Protein AF-A0A7J2VWP3-F1 (afdb_monomer_lite)

Secondary structure (DSSP, 8-state):
-HHHHHHHHHHHHHH-TT-EEETTTTEEEETTEEEEEEEEEEGGGTEEEEEEEEPPPTT----HHHHHHHHHHHHHHHHHH-SEEEEEETTEEEEEEPPP--EEEE-TTPEEEESSSSS--EEEHHHHHH-STT-HHHHHHHHH-S----EEEEEE-SS--TTSHHHHHHHHHHHTTEEEEEEEPGGGHHHHHHHHHHTT---EEEEEEE-HHHHHHHHHHHHHHHHHTT--EEEEEHHHIIIIITTT--HHHHHHHHHHHHHHTT---EEEE--TTT--SSEEEEEEEEE-SS-EEEEEEEEES-BTB----EEEEESSS-EEEETTTTEEEE-HHHHHHHHHHHHHHH-SSEEEEEEESS-B-HHHHHHHHHHHHHTTEEEEEEEEEESSSS----GGGG-SS--TTEEEEEE-SSSEEEE----S--SGGGSSPEEEEEEE-TTSPP-HHHHHHHHHHHHS-GGGGGGTTT--S-HHHHHHHHHHHHTTT--SS-EEEEGGGG-

Radius of gyration: 24.67 Å; chains: 1; bounding box: 61×53×76 Å

Sequence (507 aa):
MRSAIWEMLVKIAEKNNNFTLLSLNQEIVYNDTHIFFRVRDIPEDRLYLLSFLPKGKENTVQKKENIKIAVKDTIDFCNILGDKFNVYVENSLIEFERKKINNYLDISGWEVTSQLTDIPEKISFKHFIYNAKKSKYEYIFKNIGNKKMNIDFMIFSNSLDKNSDEFKYFSNLLENFGDVEGPYKISSSREMMENYIASGYKKKILIFVDKREVFENEYKNLKIYYDTNRIPTQFVSIETIEEKLKPKKLKGVHANLILEILTKVGLKPFVLRPPEDILNNDGILCLSDIETTKSKLFGLLFTYYKEGLKMNEDVQIYNDIPYQINEDEDKIIINEDKIILLAEKIKMLVGERMKIDIVLTREWDKERLKKLIKELNSKGIEIDKVYHISSKTSRFTDEYIISDNIDLNKHPYIIVGRKTAFLRTSTELRIYYSISPLFIRLAFPESREIDENDLIKILWLVRKRIYRIQEIYALKLPEPIYIFKNLRKIYLARIEGRLTLPLDLLI

Structure (mmCIF, N/CA/C/O backbone):
data_AF-A0A7J2VWP3-F1
#
_entry.id   AF-A0A7J2VWP3-F1
#
loop_
_atom_site.group_PDB
_atom_site.id
_atom_site.type_symbol
_atom_site.label_atom_id
_atom_site.label_alt_id
_atom_site.label_comp_id
_atom_site.label_asym_id
_atom_site.label_entity_id
_atom_site.label_seq_id
_atom_site.pdbx_PDB_ins_code
_atom_site.Cartn_x
_atom_site.Cartn_y
_atom_site.Cartn_z
_atom_site.occupancy
_atom_site.B_iso_or_equiv
_atom_site.auth_seq_id
_atom_site.auth_comp_id
_atom_site.auth_asym_id
_atom_site.auth_atom_id
_atom_site.pdbx_PDB_model_num
ATOM 1 N N . MET A 1 1 ? -18.015 15.303 22.981 1.00 87.12 1 MET A N 1
ATOM 2 C CA . MET A 1 1 ? -16.933 14.315 23.229 1.00 87.12 1 MET A CA 1
ATOM 3 C C . MET A 1 1 ? -15.519 14.908 23.215 1.00 87.12 1 MET A C 1
ATOM 5 O O . MET A 1 1 ? -14.878 14.901 24.254 1.00 87.12 1 MET A O 1
ATOM 9 N N . ARG A 1 2 ? -14.993 15.414 22.084 1.00 87.75 2 ARG A N 1
ATOM 10 C CA . ARG A 1 2 ? -13.598 15.913 22.006 1.00 87.75 2 ARG A CA 1
ATOM 11 C C . ARG A 1 2 ? -13.278 16.996 23.049 1.00 87.75 2 ARG A C 1
ATOM 13 O O . ARG A 1 2 ? -12.242 16.906 23.696 1.00 87.75 2 ARG A O 1
ATOM 20 N N . SER A 1 3 ? -14.179 17.961 23.247 1.00 88.44 3 SER A N 1
ATOM 21 C CA . SER A 1 3 ? -14.040 19.000 24.279 1.00 88.44 3 SER A CA 1
ATOM 22 C C . SER A 1 3 ? -14.005 18.420 25.695 1.00 88.44 3 SER A C 1
ATOM 24 O O . SER A 1 3 ? -13.148 18.794 26.479 1.00 88.44 3 SER A O 1
ATOM 26 N N . ALA A 1 4 ? -14.848 17.429 25.989 1.00 90.50 4 ALA A N 1
ATOM 27 C CA . ALA A 1 4 ? -14.861 16.759 27.288 1.00 90.50 4 ALA A CA 1
ATOM 28 C C . ALA A 1 4 ? -13.553 16.000 27.581 1.00 90.50 4 ALA A C 1
ATOM 30 O O . ALA A 1 4 ? -13.046 16.039 28.699 1.00 90.50 4 ALA A O 1
ATOM 31 N N . ILE A 1 5 ? -12.959 15.353 26.569 1.00 91.25 5 ILE A N 1
ATOM 32 C CA . ILE A 1 5 ? -11.624 14.745 26.700 1.00 91.25 5 ILE A CA 1
ATOM 33 C C . ILE A 1 5 ? -10.570 15.821 26.969 1.00 91.25 5 ILE A C 1
ATOM 35 O O . ILE A 1 5 ? -9.708 15.623 27.820 1.00 91.25 5 ILE A O 1
ATOM 39 N N . TRP A 1 6 ? -10.647 16.967 26.290 1.00 91.88 6 TRP A N 1
ATOM 40 C CA . TRP A 1 6 ? -9.735 18.084 26.536 1.00 91.88 6 TRP A CA 1
ATOM 41 C C . TRP A 1 6 ? -9.848 18.619 27.971 1.00 91.88 6 TRP A C 1
ATOM 43 O O . TRP A 1 6 ? -8.837 18.757 28.650 1.00 91.88 6 TRP A O 1
ATOM 53 N N . GLU A 1 7 ? -11.061 18.843 28.474 1.00 89.75 7 GLU A N 1
ATOM 54 C CA . GLU A 1 7 ? -11.298 19.275 29.859 1.00 89.75 7 GLU A CA 1
ATOM 55 C C . GLU A 1 7 ? -10.805 18.253 30.889 1.00 89.75 7 GLU A C 1
ATOM 57 O O . GLU A 1 7 ? -10.241 18.622 31.920 1.00 89.75 7 GLU A O 1
ATOM 62 N N . MET A 1 8 ? -10.979 16.957 30.613 1.00 91.31 8 MET A N 1
ATOM 63 C CA . MET A 1 8 ? -10.411 15.899 31.446 1.00 91.31 8 MET A CA 1
ATOM 64 C C . MET A 1 8 ? -8.878 15.989 31.475 1.00 91.31 8 MET A C 1
ATOM 66 O O . MET A 1 8 ? -8.288 15.923 32.552 1.00 91.31 8 MET A O 1
ATOM 70 N N . LEU A 1 9 ? -8.230 16.184 30.323 1.00 90.88 9 LEU A N 1
ATOM 71 C CA . LEU A 1 9 ? -6.777 16.348 30.249 1.00 90.88 9 LEU A CA 1
ATOM 72 C C . LEU A 1 9 ? -6.294 17.580 31.024 1.00 90.88 9 LEU A C 1
ATOM 74 O O . LEU A 1 9 ? -5.282 17.478 31.712 1.00 90.88 9 LEU A O 1
ATOM 78 N N . VAL A 1 10 ? -7.025 18.701 30.973 1.00 89.25 10 VAL A N 1
ATOM 79 C CA . VAL A 1 10 ? -6.723 19.911 31.765 1.00 89.25 10 VAL A CA 1
ATOM 80 C C . VAL A 1 10 ? -6.710 19.590 33.257 1.00 89.25 10 VAL A C 1
ATOM 82 O O . VAL A 1 10 ? -5.718 19.857 33.929 1.00 89.25 10 VAL A O 1
ATOM 85 N N . LYS A 1 11 ? -7.746 18.909 33.762 1.00 88.00 11 LYS A N 1
ATOM 86 C CA . LYS A 1 11 ? -7.819 18.502 35.176 1.00 88.00 11 LYS A CA 1
ATOM 87 C C . LYS A 1 11 ? -6.681 17.564 35.588 1.00 88.00 11 LYS A C 1
ATOM 89 O O . LYS A 1 11 ? -6.256 17.585 36.741 1.00 88.00 11 LYS A O 1
ATOM 94 N N . ILE A 1 12 ? -6.214 16.703 34.680 1.00 87.31 12 ILE A N 1
ATOM 95 C CA . ILE A 1 12 ? -5.069 15.818 34.942 1.00 87.31 12 ILE A CA 1
ATOM 96 C C . ILE A 1 12 ? -3.767 16.627 34.971 1.00 87.31 12 ILE A C 1
ATOM 98 O O . ILE A 1 12 ? -2.953 16.385 35.858 1.00 87.31 12 ILE A O 1
ATOM 102 N N . ALA A 1 13 ? -3.586 17.580 34.052 1.00 86.88 13 ALA A N 1
ATOM 103 C CA . ALA A 1 13 ? -2.406 18.445 33.985 1.00 86.88 13 ALA A CA 1
ATOM 104 C C . ALA A 1 13 ? -2.279 19.352 35.220 1.00 86.88 13 ALA A C 1
ATOM 106 O O . ALA A 1 13 ? -1.199 19.482 35.781 1.00 86.88 13 ALA A O 1
ATOM 107 N N . GLU A 1 14 ? -3.386 19.921 35.707 1.00 85.50 14 GLU A N 1
ATOM 108 C CA . GLU A 1 14 ? -3.403 20.741 36.932 1.00 85.50 14 GLU A CA 1
ATOM 109 C C . GLU A 1 14 ? -2.981 19.954 38.180 1.00 85.50 14 GLU A C 1
ATOM 111 O O . GLU A 1 14 ? -2.414 20.512 39.117 1.00 85.50 14 GLU A O 1
ATOM 116 N N . LYS A 1 15 ? -3.259 18.645 38.201 1.00 81.88 15 LYS A N 1
ATOM 117 C CA . LYS A 1 15 ? -2.876 17.746 39.298 1.00 81.88 15 LYS A CA 1
ATOM 118 C C . LYS A 1 15 ? -1.477 17.160 39.130 1.00 81.88 15 LYS A C 1
ATOM 120 O O . LYS A 1 15 ? -0.869 16.767 40.121 1.00 81.88 15 LYS A O 1
ATOM 125 N N . ASN A 1 16 ? -0.988 17.068 37.895 1.00 72.56 16 ASN A N 1
ATOM 126 C CA . ASN A 1 16 ? 0.273 16.432 37.540 1.00 72.56 16 ASN A CA 1
ATOM 127 C C . ASN A 1 16 ? 1.067 17.343 36.598 1.00 72.56 16 ASN A C 1
ATOM 129 O O . ASN A 1 16 ? 0.776 17.401 35.405 1.00 72.56 16 ASN A O 1
ATOM 133 N N . ASN A 1 17 ? 2.149 17.949 37.093 1.00 71.50 17 ASN A N 1
ATOM 134 C CA . ASN A 1 17 ? 3.056 18.810 36.312 1.00 71.50 17 ASN A CA 1
ATOM 135 C C . ASN A 1 17 ? 3.918 18.048 35.276 1.00 71.50 17 ASN A C 1
ATOM 137 O O . ASN A 1 17 ? 5.006 18.489 34.918 1.00 71.50 17 ASN A O 1
ATOM 141 N N . ASN A 1 18 ? 3.464 16.887 34.802 1.00 80.56 18 ASN A N 1
ATOM 142 C CA . ASN A 1 18 ? 4.243 15.999 33.942 1.00 80.56 18 ASN A CA 1
ATOM 143 C C . ASN A 1 18 ? 4.096 16.327 32.449 1.00 80.56 18 ASN A C 1
ATOM 145 O O . ASN A 1 18 ? 4.894 15.849 31.652 1.00 80.56 18 ASN A O 1
ATOM 149 N N . PHE A 1 19 ? 3.086 17.106 32.050 1.00 88.44 19 PHE A N 1
ATOM 150 C CA . PHE A 1 19 ? 2.869 17.529 30.664 1.00 88.44 19 PHE A CA 1
ATOM 151 C C . PHE A 1 19 ? 2.208 18.906 30.609 1.00 88.44 19 PHE A C 1
ATOM 153 O O . PHE A 1 19 ? 1.596 19.359 31.574 1.00 88.44 19 PHE A O 1
ATOM 160 N N . THR A 1 20 ? 2.308 19.565 29.456 1.00 88.25 20 THR A N 1
ATOM 161 C CA . THR A 1 20 ? 1.663 20.859 29.204 1.00 88.25 20 THR A CA 1
ATOM 162 C C . THR A 1 20 ? 0.616 20.742 28.102 1.00 88.25 20 THR A C 1
ATOM 164 O O . THR A 1 20 ? 0.667 19.843 27.259 1.00 88.25 20 THR A O 1
ATOM 167 N N . LEU A 1 21 ? -0.367 21.642 28.124 1.00 87.44 21 LEU A N 1
ATOM 168 C CA . LEU A 1 21 ? -1.464 21.683 27.161 1.00 87.44 21 LEU A CA 1
ATOM 169 C C . LEU A 1 21 ? -1.454 23.015 26.416 1.00 87.44 21 LEU A C 1
ATOM 171 O O . LEU A 1 21 ? -1.499 24.083 27.023 1.00 87.44 21 LEU A O 1
ATOM 175 N N . LEU A 1 22 ? -1.431 22.953 25.087 1.00 84.62 22 LEU A N 1
ATOM 176 C CA . LEU A 1 22 ? -1.498 24.118 24.211 1.00 84.62 22 LEU A CA 1
ATOM 177 C C . LEU A 1 22 ? -2.929 24.278 23.686 1.00 84.62 22 LEU A C 1
ATOM 179 O O . LEU A 1 22 ? -3.319 23.665 22.688 1.00 84.62 22 LEU A O 1
ATOM 183 N N . SER A 1 23 ? -3.713 25.120 24.364 1.00 75.25 23 SER A N 1
ATOM 184 C CA . SER A 1 23 ? -5.156 25.294 24.131 1.00 75.25 23 SER A CA 1
ATOM 185 C C . SER A 1 23 ? -5.530 25.718 22.711 1.00 75.25 23 SER A C 1
ATOM 187 O O . SER A 1 23 ? -6.544 25.251 22.201 1.00 75.25 23 SER A O 1
ATOM 189 N N . LEU A 1 24 ? -4.708 26.542 22.047 1.00 68.19 24 LEU A N 1
ATOM 190 C CA . LEU A 1 24 ? -4.975 27.033 20.685 1.00 68.19 24 LEU A CA 1
ATOM 191 C C . LEU A 1 24 ? -5.116 25.897 19.661 1.00 68.19 24 LEU A C 1
ATOM 193 O O . LEU A 1 24 ? -5.967 25.969 18.780 1.00 68.19 24 LEU A O 1
ATOM 197 N N . ASN A 1 25 ? -4.322 24.834 19.810 1.00 64.94 25 ASN A N 1
ATOM 198 C CA . ASN A 1 25 ? -4.285 23.721 18.857 1.00 64.94 25 ASN A CA 1
ATOM 199 C C . ASN A 1 25 ? -4.816 22.404 19.443 1.00 64.94 25 ASN A C 1
ATOM 201 O O . ASN A 1 25 ? -4.819 21.384 18.752 1.00 64.94 25 ASN A O 1
ATOM 205 N N . GLN A 1 26 ? -5.251 22.415 20.708 1.00 75.94 26 GLN A N 1
ATOM 206 C CA . GLN A 1 26 ? -5.537 21.213 21.494 1.00 75.94 26 GLN A CA 1
ATOM 207 C C . GLN A 1 26 ? -4.393 20.184 21.421 1.00 75.94 26 GLN A C 1
ATOM 209 O O . GLN A 1 26 ? -4.604 19.002 21.135 1.00 75.94 26 GLN A O 1
ATOM 214 N N . GLU A 1 27 ? -3.166 20.660 21.635 1.00 85.06 27 GLU A N 1
ATOM 215 C CA . GLU A 1 27 ? -1.949 19.844 21.601 1.00 85.06 27 GLU A CA 1
ATOM 216 C C . GLU A 1 27 ? -1.453 19.533 23.010 1.00 85.06 27 GLU A C 1
ATOM 218 O O . GLU A 1 27 ? -1.437 20.402 23.879 1.00 85.06 27 GLU A O 1
ATOM 223 N N . ILE A 1 28 ? -1.017 18.293 23.219 1.00 91.69 28 ILE A N 1
ATOM 224 C CA . ILE A 1 28 ? -0.358 17.851 24.450 1.00 91.69 28 ILE A CA 1
ATOM 225 C C . ILE A 1 28 ? 1.150 17.917 24.205 1.00 91.69 28 ILE A C 1
ATOM 227 O O . ILE A 1 28 ? 1.602 17.478 23.151 1.00 91.69 28 ILE A O 1
ATOM 231 N N . VAL A 1 29 ? 1.938 18.436 25.142 1.00 92.25 29 VAL A N 1
ATOM 232 C CA . VAL A 1 29 ? 3.407 18.423 25.057 1.00 92.25 29 VAL A CA 1
ATOM 233 C C . VAL A 1 29 ? 3.976 17.680 26.260 1.00 92.25 29 VAL A C 1
ATOM 235 O O . VAL A 1 29 ? 3.749 18.073 27.405 1.00 92.25 29 VAL A O 1
ATOM 238 N N . TYR A 1 30 ? 4.716 16.608 25.983 1.00 92.69 30 TYR A N 1
ATOM 239 C CA . TYR A 1 30 ? 5.368 15.741 26.965 1.00 92.69 30 TYR A CA 1
ATOM 240 C C . TYR A 1 30 ? 6.819 15.505 26.530 1.00 92.69 30 TYR A C 1
ATOM 242 O O . TYR A 1 30 ? 7.032 15.061 25.406 1.00 92.69 30 TYR A O 1
ATOM 250 N N . ASN A 1 31 ? 7.804 15.829 27.378 1.00 91.31 31 ASN A N 1
ATOM 251 C CA . ASN A 1 31 ? 9.243 15.741 27.061 1.00 91.31 31 ASN A CA 1
ATOM 252 C C . ASN A 1 31 ? 9.622 16.346 25.687 1.00 91.31 31 ASN A 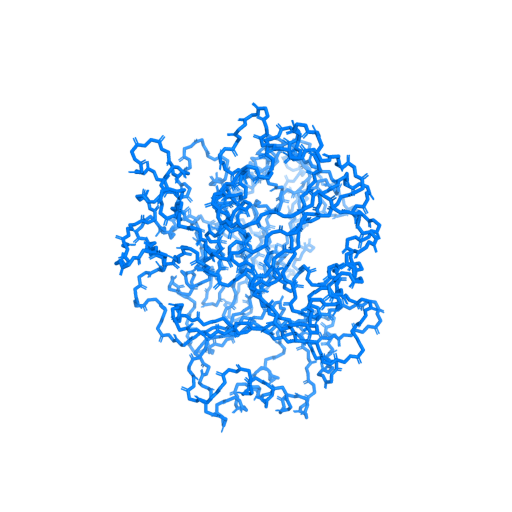C 1
ATOM 254 O O . ASN A 1 31 ? 10.278 15.700 24.876 1.00 91.31 31 ASN A O 1
ATOM 258 N N . ASP A 1 32 ? 9.150 17.560 25.383 1.00 88.06 32 ASP A N 1
ATOM 259 C CA . ASP A 1 32 ? 9.311 18.241 24.078 1.00 88.06 32 ASP A CA 1
ATOM 260 C C . ASP A 1 32 ? 8.650 17.543 22.868 1.00 88.06 32 ASP A C 1
ATOM 262 O O . ASP A 1 32 ? 8.652 18.068 21.746 1.00 88.06 32 ASP A O 1
ATOM 266 N N . THR A 1 33 ? 8.014 16.390 23.072 1.00 90.81 33 THR A N 1
ATOM 267 C CA . THR A 1 33 ? 7.195 15.718 22.069 1.00 90.81 33 THR A CA 1
ATOM 268 C C . THR A 1 33 ? 5.779 16.283 22.096 1.00 90.81 33 THR A C 1
ATOM 270 O O . THR A 1 33 ? 5.034 16.148 23.066 1.00 90.81 33 THR A O 1
ATOM 273 N N . HIS A 1 34 ? 5.372 16.885 20.980 1.00 91.75 34 HIS A N 1
ATOM 274 C CA . HIS A 1 34 ? 3.978 17.248 20.736 1.00 91.75 34 HIS A CA 1
ATOM 275 C C . HIS A 1 34 ? 3.174 15.983 20.423 1.00 91.75 34 HIS A C 1
ATOM 277 O O . HIS A 1 34 ? 3.593 15.177 19.595 1.00 91.75 34 HIS A O 1
ATOM 283 N N . ILE A 1 35 ? 2.003 15.819 21.027 1.00 92.50 35 ILE A N 1
ATOM 284 C CA . ILE A 1 35 ? 1.120 14.661 20.894 1.00 92.50 35 ILE A CA 1
ATOM 285 C C . ILE A 1 35 ? -0.266 15.155 20.480 1.00 92.50 35 ILE A C 1
ATOM 287 O O . ILE A 1 35 ? -0.861 16.037 21.102 1.00 92.50 35 ILE A O 1
ATOM 291 N N . PHE A 1 36 ? -0.795 14.551 19.419 1.00 89.62 36 PHE A N 1
ATOM 292 C CA . PHE A 1 36 ? -2.179 14.709 19.001 1.00 89.62 36 PHE A CA 1
ATOM 293 C C . PHE A 1 36 ? -3.027 13.562 19.521 1.00 89.62 36 PHE A C 1
ATOM 295 O O . PHE A 1 36 ? -2.612 12.403 19.485 1.00 89.62 36 PHE A O 1
ATOM 302 N N . PHE A 1 37 ? -4.267 13.877 19.876 1.00 90.88 37 PHE A N 1
ATOM 303 C CA . PHE A 1 37 ? -5.292 12.872 20.094 1.00 90.88 37 PHE A CA 1
ATOM 304 C C . PHE A 1 37 ? -6.405 12.995 19.055 1.00 90.88 37 PHE A C 1
ATOM 306 O O . PHE A 1 37 ? -6.651 14.056 18.475 1.00 90.88 37 PHE A O 1
ATOM 313 N N . ARG A 1 38 ? -7.077 11.878 18.790 1.00 88.88 38 ARG A N 1
ATOM 314 C CA . ARG A 1 38 ? -8.283 11.828 17.967 1.00 88.88 38 ARG A CA 1
ATOM 315 C C . ARG A 1 38 ? -9.323 10.966 18.637 1.00 88.88 38 ARG A C 1
ATOM 317 O O . ARG A 1 38 ? -8.992 9.963 19.257 1.00 88.88 38 ARG A O 1
ATOM 324 N N . VAL A 1 39 ? -10.568 11.366 18.438 1.00 89.81 39 VAL A N 1
ATOM 325 C CA . VAL A 1 39 ? -11.743 10.643 18.893 1.00 89.81 39 VAL A CA 1
ATOM 326 C C . VAL A 1 39 ? -12.529 10.217 17.673 1.00 89.81 39 VAL A C 1
ATOM 328 O O . VAL A 1 39 ? -12.726 11.028 16.766 1.00 89.81 39 VAL A O 1
ATOM 331 N N . ARG A 1 40 ? -12.974 8.967 17.647 1.00 88.19 40 ARG A N 1
ATOM 332 C CA . ARG A 1 40 ? -13.841 8.447 16.598 1.00 88.19 40 ARG A CA 1
ATOM 333 C C . ARG A 1 40 ? -15.015 7.700 17.204 1.00 88.19 40 ARG A C 1
ATOM 335 O O . ARG A 1 40 ? -14.811 6.882 18.090 1.00 88.19 40 ARG A O 1
ATOM 342 N N . ASP A 1 41 ? -16.201 7.965 16.683 1.00 87.62 41 ASP A N 1
ATOM 343 C CA . ASP A 1 41 ? -17.400 7.188 16.977 1.00 87.62 41 ASP A CA 1
ATOM 344 C C . ASP A 1 41 ? -17.465 5.930 16.089 1.00 87.62 41 ASP A C 1
ATOM 346 O O . ASP A 1 41 ? -17.131 5.978 14.897 1.00 87.62 41 ASP A O 1
ATOM 350 N N . ILE A 1 42 ? -17.853 4.807 16.689 1.00 86.44 42 ILE A N 1
ATOM 351 C CA . ILE A 1 42 ? -18.167 3.527 16.048 1.00 86.44 42 ILE A CA 1
ATOM 352 C C . ILE A 1 42 ? -19.584 3.152 16.499 1.00 86.44 42 ILE A C 1
ATOM 354 O O . ILE A 1 42 ? -19.760 2.365 17.439 1.00 86.44 42 ILE A O 1
ATOM 358 N N . PRO A 1 43 ? -20.612 3.731 15.858 1.00 82.56 43 PRO A N 1
ATOM 359 C CA . PRO A 1 43 ? -21.979 3.674 16.365 1.00 82.56 43 PRO A CA 1
ATOM 360 C C . PRO A 1 43 ? -22.556 2.255 16.333 1.00 82.56 43 PRO A C 1
ATOM 362 O O . PRO A 1 43 ? -23.251 1.847 17.260 1.00 82.56 43 PRO A O 1
ATOM 365 N N . GLU A 1 44 ? -22.218 1.470 15.309 1.00 82.38 44 GLU A N 1
ATOM 366 C CA . GLU A 1 44 ? -22.600 0.055 15.188 1.00 82.38 44 GLU A CA 1
ATOM 367 C C . GLU A 1 44 ? -22.133 -0.831 16.354 1.00 82.38 44 GLU A C 1
ATOM 369 O O . GLU A 1 44 ? -22.821 -1.795 16.688 1.00 82.38 44 GLU A O 1
ATOM 374 N N . ASP A 1 45 ? -21.011 -0.490 16.990 1.00 83.75 45 ASP A N 1
ATOM 375 C CA . ASP A 1 45 ? -20.496 -1.194 18.167 1.00 83.75 45 ASP A CA 1
ATOM 376 C C . ASP A 1 45 ? -20.811 -0.442 19.476 1.00 83.75 45 ASP A C 1
ATOM 378 O O . ASP A 1 45 ? -20.557 -0.962 20.559 1.00 83.75 45 ASP A O 1
ATOM 382 N N . ARG A 1 46 ? -21.400 0.764 19.390 1.00 87.50 46 ARG A N 1
ATOM 383 C CA . ARG A 1 46 ? -21.608 1.710 20.505 1.00 87.50 46 ARG A CA 1
ATOM 384 C C . ARG A 1 46 ? -20.307 2.032 21.251 1.00 87.50 46 ARG A C 1
ATOM 386 O O . ARG A 1 46 ? -20.280 2.066 22.480 1.00 87.50 46 ARG A O 1
ATOM 393 N N . LEU A 1 47 ? -19.225 2.256 20.504 1.00 89.44 47 LEU A N 1
ATOM 394 C CA . LEU A 1 47 ? -17.887 2.496 21.050 1.00 89.44 47 LEU A CA 1
ATOM 395 C C . LEU A 1 47 ? -17.309 3.829 20.577 1.00 89.44 47 LEU A C 1
ATOM 397 O O . LEU A 1 47 ? -17.459 4.212 19.421 1.00 89.44 47 LEU A O 1
ATOM 401 N N . TYR A 1 48 ? -16.535 4.473 21.450 1.00 91.31 48 TYR A N 1
ATOM 402 C CA . TYR A 1 48 ? -15.646 5.568 21.074 1.00 91.31 48 TYR A CA 1
ATOM 403 C C . TYR A 1 48 ? -14.195 5.093 21.086 1.00 91.31 48 TYR A C 1
ATOM 405 O O . TYR A 1 48 ? -13.714 4.542 22.073 1.00 91.31 48 TYR A O 1
ATOM 413 N N . LEU A 1 49 ? -13.465 5.358 20.006 1.00 92.19 49 LEU A N 1
ATOM 414 C CA . LEU A 1 49 ? -12.021 5.173 19.958 1.00 92.19 49 LEU A CA 1
ATOM 415 C C . LEU A 1 49 ? -11.316 6.482 20.275 1.00 92.19 49 LEU A C 1
ATOM 417 O O . LEU A 1 49 ? -11.513 7.475 19.576 1.00 92.19 49 LEU A O 1
ATOM 421 N N . LEU A 1 50 ? -10.431 6.450 21.264 1.00 93.19 50 LEU A N 1
ATOM 422 C CA . LEU A 1 50 ? -9.495 7.523 21.563 1.00 93.19 50 LEU A CA 1
ATOM 423 C C . LEU A 1 50 ? -8.076 7.049 21.243 1.00 93.19 50 LEU A C 1
ATOM 425 O O . LEU A 1 50 ? -7.602 6.054 21.782 1.00 93.19 50 LEU A O 1
ATOM 429 N N . SER A 1 51 ? -7.412 7.749 20.328 1.00 92.56 51 SER A N 1
ATOM 430 C CA . SER A 1 51 ? -6.077 7.401 19.833 1.00 92.56 51 SER A CA 1
ATOM 431 C C . SER A 1 51 ? -5.105 8.557 20.029 1.00 92.56 51 SER A C 1
ATOM 433 O O . SER A 1 51 ? -5.453 9.684 19.671 1.00 92.56 51 SER A O 1
ATOM 435 N N . PHE A 1 52 ? -3.890 8.267 20.498 1.00 92.69 52 PHE A N 1
ATOM 436 C CA . PHE A 1 52 ? -2.803 9.234 20.674 1.00 92.69 52 PHE A CA 1
ATOM 437 C C . PHE A 1 52 ? -1.652 8.957 19.705 1.00 92.69 52 PHE A C 1
ATOM 439 O O . PHE A 1 52 ? -1.272 7.805 19.485 1.00 92.69 52 PHE A O 1
ATOM 446 N N . LEU A 1 53 ? -1.090 10.011 19.119 1.00 91.12 53 LEU A N 1
ATOM 447 C CA . LEU A 1 53 ? -0.013 9.938 18.136 1.00 91.12 53 LEU A CA 1
ATOM 448 C C . LEU A 1 53 ? 0.953 11.114 18.339 1.00 91.12 53 LEU A C 1
ATOM 450 O O . LEU A 1 53 ? 0.471 12.245 18.429 1.00 91.12 53 LEU A O 1
ATOM 454 N N . PRO A 1 54 ? 2.283 10.912 18.309 1.00 90.56 54 PRO A N 1
ATOM 455 C CA . PRO A 1 54 ? 3.213 12.041 18.297 1.00 90.56 54 PRO A CA 1
ATOM 456 C C . PRO A 1 54 ? 2.945 12.908 17.067 1.00 90.56 54 PRO A C 1
ATOM 458 O O . PRO A 1 54 ? 2.566 12.376 16.035 1.00 90.56 54 PRO A O 1
ATOM 461 N N . LYS A 1 55 ? 3.145 14.219 17.106 1.00 84.69 55 LYS A N 1
ATOM 462 C CA . LYS A 1 55 ? 3.050 15.118 15.951 1.00 84.69 55 LYS A CA 1
ATOM 463 C C . LYS A 1 55 ? 4.367 15.067 15.181 1.00 84.69 55 LYS A C 1
ATOM 465 O O . LYS A 1 55 ? 5.427 15.407 15.697 1.00 84.69 55 LYS A O 1
ATOM 470 N N . GLY A 1 56 ? 4.312 14.634 13.925 1.00 69.81 56 GLY A N 1
ATOM 471 C CA . GLY A 1 56 ? 5.467 14.718 13.034 1.00 69.81 56 GLY A CA 1
ATOM 472 C C . GLY A 1 56 ? 5.804 16.181 12.761 1.00 69.81 56 GLY A C 1
ATOM 473 O O . GLY A 1 56 ? 4.898 16.998 12.604 1.00 69.81 56 GLY A O 1
ATOM 474 N N . LYS A 1 57 ? 7.095 16.519 12.671 1.00 61.25 57 LYS A N 1
ATOM 475 C CA . LYS A 1 57 ? 7.499 17.820 12.125 1.00 61.25 57 LYS A CA 1
ATOM 476 C C . LYS A 1 57 ? 7.141 17.818 10.640 1.00 61.25 57 LYS A C 1
ATOM 478 O O . LYS A 1 57 ? 7.559 16.913 9.914 1.00 61.25 57 LYS A O 1
ATOM 483 N N . GLU A 1 58 ? 6.335 18.780 10.199 1.00 48.44 58 GLU A N 1
ATOM 484 C CA . GLU A 1 58 ? 5.977 18.900 8.787 1.00 48.44 58 GLU A CA 1
ATOM 485 C C . GLU A 1 58 ? 7.255 18.966 7.933 1.00 48.44 58 GLU A C 1
ATOM 487 O O . GLU A 1 58 ? 8.225 19.639 8.278 1.00 48.44 58 GLU A O 1
ATOM 492 N N . ASN A 1 59 ? 7.275 18.199 6.841 1.00 45.38 59 ASN A N 1
ATOM 493 C CA . ASN A 1 59 ? 8.275 18.267 5.770 1.00 45.38 59 ASN A CA 1
ATOM 494 C C . ASN A 1 59 ? 9.754 18.008 6.127 1.00 45.38 59 ASN A C 1
ATOM 496 O O . ASN A 1 59 ? 10.617 18.255 5.288 1.00 45.38 59 ASN A O 1
ATOM 500 N N . THR A 1 60 ? 10.083 17.441 7.294 1.00 50.78 60 THR A N 1
ATOM 501 C CA . THR A 1 60 ? 11.478 17.082 7.627 1.00 50.78 60 THR A CA 1
ATOM 502 C C . THR A 1 60 ? 11.681 15.572 7.722 1.00 50.78 60 THR A C 1
ATOM 504 O O . THR A 1 60 ? 10.923 14.851 8.372 1.00 50.78 60 THR A O 1
ATOM 507 N N . VAL A 1 61 ? 12.734 15.070 7.066 1.00 58.50 61 VAL A N 1
ATOM 508 C CA . VAL A 1 61 ? 13.216 13.695 7.259 1.00 58.50 61 VAL A CA 1
ATOM 509 C C . VAL A 1 61 ? 13.748 13.599 8.688 1.00 58.50 61 VAL A C 1
ATOM 511 O O . VAL A 1 61 ? 14.854 14.045 8.985 1.00 58.50 61 VAL A O 1
ATOM 514 N N . GLN A 1 62 ? 12.937 13.067 9.599 1.00 66.00 62 GLN A N 1
ATOM 515 C CA . GLN A 1 62 ? 13.355 12.853 10.981 1.00 66.00 62 GLN A CA 1
ATOM 516 C C . GLN A 1 62 ? 14.281 11.636 11.070 1.00 66.00 62 GLN A C 1
ATOM 518 O O . GLN A 1 62 ? 14.014 10.597 10.460 1.00 66.00 62 GLN A O 1
ATOM 523 N N . LYS A 1 63 ? 15.358 11.754 11.856 1.00 79.44 63 LYS A N 1
ATOM 524 C CA . LYS A 1 63 ? 16.208 10.610 12.214 1.00 79.44 63 LYS A CA 1
ATOM 525 C C . LYS A 1 63 ? 15.370 9.553 12.942 1.00 79.44 63 LYS A C 1
ATOM 527 O O . LYS A 1 63 ? 14.469 9.899 13.707 1.00 79.44 63 LYS A O 1
ATOM 532 N N . LYS A 1 64 ? 15.682 8.274 12.717 1.00 84.00 64 LYS A N 1
ATOM 533 C CA . LYS A 1 64 ? 14.954 7.129 13.289 1.00 84.00 64 LYS A CA 1
ATOM 534 C C . LYS A 1 64 ? 14.883 7.204 14.815 1.00 84.00 64 LYS A C 1
ATOM 536 O O . LYS A 1 64 ? 13.824 6.960 15.383 1.00 84.00 64 LYS A O 1
ATOM 541 N N . GLU A 1 65 ? 15.973 7.608 15.453 1.00 86.50 65 GLU A N 1
ATOM 542 C CA . GLU A 1 65 ? 16.089 7.772 16.904 1.00 86.50 65 GLU A CA 1
ATOM 543 C C . GLU A 1 65 ? 15.100 8.817 17.429 1.00 86.50 65 GLU A C 1
ATOM 545 O O . GLU A 1 65 ? 14.399 8.557 18.400 1.00 86.50 65 GLU A O 1
ATOM 550 N N . ASN A 1 66 ? 14.946 9.947 16.733 1.00 87.06 66 ASN A N 1
ATOM 551 C CA . ASN A 1 66 ? 13.985 10.983 17.123 1.00 87.06 66 ASN A CA 1
ATOM 552 C C . ASN A 1 66 ? 12.542 10.477 17.019 1.00 87.06 66 ASN A C 1
ATOM 554 O O . ASN A 1 66 ? 11.701 10.826 17.841 1.00 87.06 66 ASN A O 1
ATOM 558 N N . ILE A 1 67 ? 12.251 9.638 16.019 1.00 88.00 67 ILE A N 1
ATOM 559 C CA . ILE A 1 67 ? 10.929 9.020 15.890 1.00 88.00 67 ILE A CA 1
ATOM 560 C C . ILE A 1 67 ? 10.698 8.028 17.037 1.00 88.00 67 ILE A C 1
ATOM 562 O O . ILE A 1 67 ? 9.617 8.028 17.617 1.00 88.00 67 ILE A O 1
ATOM 566 N N . LYS A 1 68 ? 11.702 7.213 17.397 1.00 90.00 68 LYS A N 1
ATOM 567 C CA . LYS A 1 68 ? 11.612 6.295 18.545 1.00 90.00 68 LYS A CA 1
ATOM 568 C C . LYS A 1 68 ? 11.348 7.043 19.856 1.00 90.00 68 LYS A C 1
ATOM 570 O O . LYS A 1 68 ? 10.483 6.612 20.609 1.00 90.00 68 LYS A O 1
ATOM 575 N N . ILE A 1 69 ? 12.049 8.156 20.094 1.00 91.44 69 ILE A N 1
ATOM 576 C CA . ILE A 1 69 ? 11.846 9.015 21.273 1.00 91.44 69 ILE A CA 1
ATOM 577 C C . ILE A 1 69 ? 10.403 9.522 21.310 1.00 91.44 69 ILE A C 1
ATOM 579 O O . ILE A 1 69 ? 9.699 9.259 22.275 1.00 91.44 69 ILE A O 1
ATOM 583 N N . ALA A 1 70 ? 9.912 10.112 20.216 1.00 91.56 70 ALA A N 1
ATOM 584 C CA . ALA A 1 70 ? 8.548 10.636 20.164 1.00 91.56 70 ALA A CA 1
ATOM 585 C C . ALA A 1 70 ? 7.470 9.553 20.378 1.00 91.56 70 ALA A C 1
ATOM 587 O O . ALA A 1 70 ? 6.422 9.802 20.979 1.00 91.56 70 ALA A O 1
ATOM 588 N N . VAL A 1 71 ? 7.710 8.334 19.885 1.00 92.50 71 VAL A N 1
ATOM 589 C CA . VAL A 1 71 ? 6.827 7.187 20.137 1.00 92.50 71 VAL A CA 1
ATOM 590 C C . VAL A 1 71 ? 6.845 6.799 21.613 1.00 92.50 71 VAL A C 1
ATOM 592 O O . VAL A 1 71 ? 5.773 6.635 22.192 1.00 92.50 71 VAL A O 1
ATOM 595 N N . LYS A 1 72 ? 8.034 6.693 22.217 1.00 94.38 72 LYS A N 1
ATOM 596 C CA . LYS A 1 72 ? 8.200 6.381 23.638 1.00 94.38 72 LYS A CA 1
ATOM 597 C C . LYS A 1 72 ? 7.512 7.425 24.520 1.00 94.38 72 LYS A C 1
ATOM 599 O O . LYS A 1 72 ? 6.677 7.053 25.330 1.00 94.38 72 LYS A O 1
ATOM 604 N N . ASP A 1 73 ? 7.753 8.708 24.269 1.00 94.69 73 ASP A N 1
ATOM 605 C CA . ASP A 1 73 ? 7.112 9.821 24.978 1.00 94.69 73 ASP A CA 1
ATOM 606 C C . ASP A 1 73 ? 5.580 9.758 24.890 1.00 94.69 73 ASP A C 1
ATOM 608 O O . ASP A 1 73 ? 4.877 10.004 25.865 1.00 94.69 73 ASP A O 1
ATOM 612 N N . THR A 1 74 ? 5.036 9.376 23.730 1.00 94.62 74 THR A N 1
ATOM 613 C CA . THR A 1 74 ? 3.583 9.210 23.569 1.00 94.62 74 THR A CA 1
ATOM 614 C C . THR A 1 74 ? 3.041 8.052 24.412 1.00 94.62 74 THR A C 1
ATOM 616 O O . THR A 1 74 ? 1.953 8.164 24.978 1.00 94.62 74 THR A O 1
ATOM 619 N N . ILE A 1 75 ? 3.779 6.943 24.500 1.00 94.12 75 ILE A N 1
ATOM 620 C CA . ILE A 1 75 ? 3.411 5.774 25.311 1.00 94.12 75 ILE A CA 1
ATOM 621 C C . ILE A 1 75 ? 3.517 6.105 26.804 1.00 94.12 75 ILE A C 1
ATOM 623 O O . ILE A 1 75 ? 2.592 5.807 27.557 1.00 94.12 75 ILE A O 1
ATOM 627 N N . ASP A 1 76 ? 4.583 6.790 27.214 1.00 94.25 76 ASP A N 1
ATOM 628 C CA . ASP A 1 76 ? 4.803 7.246 28.587 1.00 94.25 76 ASP A CA 1
ATOM 629 C C . ASP A 1 76 ? 3.715 8.240 29.022 1.00 94.25 76 ASP A C 1
ATOM 631 O O . ASP A 1 76 ? 3.134 8.094 30.099 1.00 94.25 76 ASP A O 1
ATOM 635 N N . PHE A 1 77 ? 3.324 9.171 28.146 1.00 94.00 77 PHE A N 1
ATOM 636 C CA . PHE A 1 77 ? 2.151 10.014 28.371 1.00 94.00 77 PHE A CA 1
ATOM 637 C C . PHE A 1 77 ? 0.871 9.184 28.541 1.00 94.00 77 PHE A C 1
ATOM 639 O O . PHE A 1 77 ? 0.102 9.418 29.474 1.00 94.00 77 PHE A O 1
ATOM 646 N N . CYS A 1 78 ? 0.636 8.184 27.683 1.00 93.06 78 CYS A N 1
ATOM 647 C CA . CYS A 1 78 ? -0.519 7.304 27.853 1.00 93.06 78 CYS A CA 1
ATOM 648 C C . CYS A 1 78 ? -0.465 6.599 29.215 1.00 93.06 78 CYS A C 1
ATOM 650 O O . CYS A 1 78 ? -1.486 6.536 29.890 1.00 93.06 78 CYS A O 1
ATOM 652 N N . ASN A 1 79 ? 0.699 6.115 29.665 1.00 92.75 79 ASN A N 1
ATOM 653 C CA . ASN A 1 79 ? 0.889 5.494 30.985 1.00 92.75 79 ASN A CA 1
ATOM 654 C C . ASN A 1 79 ? 0.432 6.397 32.142 1.00 92.75 79 ASN A C 1
ATOM 656 O O . ASN A 1 79 ? -0.188 5.887 33.071 1.00 92.75 79 ASN A O 1
ATOM 660 N N . ILE A 1 80 ? 0.622 7.718 32.045 1.00 91.81 80 ILE A N 1
ATOM 661 C CA . ILE A 1 80 ? 0.116 8.691 33.034 1.00 91.81 80 ILE A CA 1
ATOM 662 C C . ILE A 1 80 ? -1.419 8.693 33.104 1.00 91.81 80 ILE A C 1
ATOM 664 O O . ILE A 1 80 ? -1.978 8.812 34.191 1.00 91.81 80 ILE A O 1
ATOM 668 N N . LEU A 1 81 ? -2.113 8.532 31.971 1.00 91.31 81 LEU A N 1
ATOM 669 C CA . LEU A 1 81 ? -3.582 8.442 31.942 1.00 91.31 81 LEU A CA 1
ATOM 670 C C . LEU A 1 81 ? -4.116 7.148 32.579 1.00 91.31 81 LEU A C 1
ATOM 672 O O . LEU A 1 81 ? -5.297 7.076 32.914 1.00 91.31 81 LEU A O 1
ATOM 676 N N . GLY A 1 82 ? -3.264 6.132 32.740 1.00 91.88 82 GLY A N 1
ATOM 677 C CA . GLY A 1 82 ? -3.633 4.816 33.255 1.00 91.88 82 GLY A CA 1
ATOM 678 C C . GLY A 1 82 ? -4.269 3.888 32.214 1.00 91.88 82 GLY A C 1
ATOM 679 O O . GLY A 1 82 ? -4.466 4.242 31.046 1.00 91.88 82 GLY A O 1
ATOM 680 N N . ASP A 1 83 ? -4.551 2.652 32.632 1.00 94.38 83 ASP A N 1
ATOM 681 C CA . ASP A 1 83 ? -5.217 1.640 31.797 1.00 94.38 83 ASP A CA 1
ATOM 682 C C . ASP A 1 83 ? -6.734 1.882 31.695 1.00 94.38 83 ASP A C 1
ATOM 684 O O . ASP A 1 83 ? -7.363 1.419 30.744 1.00 94.38 83 ASP A O 1
ATOM 688 N N . LYS A 1 84 ? -7.319 2.628 32.640 1.00 95.25 84 LYS A N 1
ATOM 689 C CA . LYS A 1 84 ? -8.730 3.017 32.639 1.00 95.25 84 LYS A CA 1
ATOM 690 C C . LYS A 1 84 ? -8.908 4.436 33.153 1.00 95.25 84 LYS A C 1
ATOM 692 O O . LYS A 1 84 ? -8.284 4.809 34.144 1.00 95.25 84 LYS A O 1
ATOM 697 N N . PHE A 1 85 ? -9.794 5.196 32.522 1.00 93.56 85 PHE A N 1
ATOM 698 C CA . PHE A 1 85 ? -10.201 6.510 33.008 1.00 93.56 85 PHE A CA 1
ATOM 699 C C . PHE A 1 85 ? -11.614 6.858 32.550 1.00 93.56 85 PHE A C 1
ATOM 701 O O . PHE A 1 85 ? -12.192 6.216 31.678 1.00 93.56 85 PHE A O 1
ATOM 708 N N . ASN A 1 86 ? -12.161 7.907 33.151 1.00 92.94 86 ASN A N 1
ATOM 709 C CA . ASN A 1 86 ? -13.547 8.306 32.996 1.00 92.94 86 ASN A CA 1
ATOM 710 C C . ASN A 1 86 ? -13.643 9.726 32.443 1.00 92.94 86 ASN A C 1
ATOM 712 O O . ASN A 1 86 ? -12.962 10.634 32.923 1.00 92.94 86 ASN A O 1
ATOM 716 N N . VAL A 1 87 ? -14.531 9.922 31.471 1.00 92.69 87 VAL A N 1
ATOM 717 C CA . VAL A 1 87 ? -14.830 11.227 30.878 1.00 92.69 87 VAL A CA 1
ATOM 718 C C . VAL A 1 87 ? -16.310 11.524 31.069 1.00 92.69 87 VAL A C 1
ATOM 720 O O . VAL A 1 87 ? -17.167 10.761 30.629 1.00 92.69 87 VAL A O 1
ATOM 723 N N . TYR A 1 88 ? -16.610 12.652 31.707 1.00 89.94 88 TYR A N 1
ATOM 724 C CA . TYR A 1 88 ? -17.972 13.171 31.783 1.00 89.94 88 TYR A CA 1
ATOM 725 C C . TYR A 1 88 ? -18.290 13.939 30.502 1.00 89.94 88 TYR A C 1
ATOM 727 O O . TYR A 1 88 ? -17.573 14.872 30.147 1.00 89.94 88 TYR A O 1
ATOM 735 N N . VAL A 1 89 ? -19.351 13.543 29.806 1.00 88.06 89 VAL A N 1
ATOM 736 C CA . VAL A 1 89 ? -19.856 14.216 28.607 1.00 88.06 89 VAL A CA 1
ATOM 737 C C . VAL A 1 89 ? -21.305 14.584 28.865 1.00 88.06 89 VAL A C 1
ATOM 739 O O . VAL A 1 89 ? -22.153 13.699 28.955 1.00 88.06 89 VAL A O 1
ATOM 742 N N . GLU A 1 90 ? -21.580 15.883 28.988 1.00 84.25 90 GLU A N 1
ATOM 743 C CA . GLU A 1 90 ? -22.899 16.388 29.387 1.00 84.25 90 GLU A CA 1
ATOM 744 C C . GLU A 1 90 ? -23.338 15.723 30.706 1.00 84.25 90 GLU A C 1
ATOM 746 O O . GLU A 1 90 ? -22.679 15.912 31.726 1.00 84.25 90 GLU A O 1
ATOM 751 N N . ASN A 1 91 ? -24.384 14.892 30.681 1.00 83.56 91 ASN A N 1
ATOM 752 C CA . ASN A 1 91 ? -24.894 14.158 31.845 1.00 83.56 91 ASN A CA 1
ATOM 753 C C . ASN A 1 91 ? -24.520 12.664 31.844 1.00 83.56 91 ASN A C 1
ATOM 755 O O . ASN A 1 91 ? -25.078 11.887 32.616 1.00 83.56 91 ASN A O 1
ATOM 759 N N . SER A 1 92 ? -23.613 12.239 30.961 1.00 88.12 92 SER A N 1
ATOM 760 C CA . SER A 1 92 ? -23.203 10.839 30.814 1.00 88.12 92 SER A CA 1
ATOM 761 C C . SER A 1 92 ? -21.754 10.625 31.243 1.00 88.12 92 SER A C 1
ATOM 763 O O . SER A 1 92 ? -20.880 11.448 30.969 1.00 88.12 92 SER A O 1
ATOM 765 N N . LEU A 1 93 ? -21.489 9.488 31.886 1.00 90.69 93 LEU A N 1
ATOM 766 C CA . LEU A 1 93 ? -20.143 9.025 32.211 1.00 90.69 93 LEU A CA 1
ATOM 767 C C . LEU A 1 93 ? -19.694 8.000 31.169 1.00 90.69 93 LEU A C 1
ATOM 769 O O . LEU A 1 93 ? -20.381 7.006 30.946 1.00 90.69 93 LEU A O 1
ATOM 773 N N . ILE A 1 94 ? -18.542 8.238 30.548 1.00 92.88 94 ILE A N 1
ATOM 774 C CA . ILE A 1 94 ? -17.968 7.354 29.533 1.00 92.88 94 ILE A CA 1
ATOM 775 C C . ILE A 1 94 ? -16.642 6.808 30.055 1.00 92.88 94 ILE A C 1
ATOM 777 O O . ILE A 1 94 ? -15.708 7.572 30.306 1.00 92.88 94 ILE A O 1
ATOM 781 N N . GLU A 1 95 ? -16.576 5.487 30.218 1.00 94.06 95 GLU A N 1
ATOM 782 C CA . GLU A 1 95 ? -15.367 4.766 30.625 1.00 94.06 95 GLU A CA 1
ATOM 783 C C . GLU A 1 95 ? -14.511 4.452 29.392 1.00 94.06 95 GLU A C 1
ATOM 785 O O . GLU A 1 95 ? -14.975 3.844 28.425 1.00 94.06 95 GLU A O 1
ATOM 790 N N . PHE A 1 96 ? -13.246 4.861 29.434 1.00 94.88 96 PHE A N 1
ATOM 791 C CA . PHE A 1 96 ? -12.231 4.474 28.466 1.00 94.88 96 PHE A CA 1
ATOM 792 C C . PHE A 1 96 ? -11.337 3.400 29.073 1.00 94.88 96 PHE A C 1
ATOM 794 O O . PHE A 1 96 ? -10.775 3.580 30.151 1.00 94.88 96 PHE A O 1
ATOM 801 N N . GLU A 1 97 ? -11.157 2.308 28.336 1.00 94.88 97 GLU A N 1
ATOM 802 C CA . GLU A 1 97 ? -10.228 1.229 28.662 1.00 94.88 97 GLU A CA 1
ATOM 803 C C . GLU A 1 97 ? -9.143 1.141 27.584 1.00 94.88 97 GLU A C 1
ATOM 805 O O . GLU A 1 97 ? -9.428 1.076 26.383 1.00 94.88 97 GLU A O 1
ATOM 810 N N . ARG A 1 98 ? -7.879 1.095 28.010 1.00 93.31 98 ARG A N 1
ATOM 811 C CA . ARG A 1 98 ? -6.744 0.888 27.116 1.00 93.31 98 ARG A CA 1
ATOM 812 C C . ARG A 1 98 ? -6.771 -0.522 26.543 1.00 93.31 98 ARG A C 1
ATOM 814 O O . ARG A 1 98 ? -6.739 -1.514 27.267 1.00 93.31 98 ARG A O 1
ATOM 821 N N . LYS A 1 99 ? -6.708 -0.617 25.218 1.00 91.38 99 LYS A N 1
ATOM 822 C CA . LYS A 1 99 ? -6.539 -1.894 24.526 1.00 91.38 99 LYS A CA 1
ATOM 823 C C . LYS A 1 99 ? -5.060 -2.208 24.290 1.00 91.38 99 LYS A C 1
ATOM 825 O O . LYS A 1 99 ? -4.334 -1.397 23.719 1.00 91.38 99 LYS A O 1
ATOM 830 N N . LYS A 1 100 ? -4.628 -3.397 24.724 1.00 89.44 100 LYS A N 1
ATOM 831 C CA . LYS A 1 100 ? -3.272 -3.935 24.511 1.00 89.44 100 LYS A CA 1
ATOM 832 C C . LYS A 1 100 ? -3.246 -4.795 23.245 1.00 89.44 100 LYS A C 1
ATOM 834 O O . LYS A 1 100 ? -4.196 -5.529 22.978 1.00 89.44 100 LYS A O 1
ATOM 839 N N . ILE A 1 101 ? -2.175 -4.690 22.461 1.00 91.00 101 ILE A N 1
ATOM 840 C CA . ILE A 1 101 ? -2.011 -5.440 21.210 1.00 91.00 101 ILE A CA 1
ATOM 841 C C . ILE A 1 101 ? -1.222 -6.712 21.504 1.00 91.00 101 ILE A C 1
ATOM 843 O O . ILE A 1 101 ? -0.008 -6.660 21.679 1.00 91.00 101 ILE A O 1
ATOM 847 N N . ASN A 1 102 ? -1.922 -7.845 21.537 1.00 89.00 102 ASN A N 1
ATOM 848 C CA . ASN A 1 102 ? -1.333 -9.148 21.863 1.00 89.00 102 ASN A CA 1
ATOM 849 C C . ASN A 1 102 ? -1.405 -10.153 20.704 1.00 89.00 102 ASN A C 1
ATOM 851 O O . ASN A 1 102 ? -0.862 -11.249 20.821 1.00 89.00 102 ASN A O 1
ATOM 855 N N . ASN A 1 103 ? -2.060 -9.790 19.599 1.00 96.00 103 ASN A N 1
ATOM 856 C CA . ASN A 1 103 ? -2.236 -10.665 18.446 1.00 96.00 103 ASN A CA 1
ATOM 857 C C . ASN A 1 103 ? -1.280 -10.277 17.319 1.00 96.00 103 ASN A C 1
ATOM 859 O O . ASN A 1 103 ? -0.990 -9.094 17.113 1.00 96.00 103 ASN A O 1
ATOM 863 N N . TYR A 1 104 ? -0.811 -11.279 16.577 1.00 96.75 104 TYR A N 1
ATOM 864 C CA . TYR A 1 104 ? 0.183 -11.118 15.521 1.00 96.75 104 TYR A CA 1
ATOM 865 C C . TYR A 1 104 ? -0.159 -12.017 14.336 1.00 96.75 104 TYR A C 1
ATOM 867 O O . TYR A 1 104 ? -0.389 -13.205 14.528 1.00 96.75 104 TYR A O 1
ATOM 875 N N . LEU A 1 105 ? -0.107 -11.473 13.120 1.00 97.38 105 LEU A N 1
ATOM 876 C CA . LEU A 1 105 ? -0.079 -12.283 11.900 1.00 97.38 105 LEU A CA 1
ATOM 877 C C . LEU A 1 105 ? 1.370 -12.629 11.573 1.00 97.38 105 LEU A C 1
ATOM 879 O O . LEU A 1 105 ? 2.205 -11.729 11.500 1.00 97.38 105 LEU A O 1
ATOM 883 N N . ASP A 1 106 ? 1.681 -13.900 11.353 1.00 96.25 106 ASP A N 1
ATOM 884 C CA . ASP A 1 106 ? 3.034 -14.334 11.002 1.00 96.25 106 ASP A CA 1
ATOM 885 C C . ASP A 1 106 ? 3.127 -14.659 9.504 1.00 96.25 106 ASP A C 1
ATOM 887 O O . ASP A 1 106 ? 2.429 -15.538 8.998 1.00 96.25 106 ASP A O 1
ATOM 891 N N . ILE A 1 107 ? 3.999 -13.946 8.783 1.00 96.31 107 ILE A N 1
ATOM 892 C CA . ILE A 1 107 ? 4.214 -14.162 7.342 1.00 96.31 107 ILE A CA 1
ATOM 893 C C . ILE A 1 107 ? 5.359 -15.128 7.033 1.00 96.31 107 ILE A C 1
ATOM 895 O O . ILE A 1 107 ? 5.652 -15.385 5.869 1.00 96.31 107 ILE A O 1
ATOM 899 N N . SER A 1 108 ? 6.045 -15.658 8.046 1.00 94.94 108 SER A N 1
ATOM 900 C CA . SER A 1 108 ? 7.231 -16.504 7.873 1.00 94.94 108 SER A CA 1
ATOM 901 C C . SER A 1 108 ? 6.962 -17.766 7.047 1.00 94.94 108 SER A C 1
ATOM 903 O O . SER A 1 108 ? 7.832 -18.182 6.276 1.00 94.94 108 SER A O 1
ATOM 905 N N . GLY A 1 109 ? 5.766 -18.343 7.194 1.00 94.44 109 GLY A N 1
ATOM 906 C CA . GLY A 1 109 ? 5.309 -19.546 6.496 1.00 94.44 109 GLY A CA 1
ATOM 907 C C . GLY A 1 109 ? 4.680 -19.304 5.123 1.00 94.44 109 GLY A C 1
ATOM 908 O O . GLY A 1 109 ? 4.321 -20.271 4.463 1.00 94.44 109 GLY A O 1
ATOM 909 N N . TRP A 1 110 ? 4.541 -18.050 4.682 1.00 95.44 110 TRP A N 1
ATOM 910 C CA . TRP A 1 110 ? 3.978 -17.743 3.364 1.00 95.44 110 TRP A CA 1
ATOM 911 C C . TRP A 1 110 ? 4.864 -18.299 2.248 1.00 95.44 110 TRP A C 1
ATOM 913 O O . TRP A 1 110 ? 6.085 -18.354 2.391 1.00 95.44 110 TRP A O 1
ATOM 923 N N . GLU A 1 111 ? 4.265 -18.707 1.137 1.00 93.12 111 GLU A N 1
ATOM 924 C CA . GLU A 1 111 ? 4.970 -19.349 0.031 1.00 93.12 111 GLU A CA 1
ATOM 925 C C . GLU A 1 111 ? 5.536 -18.301 -0.933 1.00 93.12 111 GLU A C 1
ATOM 927 O O . GLU A 1 111 ? 4.818 -17.432 -1.426 1.00 93.12 111 GLU A O 1
ATOM 932 N N . VAL A 1 112 ? 6.828 -18.399 -1.235 1.00 91.19 112 VAL A N 1
ATOM 933 C CA . VAL A 1 112 ? 7.480 -17.677 -2.328 1.00 91.19 112 VAL A CA 1
ATOM 934 C C . VAL A 1 112 ? 7.709 -18.654 -3.471 1.00 91.19 112 VAL A C 1
ATOM 936 O O . VAL A 1 112 ? 8.413 -19.649 -3.301 1.00 91.19 112 VAL A O 1
ATOM 939 N N . THR A 1 113 ? 7.140 -18.347 -4.634 1.00 88.12 113 THR A N 1
ATOM 940 C CA . THR A 1 113 ? 7.336 -19.117 -5.868 1.00 88.12 113 THR A CA 1
ATOM 941 C C . THR A 1 113 ? 8.228 -18.343 -6.837 1.00 88.12 113 THR A C 1
ATOM 943 O O . THR A 1 113 ? 7.946 -17.179 -7.138 1.00 88.12 113 THR A O 1
ATOM 946 N N . SER A 1 114 ? 9.282 -18.987 -7.345 1.00 85.56 114 SER A N 1
ATOM 947 C CA . SER A 1 114 ? 10.086 -18.476 -8.467 1.00 85.56 114 SER A CA 1
ATOM 948 C C . SER A 1 114 ? 9.397 -18.790 -9.799 1.00 85.56 114 SER A C 1
ATOM 950 O O . SER A 1 114 ? 9.104 -19.950 -10.077 1.00 85.56 114 SER A O 1
ATOM 952 N N . GLN A 1 115 ? 9.124 -17.769 -10.616 1.00 77.94 115 GLN A N 1
ATOM 953 C CA . GLN A 1 115 ? 8.376 -17.909 -11.881 1.00 77.94 115 GLN A CA 1
ATOM 954 C C . GLN A 1 115 ? 9.279 -18.066 -13.116 1.00 77.94 115 GLN A C 1
ATOM 956 O O . GLN A 1 115 ? 8.793 -18.369 -14.202 1.00 77.94 115 GLN A O 1
ATOM 961 N N . LEU A 1 116 ? 10.591 -17.837 -12.977 1.00 74.25 116 LEU A N 1
ATOM 962 C CA . LEU A 1 116 ? 11.546 -17.837 -14.099 1.00 74.25 116 LEU A CA 1
ATOM 963 C C . LEU A 1 116 ? 12.369 -19.130 -14.210 1.00 74.25 116 LEU A C 1
ATOM 965 O O . LEU A 1 116 ? 13.259 -19.237 -15.057 1.00 74.25 116 LEU A O 1
ATOM 969 N N . THR A 1 117 ? 12.079 -20.117 -13.363 1.00 67.25 117 THR A N 1
ATOM 970 C CA . THR A 1 117 ? 12.705 -21.440 -13.391 1.00 67.25 117 THR A CA 1
ATOM 971 C C . THR A 1 117 ? 11.810 -22.437 -14.123 1.00 67.25 117 THR A C 1
ATOM 973 O O . THR A 1 117 ? 10.588 -22.373 -14.024 1.00 67.25 117 THR A O 1
ATOM 976 N N . ASP A 1 118 ? 12.419 -23.382 -14.846 1.00 63.53 118 ASP A N 1
ATOM 977 C CA . ASP A 1 118 ? 11.682 -24.384 -15.637 1.00 63.53 118 ASP A CA 1
ATOM 978 C C . ASP A 1 118 ? 10.805 -25.291 -14.745 1.00 63.53 118 ASP A C 1
ATOM 980 O O . ASP A 1 118 ? 9.772 -25.798 -15.176 1.00 63.53 118 ASP A O 1
ATOM 984 N N . ILE A 1 119 ? 11.190 -25.439 -13.473 1.00 66.12 119 ILE A N 1
ATOM 985 C CA . ILE A 1 119 ? 10.384 -26.023 -12.398 1.00 66.12 119 ILE A CA 1
ATOM 986 C C . ILE A 1 119 ? 10.225 -24.935 -11.325 1.00 66.12 119 ILE A C 1
ATOM 988 O O . ILE A 1 119 ? 11.246 -24.506 -10.774 1.00 66.12 119 ILE A O 1
ATOM 992 N N . PRO A 1 120 ? 9.002 -24.450 -11.031 1.00 69.31 120 PRO A N 1
ATOM 993 C CA . PRO A 1 120 ? 8.794 -23.442 -9.998 1.00 69.31 120 PRO A CA 1
ATOM 994 C C . PRO A 1 120 ? 9.257 -23.954 -8.631 1.00 69.31 120 PRO A C 1
ATOM 996 O O . PRO A 1 120 ? 8.699 -24.908 -8.088 1.00 69.31 120 PRO A O 1
ATOM 999 N N . GLU A 1 121 ? 10.292 -23.328 -8.071 1.00 78.00 121 GLU A N 1
ATOM 1000 C CA . GLU A 1 121 ? 10.742 -23.624 -6.711 1.00 78.00 121 GLU A CA 1
ATOM 1001 C C . GLU A 1 121 ? 9.838 -22.882 -5.720 1.00 78.00 121 GLU A C 1
ATOM 1003 O O . GLU A 1 121 ? 9.664 -21.662 -5.821 1.00 78.00 121 GLU A O 1
ATOM 1008 N N . LYS A 1 122 ? 9.262 -23.631 -4.775 1.00 86.88 122 LYS A N 1
ATOM 1009 C CA . LYS A 1 122 ? 8.421 -23.127 -3.686 1.00 86.88 122 LYS A CA 1
ATOM 1010 C C . LYS A 1 122 ? 9.198 -23.198 -2.379 1.00 86.88 122 LYS A C 1
ATOM 1012 O O . LYS A 1 122 ? 9.627 -24.274 -1.968 1.00 86.88 122 LYS A O 1
ATOM 1017 N N . ILE A 1 123 ? 9.361 -22.060 -1.715 1.00 90.00 123 ILE A N 1
ATOM 1018 C CA . ILE A 1 123 ? 10.017 -21.971 -0.404 1.00 90.00 123 ILE A CA 1
ATOM 1019 C C . ILE A 1 123 ? 9.228 -21.063 0.531 1.00 90.00 123 ILE A C 1
ATOM 1021 O O . ILE A 1 123 ? 8.471 -20.207 0.085 1.00 90.00 123 ILE A O 1
ATOM 1025 N N . SER A 1 124 ? 9.428 -21.203 1.840 1.00 92.50 124 SER A N 1
ATOM 1026 C CA . SER A 1 124 ? 8.819 -20.275 2.793 1.00 92.50 124 SER A CA 1
ATOM 1027 C C . SER A 1 124 ? 9.458 -18.888 2.713 1.00 92.50 124 SER A C 1
ATOM 1029 O O . SER A 1 124 ? 10.651 -18.744 2.424 1.00 92.50 124 SER A O 1
ATOM 1031 N N . PHE A 1 125 ? 8.692 -17.850 3.036 1.00 92.81 125 PHE A N 1
ATOM 1032 C CA . PHE A 1 125 ? 9.163 -16.470 3.051 1.00 92.81 125 PHE A CA 1
ATOM 1033 C C . PHE A 1 125 ? 10.336 -16.290 4.019 1.00 92.81 125 PHE A C 1
ATOM 1035 O O . PHE A 1 125 ? 11.325 -15.637 3.688 1.00 92.81 125 PHE A O 1
ATOM 1042 N N . LYS A 1 126 ? 10.302 -16.952 5.182 1.00 91.06 126 LYS A N 1
ATOM 1043 C CA . LYS A 1 126 ? 11.445 -16.983 6.105 1.00 91.06 126 LYS A CA 1
ATOM 1044 C C . LYS A 1 126 ? 12.681 -17.594 5.448 1.00 91.06 126 LYS A C 1
ATOM 1046 O O . LYS A 1 126 ? 13.771 -17.042 5.573 1.00 91.06 126 LYS A O 1
ATOM 1051 N N . HIS A 1 127 ? 12.545 -18.705 4.727 1.00 87.62 127 HIS A N 1
ATOM 1052 C CA . HIS A 1 127 ? 13.682 -19.289 4.018 1.00 87.62 127 HIS A CA 1
ATOM 1053 C C . HIS A 1 127 ? 14.216 -18.340 2.933 1.00 87.62 127 HIS A C 1
ATOM 1055 O O . HIS A 1 127 ? 15.425 -18.123 2.858 1.00 87.62 127 HIS A O 1
ATOM 1061 N N . PHE A 1 128 ? 13.324 -17.702 2.170 1.00 88.00 128 PHE A N 1
ATOM 1062 C CA . PHE A 1 128 ? 13.672 -16.724 1.136 1.00 88.00 128 PHE A CA 1
ATOM 1063 C C . PHE A 1 128 ? 14.443 -15.519 1.698 1.00 88.00 128 PHE A C 1
ATOM 1065 O O . PHE A 1 128 ? 15.436 -15.083 1.116 1.00 88.00 128 PHE A O 1
ATOM 1072 N N . ILE A 1 129 ? 14.028 -15.001 2.859 1.00 85.56 129 ILE A N 1
ATOM 1073 C CA . ILE A 1 129 ? 14.664 -13.844 3.502 1.00 85.56 129 ILE A CA 1
ATOM 1074 C C . ILE A 1 129 ? 15.955 -14.210 4.251 1.00 85.56 129 ILE A C 1
ATOM 1076 O O . ILE A 1 129 ? 16.881 -13.395 4.265 1.00 85.56 129 ILE A O 1
ATOM 1080 N N . TYR A 1 130 ? 16.044 -15.390 4.874 1.00 76.81 130 TYR A N 1
ATOM 1081 C CA . TYR A 1 130 ? 17.135 -15.703 5.811 1.00 76.81 130 TYR A CA 1
ATOM 1082 C C . TYR A 1 130 ? 18.119 -16.783 5.345 1.00 76.81 130 TYR A C 1
ATOM 1084 O O . TYR A 1 130 ? 19.257 -16.764 5.806 1.00 76.81 130 TYR A O 1
ATOM 1092 N N . ASN A 1 131 ? 17.743 -17.719 4.467 1.00 60.75 131 ASN A N 1
ATOM 1093 C CA . ASN A 1 131 ? 18.478 -18.987 4.343 1.00 60.75 131 ASN A CA 1
ATOM 1094 C C . ASN A 1 131 ? 18.975 -19.359 2.941 1.00 60.75 131 ASN A C 1
ATOM 1096 O O . ASN A 1 131 ? 19.297 -20.510 2.653 1.00 60.75 131 ASN A O 1
ATOM 1100 N N . ALA A 1 132 ? 19.195 -18.383 2.075 1.00 54.84 132 ALA A N 1
ATOM 1101 C CA . ALA A 1 132 ? 19.916 -18.651 0.841 1.00 54.84 132 ALA A CA 1
ATOM 1102 C C . ALA A 1 132 ? 21.439 -18.676 1.026 1.00 54.84 132 ALA A C 1
ATOM 1104 O O . ALA A 1 132 ? 22.143 -17.915 0.374 1.00 54.84 132 ALA A O 1
ATOM 1105 N N . LYS A 1 133 ? 21.926 -19.502 1.960 1.00 47.16 133 LYS A N 1
ATOM 1106 C CA . LYS A 1 133 ? 23.318 -19.908 2.269 1.00 47.16 133 LYS A CA 1
ATOM 1107 C C . LYS A 1 133 ? 24.456 -18.854 2.317 1.00 47.16 133 LYS A C 1
ATOM 1109 O O . LYS A 1 133 ? 25.515 -19.198 2.827 1.00 47.16 133 LYS A O 1
ATOM 1114 N N . LYS A 1 134 ? 24.295 -17.610 1.850 1.00 53.16 134 LYS A N 1
ATOM 1115 C CA . LYS A 1 134 ? 25.321 -16.548 1.776 1.00 53.16 134 LYS A CA 1
ATOM 1116 C C . LYS A 1 134 ? 24.753 -15.111 1.753 1.00 53.16 134 LYS A C 1
ATOM 1118 O O . LYS A 1 134 ? 25.396 -14.209 2.276 1.00 53.16 134 LYS A O 1
ATOM 1123 N N . SER A 1 135 ? 23.544 -14.877 1.226 1.00 69.94 135 SER A N 1
ATOM 1124 C CA . SER A 1 135 ? 22.681 -13.698 1.487 1.00 69.94 135 SER A CA 1
ATOM 1125 C C . SER A 1 135 ? 21.372 -13.823 0.691 1.00 69.94 135 SER A C 1
ATOM 1127 O O . SER A 1 135 ? 21.381 -14.394 -0.397 1.00 69.94 135 SER A O 1
ATOM 1129 N N . LYS A 1 136 ? 20.245 -13.252 1.155 1.00 76.00 136 LYS A N 1
ATOM 1130 C CA . LYS A 1 136 ? 18.971 -13.275 0.392 1.00 76.00 136 LYS A CA 1
ATOM 1131 C C . LYS A 1 136 ? 19.096 -12.748 -1.040 1.00 76.00 136 LYS A C 1
ATOM 1133 O O . LYS A 1 136 ? 18.431 -13.223 -1.949 1.00 76.00 136 LYS A O 1
ATOM 1138 N N . TYR A 1 137 ? 19.987 -11.786 -1.261 1.00 83.56 137 TYR A N 1
ATOM 1139 C CA . TYR A 1 137 ? 20.207 -11.206 -2.583 1.00 83.56 137 TYR A CA 1
ATOM 1140 C C . TYR A 1 137 ? 20.938 -12.161 -3.527 1.00 83.56 137 TYR A C 1
ATOM 1142 O O . TYR A 1 137 ? 20.643 -12.178 -4.714 1.00 83.56 137 TYR A O 1
ATOM 1150 N N . GLU A 1 138 ? 21.837 -13.002 -3.015 1.00 78.19 138 GLU A N 1
ATOM 1151 C CA . GLU A 1 138 ? 22.468 -14.043 -3.831 1.00 78.19 138 GLU A CA 1
ATOM 1152 C C . GLU A 1 138 ? 21.457 -15.088 -4.299 1.00 78.19 138 GLU A C 1
ATOM 1154 O O . GLU A 1 138 ? 21.535 -15.520 -5.445 1.00 78.19 138 GLU A O 1
ATOM 1159 N N . TYR A 1 139 ? 20.462 -15.425 -3.471 1.00 79.69 139 TYR A N 1
ATOM 1160 C CA . TYR A 1 139 ? 19.322 -16.233 -3.916 1.00 79.69 139 TYR A CA 1
ATOM 1161 C C . TYR A 1 139 ? 18.599 -15.609 -5.096 1.00 79.69 139 TYR A C 1
ATOM 1163 O O . TYR A 1 139 ? 18.317 -16.283 -6.081 1.00 79.69 139 TYR A O 1
ATOM 1171 N N . ILE A 1 140 ? 18.272 -14.322 -4.946 1.00 83.69 140 ILE A N 1
ATOM 1172 C CA . ILE A 1 140 ? 17.477 -13.556 -5.894 1.00 83.69 140 ILE A CA 1
ATOM 1173 C C . ILE A 1 140 ? 18.207 -13.539 -7.227 1.00 83.69 140 ILE A C 1
ATOM 1175 O O . ILE A 1 140 ? 17.645 -13.968 -8.226 1.00 83.69 140 ILE A O 1
ATOM 1179 N N . PHE A 1 141 ? 19.483 -13.157 -7.238 1.00 82.06 141 PHE A N 1
ATOM 1180 C CA . PHE A 1 141 ? 20.268 -13.132 -8.470 1.00 82.06 141 PHE A CA 1
ATOM 1181 C C . PHE A 1 141 ? 20.500 -14.525 -9.063 1.00 82.06 141 PHE A C 1
ATOM 1183 O O . PHE A 1 141 ? 20.449 -14.665 -10.280 1.00 82.06 141 PHE A O 1
ATOM 1190 N N . LYS A 1 142 ? 20.677 -15.569 -8.240 1.00 79.56 142 LYS A N 1
ATOM 1191 C CA . LYS A 1 142 ? 20.778 -16.953 -8.730 1.00 79.56 142 LYS A CA 1
ATOM 1192 C C . LYS A 1 142 ? 19.492 -17.415 -9.429 1.00 79.56 142 LYS A C 1
ATOM 1194 O O . LYS A 1 142 ? 19.582 -18.062 -10.465 1.00 79.56 142 LYS A O 1
ATOM 1199 N N . ASN A 1 143 ? 18.328 -17.105 -8.857 1.00 78.19 143 ASN A N 1
ATOM 1200 C CA . ASN A 1 143 ? 17.025 -17.569 -9.347 1.00 78.19 143 ASN A CA 1
ATOM 1201 C C . ASN A 1 143 ? 16.444 -16.713 -10.472 1.00 78.19 143 ASN A C 1
ATOM 1203 O O . ASN A 1 143 ? 15.712 -17.231 -11.307 1.00 78.19 143 ASN A O 1
ATOM 1207 N N . ILE A 1 144 ? 16.787 -15.425 -10.522 1.00 80.12 144 ILE A N 1
ATOM 1208 C CA . ILE A 1 144 ? 16.584 -14.616 -11.727 1.00 80.12 144 ILE A CA 1
ATOM 1209 C C . ILE A 1 144 ? 17.490 -15.173 -12.834 1.00 80.12 144 ILE A C 1
ATOM 1211 O O . ILE A 1 144 ? 17.017 -15.392 -13.943 1.00 80.12 144 ILE A O 1
ATOM 1215 N N . GLY A 1 145 ? 18.746 -15.490 -12.484 1.00 62.38 145 GLY A N 1
ATOM 1216 C CA . GLY A 1 145 ? 19.711 -16.222 -13.300 1.00 62.38 145 GLY A CA 1
ATOM 1217 C C . GLY A 1 145 ? 20.164 -15.470 -14.553 1.00 62.38 145 GLY A C 1
ATOM 1218 O O . GLY A 1 145 ? 19.406 -14.732 -15.168 1.00 62.38 145 GLY A O 1
ATOM 1219 N N . ASN A 1 146 ? 21.407 -15.701 -14.979 1.00 53.72 146 ASN A N 1
ATOM 1220 C CA . ASN A 1 146 ? 22.020 -15.151 -16.201 1.00 53.72 146 ASN A CA 1
ATOM 1221 C C . ASN A 1 146 ? 21.389 -15.694 -17.507 1.00 53.72 146 ASN A C 1
ATOM 1223 O O . ASN A 1 146 ? 22.085 -15.926 -18.496 1.00 53.72 146 ASN A O 1
ATOM 1227 N N . LYS A 1 147 ? 20.084 -15.987 -17.525 1.00 60.44 147 LYS A N 1
ATOM 1228 C CA . LYS A 1 147 ? 19.358 -16.268 -18.762 1.00 60.44 147 LYS A CA 1
ATOM 1229 C C . LYS A 1 147 ? 19.067 -14.907 -19.384 1.00 60.44 147 LYS A C 1
ATOM 1231 O O . LYS A 1 147 ? 18.250 -14.165 -18.851 1.00 60.44 147 LYS A O 1
ATOM 1236 N N . LYS A 1 148 ? 19.737 -14.570 -20.490 1.00 64.81 148 LYS A N 1
ATOM 1237 C CA . LYS A 1 148 ? 19.440 -13.357 -21.265 1.00 64.81 148 LYS A CA 1
ATOM 1238 C C . LYS A 1 148 ? 17.939 -13.350 -21.577 1.00 64.81 148 LYS A C 1
ATOM 1240 O O . LYS A 1 148 ? 17.455 -14.186 -22.335 1.00 64.81 148 LYS A O 1
ATOM 1245 N N . MET A 1 149 ? 17.190 -12.445 -20.953 1.00 74.81 149 MET A N 1
ATOM 1246 C CA . MET A 1 149 ? 15.722 -12.442 -20.948 1.00 74.81 149 MET A CA 1
ATOM 1247 C C . MET A 1 149 ? 15.136 -11.803 -22.216 1.00 74.81 149 MET A C 1
ATOM 1249 O O . MET A 1 149 ? 13.948 -11.485 -22.252 1.00 74.81 149 MET A O 1
ATOM 1253 N N . ASN A 1 150 ? 15.965 -11.615 -23.255 1.00 77.62 150 ASN A N 1
ATOM 1254 C CA . ASN A 1 150 ? 15.651 -10.868 -24.475 1.00 77.62 150 ASN A CA 1
ATOM 1255 C C . ASN A 1 150 ? 14.980 -9.515 -24.167 1.00 77.62 150 ASN A C 1
ATOM 1257 O O . ASN A 1 150 ? 13.976 -9.159 -24.786 1.00 77.62 150 ASN A O 1
ATOM 1261 N N . ILE A 1 151 ? 15.508 -8.812 -23.159 1.00 86.12 151 ILE A N 1
ATOM 1262 C CA . ILE A 1 151 ? 15.125 -7.442 -22.817 1.00 86.12 151 ILE A CA 1
ATOM 1263 C C . ILE A 1 151 ? 16.125 -6.508 -23.486 1.00 86.12 151 ILE A C 1
ATOM 1265 O O . ILE A 1 151 ? 17.329 -6.725 -23.382 1.00 86.12 151 ILE A O 1
ATOM 1269 N N . ASP A 1 152 ? 15.618 -5.459 -24.114 1.00 89.00 152 ASP A N 1
ATOM 1270 C CA . ASP A 1 152 ? 16.440 -4.409 -24.704 1.00 89.00 152 ASP A CA 1
ATOM 1271 C C . ASP A 1 152 ? 16.386 -3.179 -23.777 1.00 89.00 152 ASP A C 1
ATOM 1273 O O . ASP A 1 152 ? 15.332 -2.560 -23.586 1.00 89.00 152 ASP A O 1
ATOM 1277 N N . PHE A 1 153 ? 17.516 -2.837 -23.164 1.00 92.75 153 PHE A N 1
ATOM 1278 C CA . PHE A 1 153 ? 17.681 -1.694 -22.270 1.00 92.75 153 PHE A CA 1
ATOM 1279 C C . PHE A 1 153 ? 18.218 -0.494 -23.049 1.00 92.75 153 PHE A C 1
ATOM 1281 O O . PHE A 1 153 ? 19.353 -0.510 -23.515 1.00 92.75 153 PHE A O 1
ATOM 1288 N N . MET A 1 154 ? 17.439 0.581 -23.141 1.00 93.88 154 MET A N 1
ATOM 1289 C CA . MET A 1 154 ? 17.893 1.826 -23.768 1.00 93.88 154 MET A CA 1
ATOM 1290 C C . MET A 1 154 ? 18.143 2.891 -22.706 1.00 93.88 154 MET A C 1
ATOM 1292 O O . MET A 1 154 ? 17.203 3.350 -22.055 1.00 93.88 154 MET A O 1
ATOM 1296 N N . ILE A 1 155 ? 19.402 3.287 -22.527 1.00 95.69 155 ILE A N 1
ATOM 1297 C CA . ILE A 1 155 ? 19.799 4.268 -21.516 1.00 95.69 155 ILE A CA 1
ATOM 1298 C C . ILE A 1 155 ? 19.776 5.677 -22.115 1.00 95.69 155 ILE A C 1
ATOM 1300 O O . ILE A 1 155 ? 20.431 5.950 -23.120 1.00 95.69 155 ILE A O 1
ATOM 1304 N N . PHE A 1 156 ? 19.069 6.588 -21.448 1.00 94.44 156 PHE A N 1
ATOM 1305 C CA . PHE A 1 156 ? 19.010 8.011 -21.764 1.00 94.44 156 PHE A CA 1
ATOM 1306 C C . PHE A 1 156 ? 19.581 8.841 -20.615 1.00 94.44 156 PHE A C 1
ATOM 1308 O O . PHE A 1 156 ? 19.193 8.665 -19.460 1.00 94.44 156 PHE A O 1
ATOM 1315 N N . SER A 1 157 ? 20.491 9.758 -20.925 1.00 93.94 157 SER A N 1
ATOM 1316 C CA . SER A 1 157 ? 21.146 10.629 -19.955 1.00 93.94 157 SER A CA 1
ATOM 1317 C C . SER A 1 157 ? 21.670 11.898 -20.622 1.00 93.94 157 SER A C 1
ATOM 1319 O O . SER A 1 157 ? 22.179 11.846 -21.740 1.00 93.94 157 SER A O 1
ATOM 1321 N N . ASN A 1 158 ? 21.585 13.031 -19.925 1.00 90.94 158 ASN A N 1
ATOM 1322 C CA . ASN A 1 158 ? 22.327 14.239 -20.288 1.00 90.94 158 ASN A CA 1
ATOM 1323 C C . ASN A 1 158 ? 23.649 14.353 -19.508 1.00 90.94 158 ASN A C 1
ATOM 1325 O O . ASN A 1 158 ? 24.518 15.128 -19.902 1.00 90.94 158 ASN A O 1
ATOM 1329 N N . SER A 1 159 ? 23.794 13.592 -18.417 1.00 89.00 159 SER A N 1
ATOM 1330 C CA . SER A 1 159 ? 24.944 13.651 -17.505 1.00 89.00 159 SER A CA 1
ATOM 1331 C C . SER A 1 159 ? 25.965 12.519 -17.694 1.00 89.00 159 SER A C 1
ATOM 1333 O O . SER A 1 159 ? 27.109 12.671 -17.274 1.00 89.00 159 SER A O 1
ATOM 1335 N N . LEU A 1 160 ? 25.586 11.384 -18.294 1.00 90.44 160 LEU A N 1
ATOM 1336 C CA . LEU A 1 160 ? 26.488 10.252 -18.535 1.00 90.44 160 LEU A CA 1
ATOM 1337 C C . LEU A 1 160 ? 27.142 10.317 -19.917 1.00 90.44 160 LEU A C 1
ATOM 1339 O O . LEU A 1 160 ? 26.469 10.517 -20.926 1.00 90.44 160 LEU A O 1
ATOM 1343 N N . ASP A 1 161 ? 28.443 10.031 -19.953 1.00 89.00 161 ASP A N 1
ATOM 1344 C CA . ASP A 1 161 ? 29.199 9.769 -21.179 1.00 89.00 161 ASP A CA 1
ATOM 1345 C C . ASP A 1 161 ? 29.404 8.260 -21.379 1.00 89.00 161 ASP A C 1
ATOM 1347 O O . ASP A 1 161 ? 29.531 7.509 -20.412 1.00 89.00 161 ASP A O 1
ATOM 1351 N N . LYS A 1 162 ? 29.500 7.802 -22.635 1.00 89.12 162 LYS A N 1
ATOM 1352 C CA . LYS A 1 162 ? 29.715 6.379 -22.958 1.00 89.12 162 LYS A CA 1
ATOM 1353 C C . LYS A 1 162 ? 31.018 5.822 -22.369 1.00 89.12 162 LYS A C 1
ATOM 1355 O O . LYS A 1 162 ? 31.119 4.625 -22.106 1.00 89.12 162 LYS A O 1
ATOM 1360 N N . ASN A 1 163 ? 32.021 6.671 -22.161 1.00 89.38 163 ASN A N 1
ATOM 1361 C CA . ASN A 1 163 ? 33.301 6.276 -21.586 1.00 89.38 163 ASN A CA 1
ATOM 1362 C C . ASN A 1 163 ? 33.354 6.427 -20.064 1.00 89.38 163 ASN A C 1
ATOM 1364 O O . ASN A 1 163 ? 34.347 5.981 -19.478 1.00 89.38 163 ASN A O 1
ATOM 1368 N N . SER A 1 164 ? 32.327 7.007 -19.427 1.00 90.88 164 SER A N 1
ATOM 1369 C CA . SER A 1 164 ? 32.315 7.182 -17.976 1.00 90.88 164 SER A CA 1
ATOM 1370 C C . SER A 1 164 ? 32.268 5.836 -17.258 1.00 90.88 164 SER A C 1
ATOM 1372 O O . SER A 1 164 ? 31.675 4.856 -17.726 1.00 90.88 164 SER A O 1
ATOM 1374 N N . ASP A 1 165 ? 32.912 5.776 -16.097 1.00 89.75 165 ASP A N 1
ATOM 1375 C CA . ASP A 1 165 ? 32.927 4.563 -15.287 1.00 89.75 165 ASP A CA 1
ATOM 1376 C C . ASP A 1 165 ? 31.531 4.236 -14.742 1.00 89.75 165 ASP A C 1
ATOM 1378 O O . ASP A 1 165 ? 31.197 3.069 -14.540 1.00 89.75 165 ASP A O 1
ATOM 1382 N N . GLU A 1 166 ? 30.711 5.258 -14.499 1.00 91.56 166 GLU A N 1
ATOM 1383 C CA . GLU A 1 166 ? 29.324 5.150 -14.049 1.00 91.56 166 GLU A CA 1
ATOM 1384 C C . GLU A 1 166 ? 28.477 4.443 -15.106 1.00 91.56 166 GLU A C 1
ATOM 1386 O O . GLU A 1 166 ? 27.750 3.505 -14.771 1.00 91.56 166 GLU A O 1
ATOM 1391 N N . PHE A 1 167 ? 28.608 4.845 -16.378 1.00 92.75 167 PHE A N 1
ATOM 1392 C CA . PHE A 1 167 ? 27.905 4.202 -17.483 1.00 92.75 167 PHE A CA 1
ATOM 1393 C C . PHE A 1 167 ? 28.378 2.760 -17.664 1.00 92.75 167 PHE A C 1
ATOM 1395 O O . PHE A 1 167 ? 27.552 1.854 -17.641 1.00 92.75 167 PHE A O 1
ATOM 1402 N N . LYS A 1 168 ? 29.694 2.520 -17.752 1.00 92.56 168 LYS A N 1
ATOM 1403 C CA . LYS A 1 168 ? 30.252 1.160 -17.892 1.00 92.56 168 LYS A CA 1
ATOM 1404 C C . LYS A 1 168 ? 29.772 0.233 -16.778 1.00 92.56 168 LYS A C 1
ATOM 1406 O O . LYS A 1 168 ? 29.349 -0.889 -17.037 1.00 92.56 168 LYS A O 1
ATOM 1411 N N . TYR A 1 169 ? 29.803 0.706 -15.533 1.00 90.62 169 TYR A N 1
ATOM 1412 C CA . TYR A 1 169 ? 29.328 -0.063 -14.389 1.00 90.62 169 TYR A CA 1
ATOM 1413 C C . TYR A 1 169 ? 27.836 -0.399 -14.500 1.00 90.62 169 TYR A C 1
ATOM 1415 O O . TYR A 1 169 ? 27.437 -1.542 -14.272 1.00 90.62 169 TYR A O 1
ATOM 1423 N N . PHE A 1 170 ? 27.010 0.597 -14.822 1.00 91.06 170 PHE A N 1
ATOM 1424 C CA . PHE A 1 170 ? 25.565 0.431 -14.884 1.00 91.06 170 PHE A CA 1
ATOM 1425 C C . PHE A 1 170 ? 25.130 -0.449 -16.065 1.00 91.06 170 PHE A C 1
ATOM 1427 O O . PHE A 1 170 ? 24.280 -1.319 -15.891 1.00 91.06 170 PHE A O 1
ATOM 1434 N N . SER A 1 171 ? 25.767 -0.298 -17.226 1.00 92.44 171 SER A N 1
ATOM 1435 C CA . SER A 1 171 ? 25.559 -1.155 -18.396 1.00 92.44 171 SER A CA 1
ATOM 1436 C C . SER A 1 171 ? 25.927 -2.605 -18.095 1.00 92.44 171 SER A C 1
ATOM 1438 O O . SER A 1 171 ? 25.076 -3.474 -18.248 1.00 92.44 171 SER A O 1
ATOM 1440 N N . ASN A 1 172 ? 27.106 -2.866 -17.515 1.00 89.94 172 ASN A N 1
ATOM 1441 C CA . ASN A 1 172 ? 27.516 -4.221 -17.113 1.00 89.94 172 ASN A CA 1
ATOM 1442 C C . ASN A 1 172 ? 26.523 -4.882 -16.138 1.00 89.94 172 ASN A C 1
ATOM 1444 O O . ASN A 1 172 ? 26.365 -6.103 -16.122 1.00 89.94 172 ASN A O 1
ATOM 1448 N N . LEU A 1 173 ? 25.865 -4.093 -15.282 1.00 88.44 173 LEU A N 1
ATOM 1449 C CA . LEU A 1 173 ? 24.840 -4.600 -14.370 1.00 88.44 173 LEU A CA 1
ATOM 1450 C C . LEU A 1 173 ? 23.605 -5.100 -15.137 1.00 88.44 173 LEU A C 1
ATOM 1452 O O . LEU A 1 173 ? 23.062 -6.147 -14.781 1.00 88.44 173 LEU A O 1
ATOM 1456 N N . LEU A 1 174 ? 23.188 -4.382 -16.181 1.00 90.38 174 LEU A N 1
ATOM 1457 C CA . LEU A 1 174 ? 22.012 -4.690 -16.999 1.00 90.38 174 LEU A CA 1
ATOM 1458 C C . LEU A 1 174 ? 22.279 -5.756 -18.071 1.00 90.38 174 LEU A C 1
ATOM 1460 O O . LEU A 1 174 ? 21.392 -6.563 -18.345 1.00 90.38 174 LEU A O 1
ATOM 1464 N N . GLU A 1 175 ? 23.499 -5.817 -18.611 1.00 89.62 175 GLU A N 1
ATOM 1465 C CA . GLU A 1 175 ? 23.925 -6.788 -19.635 1.00 89.62 175 GLU A CA 1
ATOM 1466 C C . GLU A 1 175 ? 23.737 -8.250 -19.200 1.00 89.62 175 GLU A C 1
ATOM 1468 O O . GLU A 1 175 ? 23.530 -9.136 -20.028 1.00 89.62 175 GLU A O 1
ATOM 1473 N N . ASN A 1 176 ? 23.713 -8.514 -17.889 1.00 83.44 176 ASN A N 1
ATOM 1474 C CA . ASN A 1 176 ? 23.402 -9.844 -17.354 1.00 83.44 176 ASN A CA 1
ATOM 1475 C C . ASN A 1 176 ? 21.976 -10.318 -17.691 1.00 83.44 176 ASN A C 1
ATOM 1477 O O . ASN A 1 176 ? 21.693 -11.514 -17.624 1.00 83.44 176 ASN A O 1
ATOM 1481 N N . PHE A 1 177 ? 21.073 -9.393 -18.028 1.00 85.56 177 PHE A N 1
ATOM 1482 C CA . PHE A 1 177 ? 19.654 -9.661 -18.255 1.00 85.56 177 PHE A CA 1
ATOM 1483 C C . PHE A 1 177 ? 19.224 -9.443 -19.712 1.00 85.56 177 PHE A C 1
ATOM 1485 O O . PHE A 1 177 ? 18.170 -9.943 -20.106 1.00 85.56 177 PHE A O 1
ATOM 1492 N N . GLY A 1 178 ? 20.001 -8.728 -20.526 1.00 88.12 178 GLY A N 1
ATOM 1493 C CA . GLY A 1 178 ? 19.560 -8.276 -21.846 1.00 88.12 178 GLY A CA 1
ATOM 1494 C C . GLY A 1 178 ? 20.585 -7.410 -22.572 1.00 88.12 178 GLY A C 1
ATOM 1495 O O . GLY A 1 178 ? 21.698 -7.235 -22.091 1.00 88.12 178 GLY A O 1
ATOM 1496 N N . ASP A 1 179 ? 20.218 -6.898 -23.742 1.00 90.44 179 ASP A N 1
ATOM 1497 C CA . ASP A 1 179 ? 21.081 -6.026 -24.545 1.00 90.44 179 ASP A CA 1
ATOM 1498 C C . ASP A 1 179 ? 20.985 -4.576 -24.061 1.00 90.44 179 ASP A C 1
ATOM 1500 O O . ASP A 1 179 ? 19.897 -4.110 -23.729 1.00 90.44 179 ASP A O 1
ATOM 1504 N N . VAL A 1 180 ? 22.112 -3.860 -24.001 1.00 92.94 180 VAL A N 1
ATOM 1505 C CA . VAL A 1 180 ? 22.169 -2.471 -23.518 1.00 92.94 180 VAL A CA 1
ATOM 1506 C C . VAL A 1 180 ? 22.625 -1.532 -24.631 1.00 92.94 180 VAL A C 1
ATOM 1508 O O . VAL A 1 180 ? 23.675 -1.721 -25.240 1.00 92.94 180 VAL A O 1
ATOM 1511 N N . GLU A 1 181 ? 21.849 -0.476 -24.860 1.00 92.19 181 GLU A N 1
ATOM 1512 C CA . GLU A 1 181 ? 22.128 0.598 -25.812 1.00 92.19 181 GLU A CA 1
ATOM 1513 C C . GLU A 1 181 ? 22.233 1.954 -25.086 1.00 92.19 181 GLU A C 1
ATOM 1515 O O . GLU A 1 181 ? 21.534 2.202 -24.100 1.00 92.19 181 GLU A O 1
ATOM 1520 N N . GLY A 1 182 ? 23.080 2.861 -25.590 1.00 92.44 182 GLY A N 1
ATOM 1521 C CA . GLY A 1 182 ? 23.239 4.228 -25.071 1.00 92.44 182 GLY A CA 1
ATOM 1522 C C . GLY A 1 182 ? 24.657 4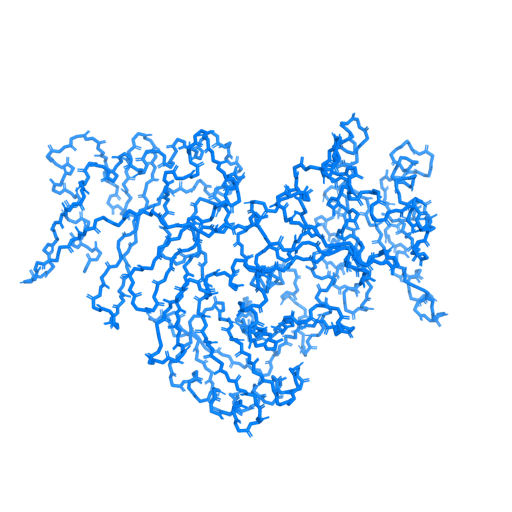.571 -24.567 1.00 92.44 182 GLY A C 1
ATOM 1523 O O . GLY A 1 182 ? 25.620 3.895 -24.947 1.00 92.44 182 GLY A O 1
ATOM 1524 N N . PRO A 1 183 ? 24.808 5.640 -23.755 1.00 94.06 183 PRO A N 1
ATOM 1525 C CA . PRO A 1 183 ? 23.749 6.561 -23.347 1.00 94.06 183 PRO A CA 1
ATOM 1526 C C . PRO A 1 183 ? 23.353 7.492 -24.508 1.00 94.06 183 PRO A C 1
ATOM 1528 O O . PRO A 1 183 ? 24.209 8.003 -25.228 1.00 94.06 183 PRO A O 1
ATOM 1531 N N . TYR A 1 184 ? 22.053 7.716 -24.695 1.00 94.19 184 TYR A N 1
ATOM 1532 C CA . TYR A 1 184 ? 21.502 8.705 -25.631 1.00 94.19 184 TYR A CA 1
ATOM 1533 C C . TYR A 1 184 ? 21.044 9.962 -24.882 1.00 94.19 184 TYR A C 1
ATOM 1535 O O . TYR A 1 184 ? 20.773 9.902 -23.686 1.00 94.19 184 TYR A O 1
ATOM 1543 N N . LYS A 1 185 ? 20.890 11.101 -25.565 1.00 92.25 185 LYS A N 1
ATOM 1544 C CA . LYS A 1 185 ? 20.353 12.317 -24.927 1.00 92.25 185 LYS A CA 1
ATOM 1545 C C . LYS A 1 185 ? 18.884 12.131 -24.555 1.00 92.25 185 LYS A C 1
ATOM 1547 O O . LYS A 1 185 ? 18.112 11.596 -25.344 1.00 92.25 185 LYS A O 1
ATOM 1552 N N . ILE A 1 186 ? 18.457 12.643 -23.400 1.00 90.88 186 ILE A N 1
ATOM 1553 C CA . ILE A 1 186 ? 17.053 12.522 -22.961 1.00 90.88 186 ILE A CA 1
ATOM 1554 C C . ILE A 1 186 ? 16.091 13.134 -23.992 1.00 90.88 186 ILE A C 1
ATOM 1556 O O . ILE A 1 186 ? 15.032 12.563 -24.268 1.00 90.88 186 ILE A O 1
ATOM 1560 N N . SER A 1 187 ? 16.490 14.239 -24.627 1.00 89.62 187 SER A N 1
ATOM 1561 C CA . SER A 1 187 ? 15.692 14.931 -25.643 1.00 89.62 187 SER A CA 1
ATOM 1562 C C . SER A 1 187 ? 15.394 14.092 -26.891 1.00 89.62 187 SER A C 1
ATOM 1564 O O . SER A 1 187 ? 14.351 14.303 -27.504 1.00 89.62 187 SER A O 1
ATOM 1566 N N . SER A 1 188 ? 16.239 13.117 -27.251 1.00 90.62 188 SER A N 1
ATOM 1567 C CA . SER A 1 188 ? 16.012 12.251 -28.421 1.00 90.62 188 SER A CA 1
ATOM 1568 C C . SER A 1 188 ? 15.116 11.047 -28.122 1.00 90.62 188 SER A C 1
ATOM 1570 O O . SER A 1 188 ? 14.758 10.303 -29.031 1.00 90.62 188 SER A O 1
ATOM 1572 N N . SER A 1 189 ? 14.739 10.834 -26.856 1.00 91.50 189 SER A N 1
ATOM 1573 C CA . SER A 1 189 ? 14.022 9.624 -26.437 1.00 91.50 189 SER A CA 1
ATOM 1574 C C . SER A 1 189 ? 12.672 9.437 -27.135 1.00 91.50 189 SER A C 1
ATOM 1576 O O . SER A 1 189 ? 12.349 8.320 -27.535 1.00 91.50 189 SER A O 1
ATOM 1578 N N . ARG A 1 190 ? 11.915 10.521 -27.350 1.00 88.00 190 ARG A N 1
ATOM 1579 C CA . ARG A 1 190 ? 10.598 10.458 -28.005 1.00 88.00 190 ARG A CA 1
ATOM 1580 C C . ARG A 1 190 ? 10.696 10.086 -29.480 1.00 88.00 190 ARG A C 1
ATOM 1582 O O . ARG A 1 190 ? 10.068 9.121 -29.891 1.00 88.00 190 ARG A O 1
ATOM 1589 N N . GLU A 1 191 ? 11.528 10.800 -30.234 1.00 87.25 191 GLU A N 1
ATOM 1590 C CA . GLU A 1 191 ? 11.739 10.560 -31.668 1.00 87.25 191 GLU A CA 1
ATOM 1591 C C . GLU A 1 191 ? 12.216 9.125 -31.929 1.00 87.25 191 GLU A C 1
ATOM 1593 O O . GLU A 1 191 ? 11.680 8.418 -32.781 1.00 87.25 191 GLU A O 1
ATOM 1598 N N . MET A 1 192 ? 13.190 8.653 -31.143 1.00 86.19 192 MET A N 1
ATOM 1599 C CA . MET A 1 192 ? 13.672 7.276 -31.255 1.00 86.19 192 MET A CA 1
ATOM 1600 C C . MET A 1 192 ? 12.548 6.273 -30.992 1.00 86.19 192 MET A C 1
ATOM 1602 O O . MET A 1 192 ? 12.429 5.277 -31.704 1.00 86.19 192 MET A O 1
ATOM 1606 N N . MET A 1 193 ? 11.711 6.530 -29.988 1.00 83.50 193 MET A N 1
ATOM 1607 C CA . MET A 1 193 ? 10.642 5.615 -29.616 1.00 83.50 193 MET A CA 1
ATOM 1608 C C . MET A 1 193 ? 9.495 5.594 -30.632 1.00 83.50 193 MET A C 1
ATOM 1610 O O . MET A 1 193 ? 8.951 4.526 -30.894 1.00 83.50 193 MET A O 1
ATOM 1614 N N . GLU A 1 194 ? 9.164 6.719 -31.262 1.00 79.44 194 GLU A N 1
ATOM 1615 C CA . GLU A 1 194 ? 8.171 6.774 -32.345 1.00 79.44 194 GLU A CA 1
ATOM 1616 C C . GLU A 1 194 ? 8.581 5.875 -33.524 1.00 79.44 194 GLU A C 1
ATOM 1618 O O . GLU A 1 194 ? 7.783 5.055 -33.989 1.00 79.44 194 GLU A O 1
ATOM 1623 N N . ASN A 1 195 ? 9.859 5.914 -33.913 1.00 70.75 195 ASN A N 1
ATOM 1624 C CA . ASN A 1 195 ? 10.420 5.022 -34.935 1.00 70.75 195 ASN A CA 1
ATOM 1625 C C . ASN A 1 195 ? 10.379 3.537 -34.514 1.00 70.75 195 ASN A C 1
ATOM 1627 O O . ASN A 1 195 ? 10.167 2.641 -35.337 1.00 70.75 195 ASN A O 1
ATOM 1631 N N . TYR A 1 196 ? 10.554 3.252 -33.221 1.00 72.81 196 TYR A N 1
ATOM 1632 C CA . TYR A 1 196 ? 10.502 1.887 -32.692 1.00 72.81 196 TYR A CA 1
ATOM 1633 C C . TYR A 1 196 ? 9.079 1.326 -32.579 1.00 72.81 196 TYR A C 1
ATOM 1635 O O . TYR A 1 196 ? 8.868 0.157 -32.899 1.00 72.81 196 TYR A O 1
ATOM 1643 N N . ILE A 1 197 ? 8.093 2.134 -32.174 1.00 70.38 197 ILE A N 1
ATOM 1644 C CA . ILE A 1 197 ? 6.678 1.722 -32.169 1.00 70.38 197 ILE A CA 1
ATOM 1645 C C . ILE A 1 197 ? 6.256 1.336 -33.592 1.00 70.38 197 ILE A C 1
ATOM 1647 O O . ILE A 1 197 ? 5.639 0.289 -33.789 1.00 70.38 197 ILE A O 1
ATOM 1651 N N . ALA A 1 198 ? 6.649 2.136 -34.588 1.00 65.69 198 ALA A N 1
ATOM 1652 C CA . ALA A 1 198 ? 6.331 1.886 -35.992 1.00 65.69 198 ALA A CA 1
ATOM 1653 C C . ALA A 1 198 ? 6.952 0.589 -36.554 1.00 65.69 198 ALA A C 1
ATOM 1655 O O . ALA A 1 198 ? 6.409 0.013 -37.494 1.00 65.69 198 ALA A O 1
ATOM 1656 N N . SER A 1 199 ? 8.059 0.104 -35.978 1.00 62.44 199 SER A N 1
ATOM 1657 C CA . SER A 1 199 ? 8.773 -1.098 -36.446 1.00 62.44 199 SER A CA 1
ATOM 1658 C C . SER A 1 199 ? 8.358 -2.407 -35.756 1.00 62.44 199 SER A C 1
ATOM 1660 O O . SER A 1 199 ? 8.868 -3.468 -36.115 1.00 62.44 199 SER A O 1
ATOM 1662 N N . GLY A 1 200 ? 7.417 -2.373 -34.801 1.00 59.59 200 GLY A N 1
ATOM 1663 C CA . GLY A 1 200 ? 6.800 -3.577 -34.218 1.00 59.59 200 GLY A CA 1
ATOM 1664 C C . GLY A 1 200 ? 7.701 -4.409 -33.291 1.00 59.59 200 GLY A C 1
ATOM 1665 O O . GLY A 1 200 ? 7.516 -5.622 -33.186 1.00 59.59 200 GLY A O 1
ATOM 1666 N N . TYR A 1 201 ? 8.697 -3.792 -32.645 1.00 55.59 201 TYR A N 1
ATOM 1667 C CA . TYR A 1 201 ? 9.784 -4.507 -31.958 1.00 55.59 201 TYR A CA 1
ATOM 1668 C C . TYR A 1 201 ? 9.533 -4.890 -30.475 1.00 55.59 201 TYR A C 1
ATOM 1670 O O . TYR A 1 201 ? 8.558 -4.482 -29.849 1.00 55.59 201 TYR A O 1
ATOM 1678 N N . LYS A 1 202 ? 10.458 -5.722 -29.956 1.00 57.84 202 LYS A N 1
ATOM 1679 C CA . LYS A 1 202 ? 10.501 -6.507 -28.696 1.00 57.84 202 LYS A CA 1
ATOM 1680 C C . LYS A 1 202 ? 10.360 -5.709 -27.382 1.00 57.84 202 LYS A C 1
ATOM 1682 O O . LYS A 1 202 ? 10.356 -4.484 -27.377 1.00 57.84 202 LYS A O 1
ATOM 1687 N N . LYS A 1 203 ? 10.278 -6.436 -26.249 1.00 69.56 203 LYS A N 1
ATOM 1688 C CA . LYS A 1 203 ? 10.222 -5.928 -24.859 1.00 69.56 203 LYS A CA 1
ATOM 1689 C C . LYS A 1 203 ? 11.394 -4.976 -24.540 1.00 69.56 203 LYS A C 1
ATOM 1691 O O . LYS A 1 203 ? 12.409 -5.391 -23.983 1.00 69.56 203 LYS A O 1
ATOM 1696 N N . LYS A 1 204 ? 11.229 -3.699 -24.881 1.00 82.62 204 LYS A N 1
ATOM 1697 C CA . LYS A 1 204 ? 12.159 -2.605 -24.585 1.00 82.62 204 LYS A CA 1
ATOM 1698 C C . LYS A 1 204 ? 11.783 -1.916 -23.283 1.00 82.62 204 LYS A C 1
ATOM 1700 O O . LYS A 1 204 ? 10.601 -1.704 -23.024 1.00 82.62 204 LYS A O 1
ATOM 1705 N N . ILE A 1 205 ? 12.784 -1.529 -22.497 1.00 91.06 205 ILE A N 1
ATOM 1706 C CA . ILE A 1 205 ? 12.623 -0.623 -21.356 1.00 91.06 205 ILE A CA 1
ATOM 1707 C C . ILE A 1 205 ? 13.554 0.576 -21.510 1.00 91.06 205 ILE A C 1
ATOM 1709 O O . ILE A 1 205 ? 14.741 0.433 -21.808 1.00 91.06 205 ILE A O 1
ATOM 1713 N N . LEU A 1 206 ? 13.005 1.770 -21.288 1.00 94.12 206 LEU A N 1
ATOM 1714 C CA . LEU A 1 206 ? 13.778 3.008 -21.316 1.00 94.12 206 LEU A CA 1
ATOM 1715 C C . LEU A 1 206 ? 14.291 3.306 -19.909 1.00 94.12 206 LEU A C 1
ATOM 1717 O O . LEU A 1 206 ? 13.509 3.393 -18.958 1.00 94.12 206 LEU A O 1
ATOM 1721 N N . ILE A 1 207 ? 15.598 3.476 -19.759 1.00 95.44 207 ILE A N 1
ATOM 1722 C CA . ILE A 1 207 ? 16.214 3.806 -18.479 1.00 95.44 207 ILE A CA 1
ATOM 1723 C C . ILE A 1 207 ? 16.751 5.227 -18.541 1.00 95.44 207 ILE A C 1
ATOM 1725 O O . ILE A 1 207 ? 17.710 5.512 -19.248 1.00 95.44 207 ILE A O 1
ATOM 1729 N N . PHE A 1 208 ? 16.143 6.118 -17.773 1.00 94.62 208 PHE A N 1
ATOM 1730 C CA . PHE A 1 208 ? 16.581 7.498 -17.642 1.00 94.62 208 PHE A CA 1
ATOM 1731 C C . PHE A 1 208 ? 17.528 7.608 -16.453 1.00 94.62 208 PHE A C 1
ATOM 1733 O O . PHE A 1 208 ? 17.149 7.271 -15.328 1.00 94.62 208 PHE A O 1
ATOM 1740 N N . VAL A 1 209 ? 18.747 8.085 -16.694 1.00 94.44 209 VAL A N 1
ATOM 1741 C CA . VAL A 1 209 ? 19.770 8.261 -15.662 1.00 94.44 209 VAL A CA 1
ATOM 1742 C C . VAL A 1 209 ? 20.255 9.698 -15.652 1.00 94.44 209 VAL A C 1
ATOM 1744 O O . VAL A 1 209 ? 20.860 10.144 -16.619 1.00 94.44 209 VAL A O 1
ATOM 1747 N N . ASP A 1 210 ? 20.012 10.436 -14.573 1.00 92.50 210 ASP A N 1
ATOM 1748 C CA . ASP A 1 210 ? 20.450 11.829 -14.473 1.00 92.50 210 ASP A CA 1
ATOM 1749 C C . ASP A 1 210 ? 20.444 12.342 -13.027 1.00 92.50 210 ASP A C 1
ATOM 1751 O O . ASP A 1 210 ? 20.045 11.635 -12.096 1.00 92.50 210 ASP A O 1
ATOM 1755 N N . LYS A 1 211 ? 20.898 13.579 -12.826 1.00 89.31 211 LYS A N 1
ATOM 1756 C CA . LYS A 1 211 ? 20.781 14.292 -11.551 1.00 89.31 211 LYS A CA 1
ATOM 1757 C C . LYS A 1 211 ? 19.315 14.498 -11.188 1.00 89.31 211 LYS A C 1
ATOM 1759 O O . LYS A 1 211 ? 18.459 14.685 -12.055 1.00 89.31 211 LYS A O 1
ATOM 1764 N N . ARG A 1 212 ? 19.019 14.524 -9.886 1.00 84.94 212 ARG A N 1
ATOM 1765 C CA . ARG A 1 212 ? 17.633 14.690 -9.400 1.00 84.94 212 ARG A CA 1
ATOM 1766 C C . ARG A 1 212 ? 16.946 15.945 -9.940 1.00 84.94 212 ARG A C 1
ATOM 1768 O O . ARG A 1 212 ? 15.782 15.866 -10.314 1.00 84.94 212 ARG A O 1
ATOM 1775 N N . GLU A 1 213 ? 17.676 17.052 -10.046 1.00 84.00 213 GLU A N 1
ATOM 1776 C CA . GLU A 1 213 ? 17.175 18.338 -10.557 1.00 84.00 213 GLU A CA 1
ATOM 1777 C C . GLU A 1 213 ? 16.643 18.242 -11.998 1.00 84.00 213 GLU A C 1
ATOM 1779 O O . GLU A 1 213 ? 15.636 18.859 -12.341 1.00 84.00 213 GLU A O 1
ATOM 1784 N N . VAL A 1 214 ? 17.272 17.417 -12.844 1.00 81.25 214 VAL A N 1
ATOM 1785 C CA . VAL A 1 214 ? 16.820 17.189 -14.228 1.00 81.25 214 VAL A CA 1
ATOM 1786 C C . VAL A 1 214 ? 15.481 16.454 -14.229 1.00 81.25 214 VAL A C 1
ATOM 1788 O O . VAL A 1 214 ? 14.546 16.829 -14.943 1.00 81.25 214 VAL A O 1
ATOM 1791 N N . PHE A 1 215 ? 15.345 15.440 -13.372 1.00 79.81 215 PHE A N 1
ATOM 1792 C CA . PHE A 1 215 ? 14.085 14.723 -13.224 1.00 79.81 215 PHE A CA 1
ATOM 1793 C C . PHE A 1 215 ? 12.974 15.601 -12.657 1.00 79.81 215 PHE A C 1
ATOM 1795 O O . PHE A 1 215 ? 11.841 15.472 -13.102 1.00 79.81 215 PHE A O 1
ATOM 1802 N N . GLU A 1 216 ? 13.242 16.528 -11.743 1.00 73.38 216 GLU A N 1
ATOM 1803 C CA . GLU A 1 216 ? 12.187 17.402 -11.210 1.00 73.38 216 GLU A CA 1
ATOM 1804 C C . GLU A 1 216 ? 11.441 18.182 -12.310 1.00 73.38 216 GLU A C 1
ATOM 1806 O O . GLU A 1 216 ? 10.217 18.334 -12.226 1.00 73.38 216 GLU A O 1
ATOM 1811 N N . ASN A 1 217 ? 12.142 18.562 -13.384 1.00 69.06 217 ASN A N 1
ATOM 1812 C CA . ASN A 1 217 ? 11.584 19.325 -14.502 1.00 69.06 217 ASN A CA 1
ATOM 1813 C C . ASN A 1 217 ? 10.957 18.450 -15.604 1.00 69.06 217 ASN A C 1
ATOM 1815 O O . ASN A 1 217 ? 9.879 18.770 -16.113 1.00 69.06 217 ASN A O 1
ATOM 1819 N N . GLU A 1 218 ? 11.589 17.331 -15.973 1.00 72.56 218 GLU A N 1
ATOM 1820 C CA . GLU A 1 218 ? 11.172 16.536 -17.143 1.00 72.56 218 GLU A CA 1
ATOM 1821 C C . GLU A 1 218 ? 10.420 15.242 -16.797 1.00 72.56 218 GLU A C 1
ATOM 1823 O O . GLU A 1 218 ? 9.628 14.750 -17.611 1.00 72.56 218 GLU A O 1
ATOM 1828 N N . TYR A 1 219 ? 10.597 14.707 -15.581 1.00 78.38 219 TYR A N 1
ATOM 1829 C CA . TYR A 1 219 ? 10.104 13.382 -15.179 1.00 78.38 219 TYR A CA 1
ATOM 1830 C C . TYR A 1 219 ? 8.616 13.208 -15.442 1.00 78.38 219 TYR A C 1
ATOM 1832 O O . TYR A 1 219 ? 8.214 12.239 -16.079 1.00 78.38 219 TYR A O 1
ATOM 1840 N N . LYS A 1 220 ? 7.783 14.151 -14.982 1.00 77.12 220 LYS A N 1
ATOM 1841 C CA . LYS A 1 220 ? 6.324 14.015 -15.097 1.00 77.12 220 LYS A CA 1
ATOM 1842 C C . LYS A 1 220 ? 5.891 13.940 -16.559 1.00 77.12 220 LYS A C 1
ATOM 1844 O O . LYS A 1 220 ? 5.072 13.098 -16.906 1.00 77.12 220 LYS A O 1
ATOM 1849 N N . ASN A 1 221 ? 6.464 14.777 -17.420 1.00 81.50 221 ASN A N 1
ATOM 1850 C CA . ASN A 1 221 ? 6.090 14.839 -18.832 1.00 81.50 221 ASN A CA 1
ATOM 1851 C C . ASN A 1 221 ? 6.531 13.593 -19.607 1.00 81.50 221 ASN A C 1
ATOM 1853 O O . ASN A 1 221 ? 5.782 13.112 -20.458 1.00 81.50 221 ASN A O 1
ATOM 1857 N N . LEU A 1 222 ? 7.728 13.074 -19.327 1.00 85.94 222 LEU A N 1
ATOM 1858 C CA . LEU A 1 222 ? 8.216 11.834 -19.931 1.00 85.94 222 LEU A CA 1
ATOM 1859 C C . LEU A 1 222 ? 7.417 10.634 -19.421 1.00 85.94 222 LEU A C 1
ATOM 1861 O O . LEU A 1 222 ? 6.898 9.861 -20.220 1.00 85.94 222 LEU A O 1
ATOM 1865 N N . LYS A 1 223 ? 7.246 10.522 -18.101 1.00 85.94 223 LYS A N 1
ATOM 1866 C CA . LYS A 1 223 ? 6.531 9.416 -17.459 1.00 85.94 223 LYS A CA 1
ATOM 1867 C C . LYS A 1 223 ? 5.081 9.317 -17.944 1.00 85.94 223 LYS A C 1
ATOM 1869 O O . LYS A 1 223 ? 4.648 8.235 -18.321 1.00 85.94 223 LYS A O 1
ATOM 1874 N N . ILE A 1 224 ? 4.373 10.447 -18.053 1.00 81.69 224 ILE A N 1
ATOM 1875 C CA . ILE A 1 224 ? 3.013 10.480 -18.613 1.00 81.69 224 ILE A CA 1
ATOM 1876 C C . ILE A 1 224 ? 2.990 10.007 -20.071 1.00 81.69 224 ILE A C 1
ATOM 1878 O O . ILE A 1 224 ? 2.139 9.194 -20.432 1.00 81.69 224 ILE A O 1
ATOM 1882 N N . TYR A 1 225 ? 3.902 10.514 -20.907 1.00 84.31 225 TYR A N 1
ATOM 1883 C CA . TYR A 1 225 ? 3.960 10.153 -22.325 1.00 84.31 225 TYR A CA 1
ATOM 1884 C C . TYR A 1 225 ? 4.204 8.651 -22.507 1.00 84.31 225 TYR A C 1
ATOM 1886 O O . TYR A 1 225 ? 3.452 7.994 -23.225 1.00 84.31 225 TYR A O 1
ATOM 1894 N N . TYR A 1 226 ? 5.205 8.091 -21.827 1.00 87.31 226 TYR A N 1
ATOM 1895 C CA . TYR A 1 226 ? 5.553 6.681 -21.983 1.00 87.31 226 TYR A CA 1
ATOM 1896 C C . TYR A 1 226 ? 4.500 5.742 -21.393 1.00 87.31 226 TYR A C 1
ATOM 1898 O O . TYR A 1 226 ? 4.153 4.763 -22.047 1.00 87.31 226 TYR A O 1
ATOM 1906 N N . ASP A 1 227 ? 3.898 6.070 -20.247 1.00 84.19 227 ASP A N 1
ATOM 1907 C CA . ASP A 1 227 ? 2.830 5.239 -19.674 1.00 84.19 227 ASP A CA 1
ATOM 1908 C C . ASP A 1 227 ? 1.582 5.208 -20.560 1.00 84.19 227 ASP A C 1
ATOM 1910 O O . ASP A 1 227 ? 0.975 4.151 -20.734 1.00 84.19 227 ASP A O 1
ATOM 1914 N N . THR A 1 228 ? 1.232 6.340 -21.181 1.00 79.94 228 THR A N 1
ATOM 1915 C CA . THR A 1 228 ? 0.106 6.424 -22.129 1.00 79.94 228 THR A CA 1
ATOM 1916 C C . THR A 1 228 ? 0.362 5.581 -23.380 1.00 79.94 228 THR A C 1
ATOM 1918 O O . THR A 1 228 ? -0.555 4.950 -23.900 1.00 79.94 228 THR A O 1
ATOM 1921 N N . ASN A 1 229 ? 1.619 5.510 -23.821 1.00 80.94 229 ASN A N 1
ATOM 1922 C CA . ASN A 1 229 ? 2.052 4.670 -24.938 1.00 80.94 229 ASN A CA 1
ATOM 1923 C C . ASN A 1 229 ? 2.431 3.239 -24.514 1.00 80.94 229 ASN A C 1
ATOM 1925 O O . ASN A 1 229 ? 2.941 2.474 -25.328 1.00 80.94 229 ASN A O 1
ATOM 1929 N N . ARG A 1 230 ? 2.164 2.856 -23.256 1.00 84.12 230 ARG A N 1
ATOM 1930 C CA . ARG A 1 230 ? 2.437 1.524 -22.693 1.00 84.12 230 ARG A CA 1
ATOM 1931 C C . ARG A 1 230 ? 3.911 1.100 -22.761 1.00 84.12 230 ARG A C 1
ATOM 1933 O O . ARG A 1 230 ? 4.215 -0.077 -22.943 1.00 84.12 230 ARG A O 1
ATOM 1940 N N . ILE A 1 231 ? 4.824 2.052 -22.592 1.00 86.56 231 ILE A N 1
ATOM 1941 C CA . ILE A 1 231 ? 6.269 1.824 -22.632 1.00 86.56 231 ILE A CA 1
ATOM 1942 C C . ILE A 1 231 ? 6.833 1.834 -21.209 1.00 86.56 231 ILE A C 1
ATOM 1944 O O . ILE A 1 231 ? 6.669 2.827 -20.494 1.00 86.56 231 ILE A O 1
ATOM 1948 N N . PRO A 1 232 ? 7.528 0.768 -20.777 1.00 90.56 232 PRO A N 1
ATOM 1949 C CA . PRO A 1 232 ? 8.132 0.734 -19.459 1.00 90.56 232 PRO A CA 1
ATOM 1950 C C . PRO A 1 232 ? 9.333 1.667 -19.375 1.00 90.56 232 PRO A C 1
ATOM 1952 O O . PRO A 1 232 ? 10.195 1.723 -20.255 1.00 90.56 232 PRO A O 1
ATOM 1955 N N . THR A 1 233 ? 9.391 2.387 -18.258 1.00 92.69 233 THR A N 1
ATOM 1956 C CA . THR A 1 233 ? 10.458 3.336 -17.949 1.00 92.69 233 THR A CA 1
ATOM 1957 C C . THR A 1 233 ? 10.993 3.114 -16.542 1.00 92.69 233 THR A C 1
ATOM 1959 O O . THR A 1 233 ? 10.206 2.971 -15.598 1.00 92.69 233 THR A O 1
ATOM 1962 N N . GLN A 1 234 ? 12.306 3.214 -16.368 1.00 93.94 234 GLN A N 1
ATOM 1963 C CA . GLN A 1 234 ? 12.944 3.279 -15.058 1.00 93.94 234 GLN A CA 1
ATOM 1964 C C . GLN A 1 234 ? 13.757 4.566 -14.938 1.00 93.94 234 GLN A C 1
ATOM 1966 O O . GLN A 1 234 ? 14.599 4.846 -15.779 1.00 93.94 234 GLN A O 1
ATOM 1971 N N . PHE A 1 235 ? 13.528 5.334 -13.875 1.00 92.75 235 PHE A N 1
ATOM 1972 C CA . PHE A 1 235 ? 14.319 6.526 -13.575 1.00 92.75 235 PHE A CA 1
ATOM 1973 C C . PHE A 1 235 ? 15.298 6.198 -12.448 1.00 92.75 235 PHE A C 1
ATOM 1975 O O . PHE A 1 235 ? 14.903 5.631 -11.424 1.00 92.75 235 PHE A O 1
ATOM 1982 N N . VAL A 1 236 ? 16.572 6.527 -12.641 1.00 93.31 236 VAL A N 1
ATOM 1983 C CA . VAL A 1 236 ? 17.656 6.260 -11.689 1.00 93.31 236 VAL A CA 1
ATOM 1984 C C . VAL A 1 236 ? 18.457 7.537 -11.506 1.00 93.31 236 VAL A C 1
ATOM 1986 O O . VAL A 1 236 ? 18.969 8.096 -12.467 1.00 93.31 236 VAL A O 1
ATOM 1989 N N . SER A 1 237 ? 18.564 8.022 -10.271 1.00 91.88 237 SER A N 1
ATOM 1990 C CA . SER A 1 237 ? 19.379 9.209 -10.016 1.00 91.88 237 SER A CA 1
ATOM 1991 C C . SER A 1 237 ? 20.866 8.862 -10.125 1.00 91.88 237 SER A C 1
ATOM 1993 O O . SER A 1 237 ? 21.273 7.794 -9.656 1.00 91.88 237 SER A O 1
ATOM 1995 N N . ILE A 1 238 ? 21.684 9.736 -10.711 1.00 90.75 238 ILE A N 1
ATOM 1996 C CA . ILE A 1 238 ? 23.123 9.475 -10.872 1.00 90.75 238 ILE A CA 1
ATOM 1997 C C . ILE A 1 238 ? 23.814 9.270 -9.517 1.00 90.75 238 ILE A C 1
ATOM 1999 O O . ILE A 1 238 ? 24.613 8.350 -9.362 1.00 90.75 238 ILE A O 1
ATOM 2003 N N . GLU A 1 239 ? 23.369 9.984 -8.480 1.00 91.44 239 GLU A N 1
ATOM 2004 C CA . GLU A 1 239 ? 23.865 9.833 -7.108 1.00 91.44 239 GLU A CA 1
ATOM 2005 C C . GLU A 1 239 ? 23.571 8.426 -6.559 1.00 91.44 239 GLU A C 1
ATOM 2007 O O . GLU A 1 239 ? 24.293 7.897 -5.721 1.00 91.44 239 GLU A O 1
ATOM 2012 N N . THR A 1 240 ? 22.518 7.754 -7.042 1.00 90.81 240 THR A N 1
ATOM 2013 C CA . THR A 1 240 ? 22.262 6.353 -6.677 1.00 90.81 240 THR A CA 1
ATOM 2014 C C . THR A 1 240 ? 23.361 5.441 -7.222 1.00 90.81 240 THR A C 1
ATOM 2016 O O . THR A 1 240 ? 23.818 4.549 -6.501 1.00 90.81 240 THR A O 1
ATOM 2019 N N . ILE A 1 241 ? 23.824 5.673 -8.452 1.00 89.88 241 ILE A N 1
ATOM 2020 C CA . ILE A 1 241 ? 24.940 4.924 -9.039 1.00 89.88 241 ILE A CA 1
ATOM 2021 C C . ILE A 1 241 ? 26.226 5.234 -8.269 1.00 89.88 241 ILE A C 1
ATOM 2023 O O . ILE A 1 241 ? 26.880 4.311 -7.775 1.00 89.88 241 ILE A O 1
ATOM 2027 N N . GLU A 1 242 ? 26.527 6.521 -8.109 1.00 89.69 242 GLU A N 1
ATOM 2028 C CA . GLU A 1 242 ? 27.775 7.025 -7.536 1.00 89.69 242 GLU A CA 1
ATOM 2029 C C . GLU A 1 242 ? 27.922 6.740 -6.043 1.00 89.69 242 GLU A C 1
ATOM 2031 O O . GLU A 1 242 ? 29.030 6.476 -5.603 1.00 89.69 242 GLU A O 1
ATOM 2036 N N . GLU A 1 243 ? 26.845 6.741 -5.251 1.00 89.31 243 GLU A N 1
ATOM 2037 C CA . GLU A 1 243 ? 26.938 6.596 -3.790 1.00 89.31 243 GLU A CA 1
ATOM 2038 C C . GLU A 1 243 ? 26.569 5.197 -3.284 1.00 89.31 243 GLU A C 1
ATOM 2040 O O . GLU A 1 243 ? 27.015 4.786 -2.206 1.00 89.31 243 GLU A O 1
ATOM 2045 N N . LYS A 1 244 ? 25.697 4.474 -4.003 1.00 86.75 244 LYS A N 1
ATOM 2046 C CA . LYS A 1 244 ? 25.073 3.232 -3.506 1.00 86.75 244 LYS A CA 1
ATOM 2047 C C . LYS A 1 244 ? 25.426 2.013 -4.343 1.00 86.75 244 LYS A C 1
ATOM 2049 O O . LYS A 1 244 ? 25.738 0.968 -3.764 1.00 86.75 244 LYS A O 1
ATOM 2054 N N . LEU A 1 245 ? 25.360 2.121 -5.672 1.00 84.62 245 LEU A N 1
ATOM 2055 C CA . LEU A 1 245 ? 25.585 0.970 -6.543 1.00 84.62 245 LEU A CA 1
ATOM 2056 C C . LEU A 1 245 ? 27.082 0.680 -6.709 1.00 84.62 245 LEU A C 1
ATOM 2058 O O . LEU A 1 245 ? 27.507 -0.414 -6.351 1.00 84.62 245 LEU A O 1
ATOM 2062 N N . LYS A 1 246 ? 27.876 1.652 -7.175 1.00 83.81 246 LYS A N 1
ATOM 2063 C CA . LYS A 1 246 ? 29.289 1.464 -7.545 1.00 83.81 246 LYS A CA 1
ATOM 2064 C C . LYS A 1 246 ? 30.228 1.314 -6.333 1.00 83.81 246 LYS A C 1
ATOM 2066 O O . LYS A 1 246 ? 30.845 0.251 -6.223 1.00 83.81 246 LYS A O 1
ATOM 2071 N N . PRO A 1 247 ? 30.334 2.276 -5.386 1.00 74.19 247 PRO A N 1
ATOM 2072 C CA . PRO A 1 247 ? 31.323 2.180 -4.306 1.00 74.19 247 PRO A CA 1
ATOM 2073 C C . PRO A 1 247 ? 30.903 1.219 -3.193 1.00 74.19 247 PRO A C 1
ATOM 2075 O O . PRO A 1 247 ? 31.715 0.445 -2.698 1.00 74.19 247 PRO A O 1
ATOM 2078 N N . LYS A 1 248 ? 29.626 1.253 -2.793 1.00 76.06 248 LYS A N 1
ATOM 2079 C CA . LYS A 1 248 ? 29.123 0.481 -1.647 1.00 76.06 248 LYS A CA 1
ATOM 2080 C C . LYS A 1 248 ? 28.594 -0.895 -2.034 1.00 76.06 248 LYS A C 1
ATOM 2082 O O . LYS A 1 248 ? 28.384 -1.717 -1.146 1.00 76.06 248 LYS A O 1
ATOM 2087 N N . LYS A 1 249 ? 28.344 -1.137 -3.330 1.00 79.50 249 LYS A N 1
ATOM 2088 C CA . LYS A 1 249 ? 27.789 -2.395 -3.862 1.00 79.50 249 LYS A CA 1
ATOM 2089 C C . LYS A 1 249 ? 26.611 -2.895 -3.024 1.00 79.50 249 LYS A C 1
ATOM 2091 O O . LYS A 1 249 ? 26.544 -4.068 -2.654 1.00 79.50 249 LYS A O 1
ATOM 2096 N N . LEU A 1 250 ? 25.694 -1.983 -2.678 1.00 83.56 250 LEU A N 1
ATOM 2097 C CA . LEU A 1 250 ? 24.563 -2.301 -1.809 1.00 83.56 250 LEU A CA 1
ATOM 2098 C C . LEU A 1 250 ? 23.615 -3.268 -2.527 1.00 83.56 250 LEU A C 1
ATOM 2100 O O . LEU A 1 250 ? 22.709 -2.845 -3.247 1.00 83.56 250 LEU A O 1
ATOM 2104 N N . LYS A 1 251 ? 23.800 -4.571 -2.277 1.00 84.88 251 LYS A N 1
ATOM 2105 C CA . LYS A 1 251 ? 23.050 -5.674 -2.906 1.00 84.88 251 LYS A CA 1
ATOM 2106 C C . LYS A 1 251 ? 21.526 -5.491 -2.843 1.00 84.88 251 LYS A C 1
ATOM 2108 O O . LYS A 1 251 ? 20.828 -5.901 -3.761 1.00 84.88 251 LYS A O 1
ATOM 2113 N N . GLY A 1 252 ? 21.008 -4.838 -1.798 1.00 85.75 252 GLY A N 1
ATOM 2114 C CA . GLY A 1 252 ? 19.578 -4.533 -1.678 1.00 85.75 252 GLY A CA 1
ATOM 2115 C C . GLY A 1 252 ? 19.059 -3.518 -2.689 1.00 85.75 252 GLY A C 1
ATOM 2116 O O . GLY A 1 252 ? 17.990 -3.728 -3.254 1.00 85.75 252 GLY A O 1
ATOM 2117 N N . VAL A 1 253 ? 19.838 -2.472 -2.973 1.00 87.62 253 VAL A N 1
ATOM 2118 C CA . VAL A 1 253 ? 19.471 -1.463 -3.977 1.00 87.62 253 VAL A CA 1
ATOM 2119 C C . VAL A 1 253 ? 19.522 -2.085 -5.372 1.00 87.62 253 VAL A C 1
ATOM 2121 O O . VAL A 1 253 ? 18.628 -1.850 -6.178 1.00 87.62 253 VAL A O 1
ATOM 2124 N N . HIS A 1 254 ? 20.525 -2.935 -5.624 1.00 88.00 254 HIS A N 1
ATOM 2125 C CA . HIS A 1 254 ? 20.651 -3.694 -6.873 1.00 88.00 254 HIS A CA 1
ATOM 2126 C C . HIS A 1 254 ? 19.437 -4.600 -7.092 1.00 88.00 254 HIS A C 1
ATOM 2128 O O . HIS A 1 254 ? 18.800 -4.537 -8.139 1.00 88.00 254 HIS A O 1
ATOM 2134 N N . ALA A 1 255 ? 19.099 -5.418 -6.090 1.00 88.88 255 ALA A N 1
ATOM 2135 C CA . ALA A 1 255 ? 17.999 -6.370 -6.185 1.00 88.88 255 ALA A CA 1
ATOM 2136 C C . ALA A 1 255 ? 16.657 -5.661 -6.399 1.00 88.88 255 ALA A C 1
ATOM 2138 O O . ALA A 1 255 ? 15.898 -6.064 -7.271 1.00 88.88 255 ALA A O 1
ATOM 2139 N N . ASN A 1 256 ? 16.391 -4.577 -5.661 1.00 90.94 256 ASN A N 1
ATOM 2140 C CA . ASN A 1 256 ? 15.191 -3.765 -5.861 1.00 90.94 256 ASN A CA 1
ATOM 2141 C C . ASN A 1 256 ? 15.088 -3.211 -7.284 1.00 90.94 256 ASN A C 1
ATOM 2143 O O . ASN A 1 256 ? 14.031 -3.321 -7.894 1.00 90.94 256 ASN A O 1
ATOM 2147 N N . LEU A 1 257 ? 16.170 -2.617 -7.800 1.00 92.38 257 LEU A N 1
ATOM 2148 C CA . LEU A 1 257 ? 16.178 -2.020 -9.134 1.00 92.38 257 LEU A CA 1
ATOM 2149 C C . LEU A 1 257 ? 15.857 -3.063 -10.209 1.00 92.38 257 LEU A C 1
ATOM 2151 O O . LEU A 1 257 ? 14.979 -2.841 -11.038 1.00 92.38 257 LEU A O 1
ATOM 2155 N N . ILE A 1 258 ? 16.542 -4.208 -10.173 1.00 90.94 258 ILE A N 1
ATOM 2156 C CA . ILE A 1 258 ? 16.336 -5.278 -11.152 1.00 90.94 258 ILE A CA 1
ATOM 2157 C C . ILE A 1 258 ? 14.931 -5.868 -11.037 1.00 90.94 258 ILE A C 1
ATOM 2159 O O . ILE A 1 258 ? 14.245 -5.997 -12.044 1.00 90.94 258 ILE A O 1
ATOM 2163 N N . LEU A 1 259 ? 14.464 -6.188 -9.828 1.00 91.75 259 LEU A N 1
ATOM 2164 C CA . LEU A 1 259 ? 13.123 -6.742 -9.632 1.00 91.75 259 LEU A CA 1
ATOM 2165 C C . LEU A 1 259 ? 12.023 -5.787 -10.110 1.00 91.75 259 LEU A C 1
ATOM 2167 O O . LEU A 1 259 ? 11.060 -6.236 -10.729 1.00 91.75 259 LEU A O 1
ATOM 2171 N N . GLU A 1 260 ? 12.166 -4.485 -9.862 1.00 92.88 260 GLU A N 1
ATOM 2172 C CA . GLU A 1 260 ? 11.233 -3.461 -10.344 1.00 92.88 260 GLU A CA 1
ATOM 2173 C C . GLU A 1 260 ? 11.232 -3.374 -11.874 1.00 92.88 260 GLU A C 1
ATOM 2175 O O . GLU A 1 260 ? 10.163 -3.401 -12.482 1.00 92.88 260 GLU A O 1
ATOM 2180 N N . ILE A 1 261 ? 12.411 -3.351 -12.505 1.00 91.81 261 ILE A N 1
ATOM 2181 C CA . ILE A 1 261 ? 12.545 -3.363 -13.968 1.00 91.81 261 ILE A CA 1
ATOM 2182 C C . ILE A 1 261 ? 11.881 -4.609 -14.568 1.00 91.81 261 ILE A C 1
ATOM 2184 O O . ILE A 1 261 ? 11.064 -4.491 -15.481 1.00 91.81 261 ILE A O 1
ATOM 2188 N N . LEU A 1 262 ? 12.180 -5.796 -14.034 1.00 89.44 262 LEU A N 1
ATOM 2189 C CA . LEU A 1 262 ? 11.605 -7.061 -14.503 1.00 89.44 262 LEU A CA 1
ATOM 2190 C C . LEU A 1 262 ? 10.083 -7.106 -14.313 1.00 89.44 262 LEU A C 1
ATOM 2192 O O . LEU A 1 262 ? 9.363 -7.658 -15.145 1.00 89.44 262 LEU A O 1
ATOM 2196 N N . THR A 1 263 ? 9.579 -6.498 -13.240 1.00 89.56 263 THR A N 1
ATOM 2197 C CA . THR A 1 263 ? 8.137 -6.368 -13.000 1.00 89.56 263 THR A CA 1
ATOM 2198 C C . THR A 1 263 ? 7.494 -5.439 -14.033 1.00 89.56 263 THR A C 1
ATOM 2200 O O . THR A 1 263 ? 6.493 -5.820 -14.627 1.00 89.56 263 THR A O 1
ATOM 2203 N N . LYS A 1 264 ? 8.113 -4.291 -14.344 1.00 89.88 264 LYS A N 1
ATOM 2204 C CA . LYS A 1 264 ? 7.637 -3.329 -15.359 1.00 89.88 264 LYS A CA 1
ATOM 2205 C C . LYS A 1 264 ? 7.540 -3.904 -16.771 1.00 89.88 264 LYS A C 1
ATOM 2207 O O . LYS A 1 264 ? 6.691 -3.473 -17.543 1.00 89.88 264 LYS A O 1
ATOM 2212 N N . VAL A 1 265 ? 8.386 -4.877 -17.115 1.00 87.50 265 VAL A N 1
ATOM 2213 C CA . VAL A 1 265 ? 8.337 -5.594 -18.409 1.00 87.50 265 VAL A CA 1
ATOM 2214 C C . VAL A 1 265 ? 7.477 -6.874 -18.365 1.00 87.50 265 VAL A C 1
ATOM 2216 O O . VAL A 1 265 ? 7.514 -7.698 -19.292 1.00 87.50 265 VAL A O 1
ATOM 2219 N N . GLY A 1 266 ? 6.716 -7.064 -17.281 1.00 83.50 266 GLY A N 1
ATOM 2220 C CA . GLY A 1 266 ? 5.732 -8.133 -17.113 1.00 83.50 266 GLY A CA 1
ATOM 2221 C C . GLY A 1 266 ? 6.318 -9.525 -16.857 1.00 83.50 266 GLY A C 1
ATOM 2222 O O . GLY A 1 266 ? 5.701 -10.513 -17.248 1.00 83.50 266 GLY A O 1
ATOM 2223 N N . LEU A 1 267 ? 7.523 -9.640 -16.280 1.00 83.50 267 LEU A N 1
ATOM 2224 C CA . LEU A 1 267 ? 8.156 -10.942 -15.995 1.00 83.50 267 LEU A CA 1
ATOM 2225 C C . LEU A 1 267 ? 7.911 -11.467 -14.572 1.00 83.50 267 LEU A C 1
ATOM 2227 O O . LEU A 1 267 ? 7.939 -12.676 -14.386 1.00 83.50 267 LEU A O 1
ATOM 2231 N N . LYS A 1 268 ? 7.680 -10.584 -13.587 1.00 85.56 268 LYS A N 1
ATOM 2232 C CA . LYS A 1 268 ? 7.347 -10.907 -12.176 1.00 85.56 268 LYS A CA 1
ATOM 2233 C C . LYS A 1 268 ? 8.135 -12.112 -11.606 1.00 85.56 268 LYS A C 1
ATOM 2235 O O . LYS A 1 268 ? 7.562 -13.180 -11.401 1.00 85.56 268 LYS A O 1
ATOM 2240 N N . PRO A 1 269 ? 9.443 -11.957 -11.311 1.00 86.56 269 PRO A N 1
ATOM 2241 C CA . PRO A 1 269 ? 10.319 -13.089 -10.984 1.00 86.56 269 PRO A CA 1
ATOM 2242 C C . PRO A 1 269 ? 9.906 -13.911 -9.758 1.00 86.56 269 PRO A C 1
ATOM 2244 O O . PRO A 1 269 ? 10.120 -15.122 -9.722 1.00 86.56 269 PRO A O 1
ATOM 2247 N N . PHE A 1 270 ? 9.324 -13.248 -8.758 1.00 88.69 270 PHE A N 1
ATOM 2248 C CA . PHE A 1 270 ? 8.880 -13.864 -7.514 1.00 88.69 270 PHE A CA 1
ATOM 2249 C C . PHE A 1 270 ? 7.438 -13.477 -7.223 1.00 88.69 270 PHE A C 1
ATOM 2251 O O . PHE A 1 270 ? 7.054 -12.318 -7.380 1.00 88.69 270 PHE A O 1
ATOM 2258 N N . VAL A 1 271 ? 6.686 -14.454 -6.734 1.00 89.62 271 VAL A N 1
ATOM 2259 C CA . VAL A 1 271 ? 5.291 -14.335 -6.308 1.00 89.62 271 VAL A CA 1
ATOM 2260 C C . VAL A 1 271 ? 5.204 -14.771 -4.851 1.00 89.62 271 VAL A C 1
ATOM 2262 O O . VAL A 1 271 ? 5.779 -15.795 -4.489 1.00 89.62 271 VAL A O 1
ATOM 2265 N N . LEU A 1 272 ? 4.505 -13.997 -4.018 1.00 91.62 272 LEU A N 1
ATOM 2266 C CA . LEU A 1 272 ? 4.304 -14.291 -2.597 1.00 91.62 272 LEU A CA 1
ATOM 2267 C C . LEU A 1 272 ? 2.841 -14.642 -2.339 1.00 91.62 272 LEU A C 1
ATOM 2269 O O . LEU A 1 272 ? 1.966 -13.832 -2.645 1.00 91.62 272 LEU A O 1
ATOM 2273 N N . ARG A 1 273 ? 2.573 -15.794 -1.723 1.00 90.69 273 ARG A N 1
ATOM 2274 C CA . ARG A 1 273 ? 1.223 -16.277 -1.412 1.00 90.69 273 ARG A CA 1
ATOM 2275 C C . ARG A 1 273 ? 1.041 -16.563 0.081 1.00 90.69 273 ARG A C 1
ATOM 2277 O O . ARG A 1 273 ? 1.928 -17.164 0.686 1.00 90.69 273 ARG A O 1
ATOM 2284 N N . PRO A 1 274 ? -0.091 -16.161 0.684 1.00 90.88 274 PRO A N 1
ATOM 2285 C CA . PRO A 1 274 ? -0.489 -16.659 1.995 1.00 90.88 274 PRO A CA 1
ATOM 2286 C C . PRO A 1 274 ? -0.981 -18.119 1.854 1.00 90.88 274 PRO A C 1
ATOM 2288 O O . PRO A 1 274 ? -1.032 -18.628 0.729 1.00 90.88 274 PRO A O 1
ATOM 2291 N N . PRO A 1 275 ? -1.352 -18.798 2.955 1.00 86.31 275 PRO A N 1
ATOM 2292 C CA . PRO A 1 275 ? -2.014 -20.104 2.892 1.00 86.31 275 PRO A CA 1
ATOM 2293 C C . PRO A 1 275 ? -3.206 -20.124 1.914 1.00 86.31 275 PRO A C 1
ATOM 2295 O O . PRO A 1 275 ? -3.917 -19.124 1.773 1.00 86.31 275 PRO A O 1
ATOM 2298 N N . GLU A 1 276 ? -3.385 -21.239 1.193 1.00 75.81 276 GLU A N 1
ATOM 2299 C CA . GLU A 1 276 ? -4.304 -21.342 0.041 1.00 75.81 276 GLU A CA 1
ATOM 2300 C C . GLU A 1 276 ? -5.774 -21.061 0.398 1.00 75.81 276 GLU A C 1
ATOM 2302 O O . GLU A 1 276 ? -6.522 -20.536 -0.425 1.00 75.81 276 GLU A O 1
ATOM 2307 N N . ASP A 1 277 ? -6.178 -21.348 1.633 1.00 82.62 277 ASP A N 1
ATOM 2308 C CA . ASP A 1 277 ? -7.528 -21.155 2.165 1.00 82.62 277 ASP A CA 1
ATOM 2309 C C . ASP A 1 277 ? -7.894 -19.682 2.417 1.00 82.62 277 ASP A C 1
ATOM 2311 O O . ASP A 1 277 ? -9.077 -19.339 2.490 1.00 82.62 277 ASP A O 1
ATOM 2315 N N . ILE A 1 278 ? -6.903 -18.789 2.492 1.00 86.56 278 ILE A N 1
ATOM 2316 C CA . ILE A 1 278 ? -7.129 -17.361 2.740 1.00 86.56 278 ILE A CA 1
ATOM 2317 C C . ILE A 1 278 ? -7.647 -16.644 1.491 1.00 86.56 278 ILE A C 1
ATOM 2319 O O . ILE A 1 278 ? -8.557 -15.818 1.574 1.00 86.56 278 ILE A O 1
ATOM 2323 N N . LEU A 1 279 ? -7.077 -16.933 0.318 1.00 85.19 279 LEU A N 1
ATOM 2324 C CA . LEU A 1 279 ? -7.434 -16.286 -0.953 1.00 85.19 279 LEU A CA 1
ATOM 2325 C C . LEU A 1 279 ? -8.565 -17.052 -1.655 1.00 85.19 279 LEU A C 1
ATOM 2327 O O . LEU A 1 279 ? -8.435 -17.504 -2.788 1.00 85.19 279 LEU A O 1
ATOM 2331 N N . ASN A 1 280 ? -9.687 -17.190 -0.951 1.00 83.38 280 ASN A N 1
ATOM 2332 C CA . ASN A 1 280 ? -10.835 -18.024 -1.316 1.00 83.38 280 ASN A CA 1
ATOM 2333 C C . ASN A 1 280 ? -11.816 -17.413 -2.342 1.00 83.38 280 ASN A C 1
ATOM 2335 O O . ASN A 1 280 ? -12.928 -17.917 -2.505 1.00 83.38 280 ASN A O 1
ATOM 2339 N N . ASN A 1 281 ? -11.439 -16.324 -3.007 1.00 89.62 281 ASN A N 1
ATOM 2340 C CA . ASN A 1 281 ? -12.230 -15.668 -4.048 1.00 89.62 281 ASN A CA 1
ATOM 2341 C C . ASN A 1 281 ? -11.330 -15.307 -5.249 1.00 89.62 281 ASN A C 1
ATOM 2343 O O . ASN A 1 281 ? -10.147 -15.652 -5.269 1.00 89.62 281 ASN A O 1
ATOM 2347 N N . ASP A 1 282 ? -11.877 -14.670 -6.283 1.00 91.44 282 ASP A N 1
ATOM 2348 C CA . ASP A 1 282 ? -11.157 -14.460 -7.543 1.00 91.44 282 ASP A CA 1
ATOM 2349 C C . ASP A 1 282 ? -10.199 -13.258 -7.513 1.00 91.44 282 ASP A C 1
ATOM 2351 O O . ASP A 1 282 ? -9.213 -13.215 -8.261 1.00 91.44 282 ASP A O 1
ATOM 2355 N N . GLY A 1 283 ? -10.447 -12.281 -6.641 1.00 92.12 283 GLY A N 1
ATOM 2356 C CA . GLY A 1 283 ? -9.620 -11.087 -6.542 1.00 92.12 283 GLY A CA 1
ATOM 2357 C C . GLY A 1 283 ? -10.251 -9.951 -5.749 1.00 92.12 283 GLY A C 1
ATOM 2358 O O . GLY A 1 283 ? -11.295 -10.090 -5.110 1.00 92.12 283 GLY A O 1
ATOM 2359 N N . ILE A 1 284 ? -9.604 -8.789 -5.818 1.00 94.56 284 ILE A N 1
ATOM 2360 C CA . ILE A 1 284 ? -10.022 -7.583 -5.111 1.00 94.56 284 ILE A CA 1
ATOM 2361 C C . ILE A 1 284 ? -10.132 -6.382 -6.043 1.00 94.56 284 ILE A C 1
ATOM 2363 O O . ILE A 1 284 ? -9.220 -6.072 -6.809 1.00 94.56 284 ILE A O 1
ATOM 2367 N N . LEU A 1 285 ? -11.252 -5.674 -5.952 1.00 96.88 285 LEU A N 1
ATOM 2368 C CA . LEU A 1 285 ? -11.503 -4.434 -6.672 1.00 96.88 285 LEU A CA 1
ATOM 2369 C C . LEU A 1 285 ? -11.249 -3.239 -5.756 1.00 96.88 285 LEU A C 1
ATOM 2371 O O . LEU A 1 285 ? -11.940 -3.041 -4.762 1.00 96.88 285 LEU A O 1
ATOM 2375 N N . CYS A 1 286 ? -10.281 -2.404 -6.105 1.00 97.19 286 CYS A N 1
ATOM 2376 C CA . CYS A 1 286 ? -10.045 -1.137 -5.432 1.00 97.19 286 CYS A CA 1
ATOM 2377 C C . CYS A 1 286 ? -10.832 -0.014 -6.118 1.00 97.19 286 CYS A C 1
ATOM 2379 O O . CYS A 1 286 ? -10.659 0.236 -7.313 1.00 97.19 286 CYS A O 1
ATOM 2381 N N . LEU A 1 287 ? -11.665 0.669 -5.336 1.00 96.19 287 LEU A N 1
ATOM 2382 C CA . LEU A 1 287 ? -12.444 1.840 -5.715 1.00 96.19 287 LEU A CA 1
ATOM 2383 C C . LEU A 1 287 ? -11.822 3.083 -5.079 1.00 96.19 287 LEU A C 1
ATOM 2385 O O . LEU A 1 287 ? -11.714 3.164 -3.848 1.00 96.19 287 LEU A O 1
ATOM 2389 N N . SER A 1 288 ? -11.425 4.060 -5.900 1.00 92.94 288 SER A N 1
ATOM 2390 C CA . SER A 1 288 ? -10.743 5.254 -5.402 1.00 92.94 288 SER A CA 1
ATOM 2391 C C . SER A 1 288 ? -11.319 6.570 -5.906 1.00 92.94 288 SER A C 1
ATOM 2393 O O . SER A 1 288 ? -11.529 6.760 -7.102 1.00 92.94 288 SER A O 1
ATOM 2395 N N . ASP A 1 289 ? -11.499 7.513 -4.978 1.00 87.38 289 ASP A N 1
ATOM 2396 C CA . ASP A 1 289 ? -11.620 8.931 -5.301 1.00 87.38 289 ASP A CA 1
ATOM 2397 C C . ASP A 1 289 ? -10.293 9.438 -5.879 1.00 87.38 289 ASP A C 1
ATOM 2399 O O . ASP A 1 289 ? -9.215 9.128 -5.381 1.00 87.38 289 ASP A O 1
ATOM 2403 N N . ILE A 1 290 ? -10.324 10.234 -6.934 1.00 81.00 290 ILE A N 1
ATOM 2404 C CA . ILE A 1 290 ? -9.143 10.890 -7.491 1.00 81.00 290 ILE A CA 1
ATOM 2405 C C . ILE A 1 290 ? -9.500 12.366 -7.614 1.00 81.00 290 ILE A C 1
ATOM 2407 O O . ILE A 1 290 ? -10.015 12.833 -8.625 1.00 81.00 290 ILE A O 1
ATOM 2411 N N . GLU A 1 291 ? -9.257 13.097 -6.532 1.00 71.81 291 GLU A N 1
ATOM 2412 C CA . GLU A 1 291 ? -9.564 14.521 -6.449 1.00 71.81 291 GLU A CA 1
ATOM 2413 C C . GLU A 1 291 ? -8.398 15.372 -6.955 1.00 71.81 291 GLU A C 1
ATOM 2415 O O . GLU A 1 291 ? -7.240 15.174 -6.572 1.00 71.81 291 GLU A O 1
ATOM 2420 N N . THR A 1 292 ? -8.725 16.335 -7.811 1.00 63.41 292 THR A N 1
ATOM 2421 C CA . THR A 1 292 ? -7.841 17.401 -8.282 1.00 63.41 292 THR A CA 1
ATOM 2422 C C . THR A 1 292 ? -8.445 18.752 -7.902 1.00 63.41 292 THR A C 1
ATOM 2424 O O . THR A 1 292 ? -9.624 18.845 -7.568 1.00 63.41 292 THR A O 1
ATOM 2427 N N . THR A 1 293 ? -7.666 19.831 -8.001 1.00 60.47 293 THR A N 1
ATOM 2428 C CA . THR A 1 293 ? -8.203 21.192 -7.828 1.00 60.47 293 THR A CA 1
ATOM 2429 C C . THR A 1 293 ? -9.246 21.568 -8.885 1.00 60.47 293 THR A C 1
ATOM 2431 O O . THR A 1 293 ? -9.978 22.531 -8.686 1.00 60.47 293 THR A O 1
ATOM 2434 N N . LYS A 1 294 ? -9.314 20.840 -10.010 1.00 63.31 294 LYS A N 1
ATOM 2435 C CA . LYS A 1 294 ? -10.181 21.143 -11.160 1.00 63.31 294 LYS A CA 1
ATOM 2436 C C . LYS A 1 294 ? -11.277 20.103 -11.406 1.00 63.31 294 LYS A C 1
ATOM 2438 O O . LYS A 1 294 ? -12.222 20.387 -12.132 1.00 63.31 294 LYS A O 1
ATOM 2443 N N . SER A 1 295 ? -11.146 18.892 -10.869 1.00 66.50 295 SER A N 1
ATOM 2444 C CA . SER A 1 295 ? -12.000 17.753 -11.213 1.00 66.50 295 SER A CA 1
ATOM 2445 C C . SER A 1 295 ? -11.999 16.672 -10.133 1.00 66.50 295 SER A C 1
ATOM 2447 O O . SER A 1 295 ? -11.007 16.452 -9.440 1.00 66.50 295 SER A O 1
ATOM 2449 N N . LYS A 1 296 ? -13.122 15.963 -10.029 1.00 75.81 296 LYS A N 1
ATOM 2450 C CA . LYS A 1 296 ? -13.305 14.772 -9.196 1.00 75.81 296 LYS A CA 1
ATOM 2451 C C . LYS A 1 296 ? -13.426 13.569 -10.133 1.00 75.81 296 LYS A C 1
ATOM 2453 O O . LYS A 1 296 ? -14.415 13.454 -10.847 1.00 75.81 296 LYS A O 1
ATOM 2458 N N . LEU A 1 297 ? -12.392 12.729 -10.180 1.00 81.56 297 LEU A N 1
ATOM 2459 C CA . LEU A 1 297 ? -12.286 11.561 -11.063 1.00 81.56 297 LEU A CA 1
ATOM 2460 C C . LEU A 1 297 ? -12.416 10.260 -10.271 1.00 81.56 297 LEU A C 1
ATOM 2462 O O . LEU A 1 297 ? -12.044 10.201 -9.101 1.00 81.56 297 LEU A O 1
ATOM 2466 N N . PHE A 1 298 ? -12.889 9.198 -10.914 1.00 87.25 298 PHE A N 1
ATOM 2467 C CA . PHE A 1 298 ? -13.115 7.923 -10.243 1.00 87.25 298 PHE A CA 1
ATOM 2468 C C . PHE A 1 298 ? -12.190 6.824 -10.774 1.00 87.25 298 PHE A C 1
ATOM 2470 O O . PHE A 1 298 ? -12.120 6.594 -11.980 1.00 87.25 298 PHE A O 1
ATOM 2477 N N . GLY A 1 299 ? -11.456 6.165 -9.879 1.00 91.19 299 GLY A N 1
ATOM 2478 C CA . GLY A 1 299 ? -10.453 5.153 -10.204 1.00 91.19 299 GLY A CA 1
ATOM 2479 C C . GLY A 1 299 ? -10.896 3.730 -9.869 1.00 91.19 299 GLY A C 1
ATOM 2480 O O . GLY A 1 299 ? -11.413 3.485 -8.779 1.00 91.19 299 GLY A O 1
ATOM 2481 N N . LEU A 1 300 ? -10.630 2.797 -10.785 1.00 94.69 300 LEU A N 1
ATOM 2482 C CA . LEU A 1 300 ? -10.811 1.353 -10.631 1.00 94.69 300 LEU A CA 1
ATOM 2483 C C . LEU A 1 300 ? -9.488 0.617 -10.852 1.00 94.69 300 LEU A C 1
ATOM 2485 O O . LEU A 1 300 ? -8.769 0.904 -11.808 1.00 94.69 300 LEU A O 1
ATOM 2489 N N . LEU A 1 301 ? -9.177 -0.341 -9.983 1.00 94.94 301 LEU A N 1
ATOM 2490 C CA . LEU A 1 301 ? -8.077 -1.287 -10.173 1.00 94.94 301 LEU A CA 1
ATOM 2491 C C . LEU A 1 301 ? -8.518 -2.649 -9.652 1.00 94.94 301 LEU A C 1
ATOM 2493 O O . LEU A 1 301 ? -8.864 -2.766 -8.477 1.00 94.94 301 LEU A O 1
ATOM 2497 N N . PHE A 1 302 ? -8.494 -3.661 -10.512 1.00 93.75 302 PHE A N 1
ATOM 2498 C CA . PHE A 1 302 ? -8.763 -5.037 -10.119 1.00 93.75 302 PHE A CA 1
ATOM 2499 C C . PHE A 1 302 ? -7.456 -5.815 -9.989 1.00 93.75 302 PHE A C 1
ATOM 2501 O O . PHE A 1 302 ? -6.623 -5.785 -10.894 1.00 93.75 302 PHE A O 1
ATOM 2508 N N . THR A 1 303 ? -7.282 -6.484 -8.852 1.00 90.88 303 THR A N 1
ATOM 2509 C CA . THR A 1 303 ? -6.128 -7.329 -8.559 1.00 90.88 303 THR A CA 1
ATOM 2510 C C . THR A 1 303 ? -6.571 -8.775 -8.432 1.00 90.88 303 THR A C 1
ATOM 2512 O O . THR A 1 303 ? -7.397 -9.094 -7.578 1.00 90.88 303 THR A O 1
ATOM 2515 N N . TYR A 1 304 ? -5.998 -9.654 -9.250 1.00 87.81 304 TYR A N 1
ATOM 2516 C CA . TYR A 1 304 ? -6.362 -11.069 -9.266 1.00 87.81 304 TYR A CA 1
ATOM 2517 C C . TYR A 1 304 ? -5.640 -11.823 -8.153 1.00 87.81 304 TYR A C 1
ATOM 2519 O O . TYR A 1 304 ? -4.443 -11.640 -7.932 1.00 87.81 304 TYR A O 1
ATOM 2527 N N . TYR A 1 305 ? -6.346 -12.733 -7.482 1.00 83.50 305 TYR A N 1
ATOM 2528 C CA . TYR A 1 305 ? -5.699 -13.642 -6.540 1.00 83.50 305 TYR A CA 1
ATOM 2529 C C . TYR A 1 305 ? -4.989 -14.784 -7.256 1.00 83.50 305 TYR A C 1
ATOM 2531 O O . TYR A 1 305 ? -4.009 -15.287 -6.735 1.00 83.50 305 TYR A O 1
ATOM 2539 N N . LYS A 1 306 ? -5.383 -15.193 -8.464 1.00 70.94 306 LYS A N 1
ATOM 2540 C CA . LYS A 1 306 ? -4.647 -16.208 -9.242 1.00 70.94 306 LYS A CA 1
ATOM 2541 C C . LYS A 1 306 ? -3.492 -15.588 -10.055 1.00 70.94 306 LYS A C 1
ATOM 2543 O O . LYS A 1 306 ? -3.540 -15.545 -11.279 1.00 70.94 306 LYS A O 1
ATOM 2548 N N . GLU A 1 307 ? -2.429 -15.136 -9.387 1.00 57.19 307 GLU A N 1
ATOM 2549 C CA . GLU A 1 307 ? -1.132 -14.837 -10.026 1.00 57.19 307 GLU A CA 1
ATOM 2550 C C . GLU A 1 307 ? -0.582 -16.091 -10.739 1.00 57.19 307 GLU A C 1
ATOM 2552 O O . GLU A 1 307 ? -0.467 -17.145 -10.110 1.00 57.19 307 GLU A O 1
ATOM 2557 N N . GLY A 1 308 ? -0.280 -15.976 -12.039 1.00 46.88 308 GLY A N 1
ATOM 2558 C CA . GLY A 1 308 ? 0.178 -17.072 -12.915 1.00 46.88 308 GLY A CA 1
ATOM 2559 C C . GLY A 1 308 ? -0.669 -17.245 -14.185 1.00 46.88 308 GLY A C 1
ATOM 2560 O O . GLY A 1 308 ? -0.181 -17.736 -15.201 1.00 46.88 308 GLY A O 1
ATOM 2561 N N . LEU A 1 309 ? -1.915 -16.761 -14.178 1.00 45.78 309 LEU A N 1
ATOM 2562 C CA . LEU A 1 309 ? -2.656 -16.500 -15.412 1.00 45.78 309 LEU A CA 1
ATOM 2563 C C . LEU A 1 309 ? -2.096 -15.208 -16.022 1.00 45.78 309 LEU A C 1
ATOM 2565 O O . LEU A 1 309 ? -1.862 -14.245 -15.296 1.00 45.78 309 LEU A O 1
ATOM 2569 N N . LYS A 1 310 ? -1.859 -15.173 -17.341 1.00 52.47 310 LYS A N 1
ATOM 2570 C CA . LYS A 1 310 ? -1.430 -13.973 -18.090 1.00 52.47 310 LYS A CA 1
ATOM 2571 C C . LYS A 1 310 ? -2.545 -12.912 -18.124 1.00 52.47 310 LYS A C 1
ATOM 2573 O O . LYS A 1 310 ? -3.043 -12.566 -19.191 1.00 52.47 310 LYS A O 1
ATOM 2578 N N . MET A 1 311 ? -3.001 -12.454 -16.966 1.00 64.19 311 MET A N 1
ATOM 2579 C CA . MET A 1 311 ? -4.023 -11.428 -16.834 1.00 64.19 311 MET A CA 1
ATOM 2580 C C . MET A 1 311 ? -3.327 -10.108 -16.537 1.00 64.19 311 MET A C 1
ATOM 2582 O O . MET A 1 311 ? -2.643 -9.962 -15.526 1.00 64.19 311 MET A O 1
ATOM 2586 N N . ASN A 1 312 ? -3.462 -9.169 -17.469 1.00 68.75 312 ASN A N 1
ATOM 2587 C CA . ASN A 1 312 ? -2.939 -7.824 -17.297 1.00 68.75 312 ASN A CA 1
ATOM 2588 C C . ASN A 1 312 ? -3.851 -7.077 -16.321 1.00 68.75 312 ASN A C 1
ATOM 2590 O O . ASN A 1 312 ? -5.059 -6.978 -16.537 1.00 68.75 312 ASN A O 1
ATOM 2594 N N . GLU A 1 313 ? -3.267 -6.578 -15.237 1.00 85.31 313 GLU A N 1
ATOM 2595 C CA . GLU A 1 313 ? -3.947 -5.703 -14.288 1.00 85.31 313 GLU A CA 1
ATOM 2596 C C . GLU A 1 313 ? -3.837 -4.269 -14.810 1.00 85.31 313 GLU A C 1
ATOM 2598 O O . GLU A 1 313 ? -2.732 -3.771 -15.025 1.00 85.31 313 GLU A O 1
ATOM 2603 N N . ASP A 1 314 ? -4.973 -3.604 -15.004 1.00 87.69 314 ASP A N 1
ATOM 2604 C CA . ASP A 1 314 ? -5.027 -2.228 -15.491 1.00 87.69 314 ASP A CA 1
ATOM 2605 C C . ASP A 1 314 ? -5.661 -1.315 -14.440 1.00 87.69 314 ASP A C 1
ATOM 2607 O O . ASP A 1 314 ? -6.678 -1.643 -13.820 1.00 87.69 314 ASP A O 1
ATOM 2611 N N . VAL A 1 315 ? -5.094 -0.120 -14.293 1.00 89.81 315 VAL A N 1
ATOM 2612 C CA . VAL A 1 315 ? -5.755 0.994 -13.620 1.00 89.81 315 VAL A CA 1
ATOM 2613 C C . VAL A 1 315 ? -6.600 1.745 -14.633 1.00 89.81 315 VAL A C 1
ATOM 2615 O O . VAL A 1 315 ? -6.104 2.188 -15.669 1.00 89.81 315 VAL A O 1
ATOM 2618 N N . GLN A 1 316 ? -7.873 1.938 -14.309 1.00 90.38 316 GLN A N 1
ATOM 2619 C CA . GLN A 1 316 ? -8.815 2.689 -15.126 1.00 90.38 316 GLN A CA 1
ATOM 2620 C C . GLN A 1 316 ? -9.295 3.923 -14.370 1.00 90.38 316 GLN A C 1
ATOM 2622 O O . GLN A 1 316 ? -9.761 3.822 -13.238 1.00 90.38 316 GLN A O 1
ATOM 2627 N N . ILE A 1 317 ? -9.188 5.092 -14.997 1.00 87.06 317 ILE A N 1
ATOM 2628 C CA . ILE A 1 317 ? -9.665 6.365 -14.451 1.00 87.06 317 ILE A CA 1
ATOM 2629 C C . ILE A 1 317 ? -10.777 6.896 -15.344 1.00 87.06 317 ILE A C 1
ATOM 2631 O O . ILE A 1 317 ? -10.624 6.971 -16.565 1.00 87.06 317 ILE A O 1
ATOM 2635 N N . TYR A 1 318 ? -11.880 7.280 -14.713 1.00 85.62 318 TYR A N 1
ATOM 2636 C CA . TYR A 1 318 ? -13.107 7.722 -15.349 1.00 85.62 318 TYR A CA 1
ATOM 2637 C C . TYR A 1 318 ? -13.419 9.170 -14.985 1.00 85.62 318 TYR A C 1
ATOM 2639 O O . TYR A 1 318 ? -13.444 9.538 -13.810 1.00 85.62 318 TYR A O 1
ATOM 2647 N N . ASN A 1 319 ? -13.687 9.979 -16.007 1.00 82.62 319 ASN A N 1
ATOM 2648 C CA . ASN A 1 319 ? -14.199 11.342 -15.868 1.00 82.62 319 ASN A CA 1
ATOM 2649 C C . ASN A 1 319 ? -15.738 11.401 -15.904 1.00 82.62 319 ASN A C 1
ATOM 2651 O O . ASN A 1 319 ? -16.324 12.396 -15.493 1.00 82.62 319 ASN A O 1
ATOM 2655 N N . ASP A 1 320 ? -16.393 10.331 -16.360 1.00 85.94 320 ASP A N 1
ATOM 2656 C CA . ASP A 1 320 ? -17.843 10.223 -16.545 1.00 85.94 320 ASP A CA 1
ATOM 2657 C C . ASP A 1 320 ? -18.583 9.608 -15.343 1.00 85.94 320 ASP A C 1
ATOM 2659 O O . ASP A 1 320 ? -19.806 9.443 -15.382 1.00 85.94 320 ASP A O 1
ATOM 2663 N N . ILE A 1 321 ? -17.854 9.324 -14.258 1.00 88.06 321 ILE A N 1
ATOM 2664 C CA . ILE A 1 321 ? -18.379 8.904 -12.952 1.00 88.06 321 ILE A CA 1
ATOM 2665 C C . ILE A 1 321 ? -18.154 10.042 -11.942 1.00 88.06 321 ILE A C 1
ATOM 2667 O O . ILE A 1 321 ? -17.209 9.998 -11.150 1.00 88.06 321 ILE A O 1
ATOM 2671 N N . PRO A 1 322 ? -18.977 11.105 -11.982 1.00 85.81 322 PRO A N 1
ATOM 2672 C CA . PRO A 1 322 ? -18.879 12.180 -11.010 1.00 85.81 322 PRO A CA 1
ATOM 2673 C C . PRO A 1 322 ? -19.273 11.675 -9.619 1.00 85.81 322 PRO A C 1
ATOM 2675 O O . PRO A 1 322 ? -20.189 10.864 -9.469 1.00 85.81 322 PRO A O 1
ATOM 2678 N N . TYR A 1 323 ? -18.609 12.206 -8.597 1.00 88.88 323 TYR A N 1
ATOM 2679 C CA . TYR A 1 323 ? -18.944 11.954 -7.201 1.00 88.88 323 TYR A CA 1
ATOM 2680 C C . TYR A 1 323 ? -18.892 13.242 -6.382 1.00 88.88 323 TYR A C 1
ATOM 2682 O O . TYR A 1 323 ? -18.192 14.203 -6.717 1.00 88.88 323 TYR A O 1
ATOM 2690 N N . GLN A 1 324 ? -19.630 13.241 -5.280 1.00 89.88 324 GLN A N 1
ATOM 2691 C CA . GLN A 1 324 ? -19.603 14.276 -4.258 1.00 89.88 324 GLN A CA 1
ATOM 2692 C C . GLN A 1 324 ? -18.995 13.714 -2.973 1.00 89.88 324 GLN A C 1
ATOM 2694 O O . GLN A 1 324 ? -18.943 12.500 -2.773 1.00 89.88 324 GLN A O 1
ATOM 2699 N N . ILE A 1 325 ? -18.506 14.612 -2.121 1.00 88.12 325 ILE A N 1
ATOM 2700 C CA . ILE A 1 325 ? -18.070 14.275 -0.768 1.00 88.12 325 ILE A CA 1
ATOM 2701 C C . ILE A 1 325 ? -19.068 14.953 0.159 1.00 88.12 325 ILE A C 1
ATOM 2703 O O . ILE A 1 325 ? -19.245 16.165 0.063 1.00 88.12 325 ILE A O 1
ATOM 2707 N N . ASN A 1 326 ? -19.733 14.176 1.007 1.00 86.50 326 ASN A N 1
ATOM 2708 C CA . ASN A 1 326 ? -20.453 14.733 2.142 1.00 86.50 326 ASN A CA 1
ATOM 2709 C C . ASN A 1 326 ? -19.402 15.230 3.140 1.00 86.50 326 ASN A C 1
ATOM 2711 O O . ASN A 1 326 ? -18.648 14.415 3.669 1.00 86.50 326 ASN A O 1
ATOM 2715 N N . GLU A 1 327 ? -19.309 16.544 3.339 1.00 79.81 327 GLU A N 1
ATOM 2716 C CA . GLU A 1 327 ? -18.277 17.151 4.188 1.00 79.81 327 GLU A CA 1
ATOM 2717 C C . GLU A 1 327 ? -18.457 16.808 5.672 1.00 79.81 327 GLU A C 1
ATOM 2719 O O . GLU A 1 327 ? -17.458 16.642 6.372 1.00 79.81 327 GLU A O 1
ATOM 2724 N N . ASP A 1 328 ? -19.697 16.613 6.128 1.00 78.50 328 ASP A N 1
ATOM 2725 C CA . ASP A 1 328 ? -20.001 16.287 7.525 1.00 78.50 328 ASP A CA 1
ATOM 2726 C C . ASP A 1 328 ? -19.564 14.860 7.881 1.00 78.50 328 ASP A C 1
ATOM 2728 O O . ASP A 1 328 ? -19.065 14.596 8.977 1.00 78.50 328 ASP A O 1
ATOM 2732 N N . GLU A 1 329 ? -19.724 13.926 6.939 1.00 78.88 329 GLU A N 1
ATOM 2733 C CA . GLU A 1 329 ? -19.443 12.501 7.155 1.00 78.88 329 GLU A CA 1
ATOM 2734 C C . GLU A 1 329 ? -18.149 12.004 6.489 1.00 78.88 329 GLU A C 1
ATOM 2736 O O . GLU A 1 329 ? -17.750 10.859 6.698 1.00 78.88 329 GLU A O 1
ATOM 2741 N N . ASP A 1 330 ? -17.493 12.837 5.677 1.00 85.31 330 ASP A N 1
ATOM 2742 C CA . ASP A 1 330 ? -16.313 12.515 4.856 1.00 85.31 330 ASP A CA 1
ATOM 2743 C C . ASP A 1 330 ? -16.535 11.355 3.850 1.00 85.31 330 ASP A C 1
ATOM 2745 O O . ASP A 1 330 ? -15.585 10.696 3.404 1.00 85.31 330 ASP A O 1
ATOM 2749 N N . LYS A 1 331 ? -17.794 11.107 3.454 1.00 91.06 331 LYS A N 1
ATOM 2750 C CA . LYS A 1 331 ? -18.216 9.971 2.607 1.00 91.06 331 LYS A CA 1
ATOM 2751 C C . LYS A 1 331 ? -18.413 10.335 1.140 1.00 91.06 331 LYS A C 1
ATOM 2753 O O . LYS A 1 331 ? -18.893 11.416 0.808 1.00 91.06 331 LYS A O 1
ATOM 2758 N N . ILE A 1 332 ? -18.110 9.386 0.257 1.00 91.19 332 ILE A N 1
ATOM 2759 C CA . ILE A 1 332 ? -18.408 9.461 -1.177 1.00 91.19 332 ILE A CA 1
ATOM 2760 C C . ILE A 1 332 ? -19.900 9.232 -1.411 1.00 91.19 332 ILE A C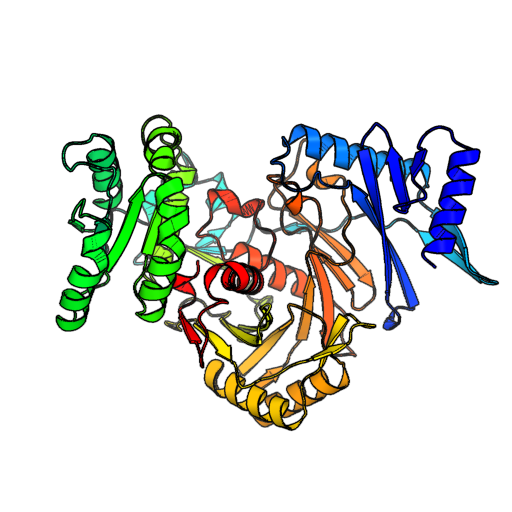 1
ATOM 2762 O O . ILE A 1 332 ? -20.469 8.238 -0.955 1.00 91.19 332 ILE A O 1
ATOM 2766 N N . ILE A 1 333 ? -20.498 10.118 -2.205 1.00 91.81 333 ILE A N 1
ATOM 2767 C CA . ILE A 1 333 ? -21.853 9.983 -2.736 1.00 91.81 333 ILE A CA 1
ATOM 2768 C C . ILE A 1 333 ? -21.774 9.975 -4.264 1.00 91.81 333 ILE A C 1
ATOM 2770 O O . ILE A 1 333 ? -21.214 10.890 -4.870 1.00 91.81 333 ILE A O 1
ATOM 2774 N N . ILE A 1 334 ? -22.352 8.946 -4.886 1.00 90.38 334 ILE A N 1
ATOM 2775 C CA . ILE A 1 334 ? -22.495 8.833 -6.343 1.00 90.38 334 ILE A CA 1
ATOM 2776 C C . ILE A 1 334 ? -23.980 8.806 -6.698 1.00 90.38 334 ILE A C 1
ATOM 2778 O O . ILE A 1 334 ? -24.776 8.141 -6.028 1.00 90.38 334 ILE A O 1
ATOM 2782 N N . ASN A 1 335 ? -24.344 9.527 -7.758 1.00 89.81 335 ASN A N 1
ATOM 2783 C CA . ASN A 1 335 ? -25.706 9.544 -8.280 1.00 89.81 335 ASN A CA 1
ATOM 2784 C C . ASN A 1 335 ? -26.135 8.166 -8.796 1.00 89.81 335 ASN A C 1
ATOM 2786 O O . ASN A 1 335 ? -25.331 7.343 -9.230 1.00 89.81 335 ASN A O 1
ATOM 2790 N N . GLU A 1 336 ? -27.436 7.917 -8.765 1.00 88.81 336 GLU A N 1
ATOM 2791 C CA . GLU A 1 336 ? -28.002 6.601 -9.042 1.00 88.81 336 GLU A CA 1
ATOM 2792 C C . GLU A 1 336 ? -27.773 6.076 -10.456 1.00 88.81 336 GLU A C 1
ATOM 2794 O O . GLU A 1 336 ? -27.471 4.895 -10.616 1.00 88.81 336 GLU A O 1
ATOM 2799 N N . ASP A 1 337 ? -27.910 6.937 -11.459 1.00 89.31 337 ASP A N 1
ATOM 2800 C CA . ASP A 1 337 ? -27.620 6.639 -12.862 1.00 89.31 337 ASP A CA 1
ATOM 2801 C C . ASP A 1 337 ? -26.133 6.304 -13.056 1.00 89.31 337 ASP A C 1
ATOM 2803 O O . ASP A 1 337 ? -25.769 5.382 -13.789 1.00 89.31 337 ASP A O 1
ATOM 2807 N N . LYS A 1 338 ? -25.261 7.003 -12.324 1.00 93.38 338 LYS A N 1
ATOM 2808 C CA . LYS A 1 338 ? -23.811 6.795 -12.364 1.00 93.38 338 LYS A CA 1
ATOM 2809 C C . LYS A 1 338 ? -23.374 5.515 -11.664 1.00 93.38 338 LYS A C 1
ATOM 2811 O O . LYS A 1 338 ? -22.389 4.924 -12.090 1.00 93.38 338 LYS A O 1
ATOM 2816 N N . ILE A 1 339 ? -24.112 5.035 -10.661 1.00 95.06 339 ILE A N 1
ATOM 2817 C CA . ILE A 1 339 ? -23.866 3.720 -10.043 1.00 95.06 339 ILE A CA 1
ATOM 2818 C C . ILE A 1 339 ? -24.099 2.588 -11.048 1.00 95.06 339 ILE A C 1
ATOM 2820 O O . ILE A 1 339 ? -23.295 1.660 -11.112 1.00 95.06 339 ILE A O 1
ATOM 2824 N N . ILE A 1 340 ? -25.155 2.676 -11.860 1.00 94.88 340 ILE A N 1
ATOM 2825 C CA . ILE A 1 340 ? -25.445 1.672 -12.895 1.00 94.88 340 ILE A CA 1
ATOM 2826 C C . ILE A 1 340 ? -24.320 1.660 -13.937 1.00 94.88 340 ILE A C 1
ATOM 2828 O O . ILE A 1 340 ? -23.775 0.603 -14.255 1.00 94.88 340 ILE A O 1
ATOM 2832 N N . LEU A 1 341 ? -23.910 2.843 -14.409 1.00 94.94 341 LEU A N 1
ATOM 2833 C CA . LEU A 1 341 ? -22.785 2.984 -15.336 1.00 94.94 341 LEU A CA 1
ATOM 2834 C C . LEU A 1 341 ? -21.465 2.466 -14.735 1.00 94.94 341 LEU A C 1
ATOM 2836 O O . LEU A 1 341 ? -20.671 1.831 -15.429 1.00 94.94 341 LEU A O 1
ATOM 2840 N N . LEU A 1 342 ? -21.226 2.717 -13.447 1.00 95.25 342 LEU A N 1
ATOM 2841 C CA . LEU A 1 342 ? -20.064 2.202 -12.730 1.00 95.25 342 LEU A CA 1
ATOM 2842 C C . LEU A 1 342 ? -20.071 0.669 -12.679 1.00 95.25 342 LEU A C 1
ATOM 2844 O O . LEU A 1 342 ? -19.038 0.055 -12.939 1.00 95.25 342 LEU A O 1
ATOM 2848 N N . ALA A 1 343 ? -21.218 0.050 -12.397 1.00 96.31 343 ALA A N 1
ATOM 2849 C CA . ALA A 1 343 ? -21.353 -1.403 -12.385 1.00 96.31 343 ALA A CA 1
ATOM 2850 C C . ALA A 1 343 ? -21.052 -2.024 -13.762 1.00 96.31 343 ALA A C 1
ATOM 2852 O O . ALA A 1 343 ? -20.366 -3.041 -13.830 1.00 96.31 343 ALA A O 1
ATOM 2853 N N . GLU A 1 344 ? -21.483 -1.391 -14.859 1.00 95.12 344 GLU A N 1
ATOM 2854 C CA . GLU A 1 344 ? -21.114 -1.816 -16.222 1.00 95.12 344 GLU A CA 1
ATOM 2855 C C . GLU A 1 344 ? -19.604 -1.725 -16.471 1.00 95.12 344 GLU A C 1
ATOM 2857 O O . GLU A 1 344 ? -18.987 -2.665 -16.969 1.00 95.12 344 GLU A O 1
ATOM 2862 N N . LYS A 1 345 ? -18.967 -0.620 -16.068 1.00 94.19 345 LYS A N 1
ATOM 2863 C CA . LYS A 1 345 ? -17.510 -0.453 -16.205 1.00 94.19 345 LYS A CA 1
ATOM 2864 C C . LYS A 1 345 ? -16.734 -1.489 -15.389 1.00 94.19 345 LYS A C 1
ATOM 2866 O O . LYS A 1 345 ? -15.738 -2.020 -15.874 1.00 94.19 345 LYS A O 1
ATOM 2871 N N . ILE A 1 346 ? -17.198 -1.803 -14.177 1.00 95.19 346 ILE A N 1
ATOM 2872 C CA . ILE A 1 346 ? -16.620 -2.865 -13.342 1.00 95.19 346 ILE A CA 1
ATOM 2873 C C . ILE A 1 346 ? -16.780 -4.221 -14.029 1.00 95.19 346 ILE A C 1
ATOM 2875 O O . ILE A 1 346 ? -15.803 -4.956 -14.120 1.00 95.19 346 ILE A O 1
ATOM 2879 N N . LYS A 1 347 ? -17.960 -4.528 -14.580 1.00 94.19 347 LYS A N 1
ATOM 2880 C CA . LYS A 1 347 ? -18.195 -5.755 -15.353 1.00 94.19 347 LYS A CA 1
ATOM 2881 C C . LYS A 1 347 ? -17.212 -5.899 -16.513 1.00 94.19 347 LYS A C 1
ATOM 2883 O O . LYS A 1 347 ? -16.628 -6.962 -16.693 1.00 94.19 347 LYS A O 1
ATOM 2888 N N . MET A 1 348 ? -16.977 -4.824 -17.261 1.00 91.50 348 MET A N 1
ATOM 2889 C CA . MET A 1 348 ? -16.003 -4.823 -18.356 1.00 91.50 348 MET A CA 1
ATOM 2890 C C . MET A 1 348 ? -14.555 -5.035 -17.888 1.00 91.50 348 MET A C 1
ATOM 2892 O O . MET A 1 348 ? -13.751 -5.562 -18.651 1.00 91.50 348 MET A O 1
ATOM 2896 N N . LEU A 1 349 ? -14.206 -4.592 -16.675 1.00 89.94 349 LEU A N 1
ATOM 2897 C CA . LEU A 1 349 ? -12.860 -4.732 -16.109 1.00 89.94 349 LEU A CA 1
ATOM 2898 C C . LEU A 1 349 ? -12.623 -6.117 -15.488 1.00 89.94 349 LEU A C 1
ATOM 2900 O O . LEU A 1 349 ? -11.542 -6.675 -15.645 1.00 89.94 349 LEU A O 1
ATOM 2904 N N . VAL A 1 350 ? -13.607 -6.632 -14.753 1.00 88.81 350 VAL A N 1
ATOM 2905 C CA . VAL A 1 350 ? -13.489 -7.838 -13.917 1.00 88.81 350 VAL A CA 1
ATOM 2906 C C . VAL A 1 350 ? -13.919 -9.104 -14.665 1.00 88.81 350 VAL A C 1
ATOM 2908 O O . VAL A 1 350 ? -13.374 -10.174 -14.414 1.00 88.81 350 VAL A O 1
ATOM 2911 N N . GLY A 1 351 ? -14.872 -8.994 -15.593 1.00 85.81 351 GLY A N 1
ATOM 2912 C CA . GLY A 1 351 ? -15.524 -10.132 -16.241 1.00 85.81 351 GLY A CA 1
ATOM 2913 C C . GLY A 1 351 ? -16.823 -10.562 -15.549 1.00 85.81 351 GLY A C 1
ATOM 2914 O O . GLY A 1 351 ? -17.332 -9.889 -14.653 1.00 85.81 351 GLY A O 1
ATOM 2915 N N . GLU A 1 352 ? -17.386 -11.685 -15.998 1.00 84.06 352 GLU A N 1
ATOM 2916 C CA . GLU A 1 352 ? -18.625 -12.271 -15.466 1.00 84.06 352 GLU A CA 1
ATOM 2917 C C . GLU A 1 352 ? -18.333 -13.487 -14.575 1.00 84.06 352 GLU A C 1
ATOM 2919 O O . GLU A 1 352 ? -17.342 -14.183 -14.786 1.00 84.06 352 GLU A O 1
ATOM 2924 N N . ARG A 1 353 ? -19.249 -13.795 -13.644 1.00 89.31 353 ARG A N 1
ATOM 2925 C CA . ARG A 1 353 ? -19.201 -14.968 -12.741 1.00 89.31 353 ARG A CA 1
ATOM 2926 C C . ARG A 1 353 ? -17.995 -14.969 -11.804 1.00 89.31 353 ARG A C 1
ATOM 2928 O O . ARG A 1 353 ? -17.411 -16.016 -11.543 1.00 89.31 353 ARG A O 1
ATOM 2935 N N . MET A 1 354 ? -17.650 -13.788 -11.308 1.00 92.50 354 MET A N 1
ATOM 2936 C CA . MET A 1 354 ? -16.519 -13.569 -10.410 1.00 92.50 354 MET A CA 1
ATOM 2937 C C . MET A 1 354 ? -17.030 -13.327 -8.995 1.00 92.50 354 MET A C 1
ATOM 2939 O O . MET A 1 354 ? -17.989 -12.578 -8.807 1.00 92.50 354 MET A O 1
ATOM 2943 N N . LYS A 1 355 ? -16.365 -13.908 -8.001 1.00 95.00 355 LYS A N 1
ATOM 2944 C CA . LYS A 1 355 ? -16.535 -13.575 -6.589 1.00 95.00 355 LYS A CA 1
ATOM 2945 C C . LYS A 1 355 ? -15.371 -12.704 -6.144 1.00 95.00 355 LYS A C 1
ATOM 2947 O O . LYS A 1 355 ? -14.221 -13.120 -6.248 1.00 95.00 355 LYS A O 1
ATOM 2952 N N . ILE A 1 356 ? -15.648 -11.505 -5.646 1.00 96.12 356 ILE A N 1
ATOM 2953 C CA . ILE A 1 356 ? -14.603 -10.518 -5.352 1.00 96.12 356 ILE A CA 1
ATOM 2954 C C . ILE A 1 356 ? -14.802 -9.838 -4.002 1.00 96.12 356 ILE A C 1
ATOM 2956 O O . ILE A 1 356 ? -15.921 -9.694 -3.508 1.00 96.12 356 ILE A O 1
ATOM 2960 N N . ASP A 1 357 ? -13.697 -9.352 -3.448 1.00 97.19 357 ASP A N 1
ATOM 2961 C CA . ASP A 1 357 ? -13.708 -8.352 -2.385 1.00 97.19 357 ASP A CA 1
ATOM 2962 C C . ASP A 1 357 ? -13.623 -6.936 -2.980 1.00 97.19 357 ASP A C 1
ATOM 2964 O O . ASP A 1 357 ? -13.091 -6.732 -4.074 1.00 97.19 357 ASP A O 1
ATOM 2968 N N . ILE A 1 358 ? -14.102 -5.928 -2.250 1.00 98.19 358 ILE A N 1
ATOM 2969 C CA . ILE A 1 358 ? -13.930 -4.515 -2.616 1.00 98.19 358 ILE A CA 1
ATOM 2970 C C . ILE A 1 358 ? -13.122 -3.787 -1.541 1.00 98.19 358 ILE A C 1
ATOM 2972 O O . ILE A 1 358 ? -13.401 -3.902 -0.350 1.00 98.19 358 ILE A O 1
ATOM 2976 N N . VAL A 1 359 ? -12.157 -2.968 -1.957 1.00 98.00 359 VAL A N 1
ATOM 2977 C CA . VAL A 1 359 ? -11.452 -2.007 -1.099 1.00 98.00 359 VAL A CA 1
ATOM 2978 C C . VAL A 1 359 ? -11.817 -0.589 -1.498 1.00 98.00 359 VAL A C 1
ATOM 2980 O O . VAL A 1 359 ? -11.684 -0.197 -2.652 1.00 98.00 359 VAL A O 1
ATOM 2983 N N . LEU A 1 360 ? -12.224 0.202 -0.515 1.00 96.56 360 LEU A N 1
ATOM 2984 C CA . LEU A 1 360 ? -12.537 1.613 -0.652 1.00 96.56 360 LEU A CA 1
ATOM 2985 C C . LEU A 1 360 ? -11.382 2.445 -0.083 1.00 96.56 360 LEU A C 1
ATOM 2987 O O . LEU A 1 360 ? -10.961 2.229 1.059 1.00 96.56 360 LEU A O 1
ATOM 2991 N N . THR A 1 361 ? -10.890 3.432 -0.840 1.00 92.44 361 THR A N 1
ATOM 2992 C CA . THR A 1 361 ? -9.883 4.390 -0.327 1.00 92.44 361 THR A CA 1
ATOM 2993 C C . THR A 1 361 ? -10.470 5.481 0.569 1.00 92.44 361 THR A C 1
ATOM 2995 O O . THR A 1 361 ? -9.717 6.221 1.204 1.00 92.44 361 THR A O 1
ATOM 2998 N N . ARG A 1 362 ? -11.800 5.587 0.595 1.00 91.88 362 ARG A N 1
ATOM 2999 C CA . ARG A 1 362 ? -12.614 6.526 1.372 1.00 91.88 362 ARG A CA 1
ATOM 3000 C C . ARG A 1 362 ? -13.979 5.879 1.617 1.00 91.88 362 ARG A C 1
ATOM 3002 O O . ARG A 1 362 ? -14.413 5.074 0.798 1.00 91.88 362 ARG A O 1
ATOM 3009 N N . GLU A 1 363 ? -14.643 6.187 2.727 1.00 92.00 363 GLU A N 1
ATOM 3010 C CA . GLU A 1 363 ? -15.961 5.608 3.033 1.00 92.00 363 GLU A CA 1
ATOM 3011 C C . GLU A 1 363 ? -17.019 6.049 2.020 1.00 92.00 363 GLU A C 1
ATOM 3013 O O . GLU A 1 363 ? -16.930 7.124 1.430 1.00 92.00 363 GLU A O 1
ATOM 3018 N N . TRP A 1 364 ? -18.008 5.190 1.802 1.00 93.69 364 TRP A N 1
ATOM 3019 C CA . TRP A 1 364 ? -19.137 5.448 0.916 1.00 93.69 364 TRP A CA 1
ATOM 3020 C C . TRP A 1 364 ? -20.406 5.620 1.724 1.00 93.69 364 TRP A C 1
ATOM 3022 O O . TRP A 1 364 ? -20.558 5.013 2.788 1.00 93.69 364 TRP A O 1
ATOM 3032 N N . ASP A 1 365 ? -21.336 6.397 1.179 1.00 93.56 365 ASP A N 1
ATOM 3033 C CA . ASP A 1 365 ? -22.712 6.335 1.641 1.00 93.56 365 ASP A CA 1
ATOM 3034 C C . ASP A 1 365 ? -23.243 4.891 1.571 1.00 93.56 365 ASP A C 1
ATOM 3036 O O . ASP A 1 365 ? -23.018 4.156 0.601 1.00 93.56 365 ASP A O 1
ATOM 3040 N N . LYS A 1 366 ? -23.947 4.487 2.632 1.00 92.50 366 LYS A N 1
ATOM 3041 C CA . LYS A 1 366 ? -24.377 3.103 2.851 1.00 92.50 366 LYS A CA 1
ATOM 3042 C C . LYS A 1 366 ? -25.385 2.656 1.795 1.00 92.50 366 LYS A C 1
ATOM 3044 O O . LYS A 1 366 ? -25.283 1.538 1.288 1.00 92.50 366 LYS A O 1
ATOM 3049 N N . GLU A 1 367 ? -26.331 3.519 1.441 1.00 94.00 367 GLU A N 1
ATOM 3050 C CA . GLU A 1 367 ? -27.383 3.191 0.480 1.00 94.00 367 GLU A CA 1
ATOM 3051 C C . GLU A 1 367 ? -26.837 3.180 -0.952 1.00 94.00 367 GLU A C 1
ATOM 3053 O O . GLU A 1 367 ? -27.151 2.275 -1.732 1.00 94.00 367 GLU A O 1
ATOM 3058 N N . ARG A 1 368 ? -25.916 4.099 -1.283 1.00 94.88 368 ARG A N 1
ATOM 3059 C CA . ARG A 1 368 ? -25.182 4.058 -2.561 1.00 94.88 368 ARG A CA 1
ATOM 3060 C C . ARG A 1 368 ? -24.338 2.790 -2.704 1.00 94.88 368 ARG A C 1
ATOM 3062 O O . ARG A 1 368 ? -24.370 2.161 -3.763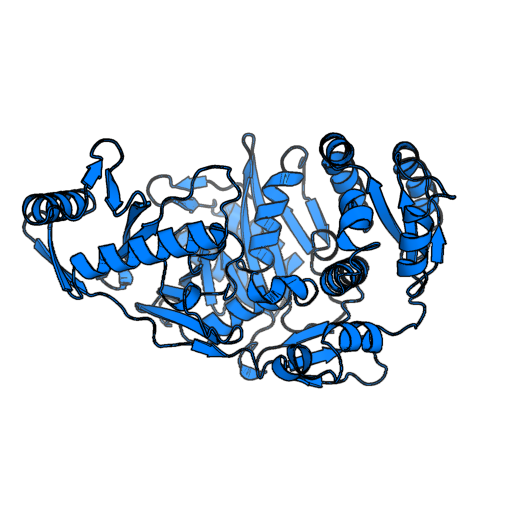 1.00 94.88 368 ARG A O 1
ATOM 3069 N N . LEU A 1 369 ? -23.635 2.373 -1.647 1.00 96.69 369 LEU A N 1
ATOM 3070 C CA . LEU A 1 369 ? -22.845 1.139 -1.656 1.00 96.69 369 LEU A CA 1
ATOM 3071 C C . LEU A 1 369 ? -23.728 -0.107 -1.828 1.00 96.69 369 LEU A C 1
ATOM 3073 O O . LEU A 1 369 ? -23.433 -0.950 -2.674 1.00 96.69 369 LEU A O 1
ATOM 3077 N N . LYS A 1 370 ? -24.836 -0.212 -1.082 1.00 96.69 370 LYS A N 1
ATOM 3078 C CA . LYS A 1 370 ? -25.806 -1.312 -1.240 1.00 96.69 370 LYS A CA 1
ATOM 3079 C C . LYS A 1 370 ? -26.351 -1.394 -2.661 1.00 96.69 370 LYS A C 1
ATOM 3081 O O . LYS A 1 370 ? -26.462 -2.492 -3.208 1.00 96.69 370 LYS A O 1
ATOM 3086 N N . LYS A 1 371 ? -26.667 -0.247 -3.272 1.00 96.62 371 LYS A N 1
ATOM 3087 C CA . LYS A 1 371 ? -27.127 -0.200 -4.663 1.00 96.62 371 LYS A CA 1
ATOM 3088 C C . LYS A 1 371 ? -26.060 -0.731 -5.617 1.00 96.62 371 LYS A C 1
ATOM 3090 O O . LYS A 1 371 ? -26.376 -1.595 -6.426 1.00 96.62 371 LYS A O 1
ATOM 3095 N N . LEU A 1 372 ? -24.808 -0.285 -5.488 1.00 97.62 372 LEU A N 1
ATOM 3096 C CA . LEU A 1 372 ? -23.706 -0.798 -6.308 1.00 97.62 372 LEU A CA 1
ATOM 3097 C C . LEU A 1 372 ? -23.573 -2.322 -6.182 1.00 97.62 372 LEU A C 1
ATOM 3099 O O . LEU A 1 372 ? -23.494 -3.008 -7.194 1.00 97.62 372 LEU A O 1
ATOM 3103 N N . ILE A 1 373 ? -23.612 -2.858 -4.960 1.00 97.88 373 ILE A N 1
ATOM 3104 C CA . ILE A 1 373 ? -23.540 -4.307 -4.717 1.00 97.88 373 ILE A CA 1
ATOM 3105 C C . ILE A 1 373 ? -24.696 -5.038 -5.413 1.00 97.88 373 ILE A C 1
ATOM 3107 O O . ILE A 1 373 ? -24.476 -6.058 -6.063 1.00 97.88 373 ILE A O 1
ATOM 3111 N N . LYS A 1 374 ? -25.923 -4.509 -5.333 1.00 97.75 374 LYS A N 1
ATOM 3112 C CA . LYS A 1 374 ? -27.088 -5.079 -6.027 1.00 97.75 374 LYS A CA 1
ATOM 3113 C C . LYS A 1 374 ? -26.905 -5.087 -7.550 1.00 97.75 374 LYS A C 1
ATOM 3115 O O . LYS A 1 374 ? -27.214 -6.095 -8.182 1.00 97.75 374 LYS A O 1
ATOM 3120 N N . GLU A 1 375 ? -26.395 -3.998 -8.124 1.00 97.69 375 GLU A N 1
ATOM 3121 C CA . GLU A 1 375 ? -26.124 -3.890 -9.565 1.00 97.69 375 GLU A CA 1
ATOM 3122 C C . GLU A 1 375 ? -24.976 -4.799 -10.031 1.00 97.69 375 GLU A C 1
ATOM 3124 O O . GLU A 1 375 ? -25.000 -5.296 -11.152 1.00 97.69 375 GLU A O 1
ATOM 3129 N N . LEU A 1 376 ? -23.970 -5.044 -9.189 1.00 97.50 376 LEU A N 1
ATOM 3130 C CA . LEU A 1 376 ? -22.889 -5.986 -9.497 1.00 97.50 376 LEU A CA 1
ATOM 3131 C C . LEU A 1 376 ? -23.382 -7.436 -9.435 1.00 97.50 376 LEU A C 1
ATOM 3133 O O . LEU A 1 376 ? -23.143 -8.205 -10.368 1.00 97.50 376 LEU A O 1
ATOM 3137 N N . ASN A 1 377 ? -24.166 -7.780 -8.409 1.00 96.62 377 ASN A N 1
ATOM 3138 C CA . ASN A 1 377 ? -24.770 -9.105 -8.279 1.00 96.62 377 ASN A CA 1
ATOM 3139 C C . ASN A 1 377 ? -25.692 -9.426 -9.470 1.00 96.62 377 ASN A C 1
ATOM 3141 O O . ASN A 1 377 ? -25.635 -10.532 -10.005 1.00 96.62 377 ASN A O 1
ATOM 3145 N N . SER A 1 378 ? -26.500 -8.464 -9.941 1.00 96.06 378 SER A N 1
ATOM 3146 C CA . SER A 1 378 ? -27.364 -8.657 -11.122 1.00 96.06 378 SER A CA 1
ATOM 3147 C C . SER A 1 378 ? -26.573 -8.877 -12.420 1.00 96.06 378 SER A C 1
ATOM 3149 O O . SER A 1 378 ? -27.093 -9.459 -13.371 1.00 96.06 378 SER A O 1
ATOM 3151 N N . LYS A 1 379 ? -25.302 -8.460 -12.448 1.00 95.31 379 LYS A N 1
ATOM 3152 C CA . LYS A 1 379 ? -24.352 -8.662 -13.554 1.00 95.31 379 LYS A CA 1
ATOM 3153 C C . LYS A 1 379 ? -23.475 -9.904 -13.382 1.00 95.31 379 LYS A C 1
ATOM 3155 O O . LYS A 1 379 ? -22.561 -10.111 -14.177 1.00 95.31 379 LYS A O 1
ATOM 3160 N N . GLY A 1 380 ? -23.762 -10.736 -12.380 1.00 95.19 380 GLY A N 1
ATOM 3161 C CA . GLY A 1 380 ? -23.036 -11.975 -12.117 1.00 95.19 380 GLY A CA 1
ATOM 3162 C C . GLY A 1 380 ? -21.691 -11.773 -11.418 1.00 95.19 380 GLY A C 1
ATOM 3163 O O . GLY A 1 380 ? -20.825 -12.631 -11.553 1.00 95.19 380 GLY A O 1
ATOM 3164 N N . ILE A 1 381 ? -21.493 -10.659 -10.710 1.00 97.06 381 ILE A N 1
ATOM 3165 C CA . ILE A 1 381 ? -20.319 -10.428 -9.860 1.00 97.06 381 ILE A CA 1
ATOM 3166 C C . ILE A 1 381 ? -20.768 -10.502 -8.400 1.00 97.06 381 ILE A C 1
ATOM 3168 O O . ILE A 1 381 ? -21.450 -9.600 -7.921 1.00 97.06 381 ILE A O 1
ATOM 3172 N N . GLU A 1 382 ? -20.390 -11.573 -7.704 1.00 97.00 382 GLU A N 1
ATOM 3173 C CA . GLU A 1 382 ? -20.682 -11.769 -6.283 1.00 97.00 382 GLU A CA 1
ATOM 3174 C C . GLU A 1 382 ? -19.705 -10.951 -5.431 1.00 97.00 382 GLU A C 1
ATOM 3176 O O . GLU A 1 382 ? -18.488 -11.120 -5.518 1.00 97.00 382 GLU A O 1
ATOM 3181 N N . ILE A 1 383 ? -20.233 -10.080 -4.571 1.00 97.50 383 ILE A N 1
ATOM 3182 C CA . ILE A 1 383 ? -19.417 -9.327 -3.610 1.00 97.50 383 ILE A CA 1
ATOM 3183 C C . ILE A 1 383 ? -19.371 -10.073 -2.277 1.00 97.50 383 ILE A C 1
ATOM 3185 O O . ILE A 1 383 ? -20.399 -10.203 -1.613 1.00 97.50 383 ILE A O 1
ATOM 3189 N N . ASP A 1 384 ? -18.183 -10.531 -1.868 1.00 96.56 384 ASP A N 1
ATOM 3190 C CA . ASP A 1 384 ? -17.999 -11.255 -0.603 1.00 96.56 384 ASP A CA 1
ATOM 3191 C C . ASP A 1 384 ? -17.895 -10.298 0.589 1.00 96.56 384 ASP A C 1
ATOM 3193 O O . ASP A 1 384 ? -18.741 -10.333 1.488 1.00 96.56 384 ASP A O 1
ATOM 3197 N N . LYS A 1 385 ? -16.889 -9.414 0.592 1.00 97.38 385 LYS A N 1
ATOM 3198 C CA . LYS A 1 385 ? -16.700 -8.381 1.619 1.00 97.38 385 LYS A CA 1
ATOM 3199 C C . LYS A 1 385 ? -16.292 -7.037 0.998 1.00 97.38 385 LYS A C 1
ATOM 3201 O O . LYS A 1 385 ? -15.655 -6.965 -0.052 1.00 97.38 385 LYS A O 1
ATOM 3206 N N . VAL A 1 386 ? -16.659 -5.941 1.665 1.00 98.31 386 VAL A N 1
ATOM 3207 C CA . VAL A 1 386 ? -16.232 -4.576 1.312 1.00 98.31 386 VAL A CA 1
ATOM 3208 C C . VAL A 1 386 ? -15.509 -3.951 2.495 1.00 98.31 386 VAL A C 1
ATOM 3210 O O . VAL A 1 386 ? -16.082 -3.848 3.579 1.00 98.31 386 VAL A O 1
ATOM 3213 N N . TYR A 1 387 ? -14.287 -3.472 2.279 1.00 97.94 387 TYR A N 1
ATOM 3214 C CA . TYR A 1 387 ? -13.449 -2.860 3.307 1.00 97.94 387 TYR A CA 1
ATOM 3215 C C . TYR A 1 387 ? -13.174 -1.393 2.999 1.00 97.94 387 TYR A C 1
ATOM 3217 O O . TYR A 1 387 ? -12.788 -1.047 1.888 1.00 97.94 387 TYR A O 1
ATOM 3225 N N . HIS A 1 388 ? -13.263 -0.529 4.003 1.00 96.19 388 HIS A N 1
ATOM 3226 C CA . HIS A 1 388 ? -12.598 0.769 3.979 1.00 96.19 388 HIS A CA 1
ATOM 3227 C C . HIS A 1 388 ? -11.229 0.644 4.650 1.00 96.19 388 HIS A C 1
ATOM 3229 O O . HIS A 1 388 ? -11.136 0.205 5.799 1.00 96.19 388 HIS A O 1
ATOM 3235 N N . ILE A 1 389 ? -10.168 1.048 3.945 1.00 95.94 389 ILE A N 1
ATOM 3236 C CA . ILE A 1 389 ? -8.795 1.003 4.458 1.00 95.94 389 ILE A CA 1
ATOM 3237 C C . ILE A 1 389 ? -8.197 2.405 4.444 1.00 95.94 389 ILE A C 1
ATOM 3239 O O . ILE A 1 389 ? -8.085 3.044 3.398 1.00 95.94 389 ILE A O 1
ATOM 3243 N N . SER A 1 390 ? -7.723 2.860 5.604 1.00 91.50 390 SER A N 1
ATOM 3244 C CA . SER A 1 390 ? -7.128 4.184 5.754 1.00 91.50 390 SER A CA 1
ATOM 3245 C C . SER A 1 390 ? -5.843 4.157 6.570 1.00 91.50 390 SER A C 1
ATOM 3247 O O . SER A 1 390 ? -5.682 3.444 7.552 1.00 91.50 390 SER A O 1
ATOM 3249 N N . SER A 1 391 ? -4.910 5.017 6.173 1.00 87.88 391 SER A N 1
ATOM 3250 C CA . SER A 1 391 ? -3.684 5.308 6.931 1.00 87.88 391 SER A CA 1
ATOM 3251 C C . SER A 1 391 ? -3.732 6.651 7.659 1.00 87.88 391 SER A C 1
ATOM 3253 O O . SER A 1 391 ? -2.757 7.037 8.307 1.00 87.88 391 SER A O 1
ATOM 3255 N N . LYS A 1 392 ? -4.826 7.398 7.482 1.00 83.75 392 LYS A N 1
ATOM 3256 C CA . LYS A 1 392 ? -5.027 8.743 8.030 1.00 83.75 392 LYS A CA 1
ATOM 3257 C C . LYS A 1 392 ? -6.066 8.757 9.145 1.00 83.75 392 LYS A C 1
ATOM 3259 O O . LYS A 1 392 ? -6.075 9.701 9.935 1.00 83.75 392 LYS A O 1
ATOM 3264 N N . THR A 1 393 ? -6.916 7.740 9.211 1.00 81.81 393 THR A N 1
ATOM 3265 C CA . THR A 1 393 ? -8.011 7.665 10.175 1.00 81.81 393 THR A CA 1
ATOM 3266 C C . THR A 1 393 ? -7.570 6.923 11.434 1.00 81.81 393 THR A C 1
ATOM 3268 O O . THR A 1 393 ? -6.842 5.944 11.324 1.00 81.81 393 THR A O 1
ATOM 3271 N N . SER A 1 394 ? -7.963 7.434 12.610 1.00 81.31 394 SER A N 1
ATOM 3272 C CA . SER A 1 394 ? -7.661 6.874 13.944 1.00 81.31 394 SER A CA 1
ATOM 3273 C C . SER A 1 394 ? -6.225 6.353 14.091 1.00 81.31 394 SER A C 1
ATOM 3275 O O . SER A 1 394 ? -5.978 5.159 14.211 1.00 81.31 394 SER A O 1
ATOM 3277 N N . ARG A 1 395 ? -5.250 7.263 14.023 1.00 85.81 395 ARG A N 1
ATOM 3278 C CA . ARG A 1 395 ? -3.825 6.921 14.083 1.00 85.81 395 ARG A CA 1
ATOM 3279 C C . ARG A 1 395 ? -3.354 6.857 15.530 1.00 85.81 395 ARG A C 1
ATOM 3281 O O . ARG A 1 395 ? -3.584 7.805 16.273 1.00 85.81 395 ARG A O 1
ATOM 3288 N N . PHE A 1 396 ? -2.619 5.807 15.868 1.00 91.31 396 PHE A N 1
ATOM 3289 C CA . PHE A 1 396 ? -1.898 5.699 17.131 1.00 91.31 396 PHE A CA 1
ATOM 3290 C C . PHE A 1 396 ? -0.485 5.153 16.919 1.00 91.31 396 PHE A C 1
ATOM 3292 O O . PHE A 1 396 ? -0.110 4.829 15.788 1.00 91.31 396 PHE A O 1
ATOM 3299 N N . THR A 1 397 ? 0.296 5.088 17.992 1.00 90.00 397 THR A N 1
ATOM 3300 C CA . THR A 1 397 ? 1.592 4.407 18.039 1.00 90.00 397 THR A CA 1
ATOM 3301 C C . THR A 1 397 ? 1.580 3.294 19.086 1.00 90.00 397 THR A C 1
ATOM 3303 O O . THR A 1 397 ? 0.776 3.343 20.012 1.00 90.00 397 THR A O 1
ATOM 3306 N N . ASP A 1 398 ? 2.455 2.299 18.944 1.00 89.06 398 ASP A N 1
ATOM 3307 C CA . ASP A 1 398 ? 2.590 1.188 19.893 1.00 89.06 398 ASP A CA 1
ATOM 3308 C C . ASP A 1 398 ? 4.060 0.861 20.179 1.00 89.06 398 ASP A C 1
ATOM 3310 O O . ASP A 1 398 ? 4.970 1.315 19.479 1.00 89.06 398 ASP A O 1
ATOM 3314 N N . GLU A 1 399 ? 4.276 0.081 21.238 1.00 89.19 399 GLU A N 1
ATOM 3315 C CA . GLU A 1 399 ? 5.599 -0.323 21.724 1.00 89.19 399 GLU A CA 1
ATOM 3316 C C . GLU A 1 399 ? 6.344 -1.234 20.742 1.00 89.19 399 GLU A C 1
ATOM 3318 O O . GLU A 1 399 ? 7.576 -1.277 20.744 1.00 89.19 399 GLU A O 1
ATOM 3323 N N . TYR A 1 400 ? 5.623 -1.940 19.865 1.00 90.12 400 TYR A N 1
ATOM 3324 C CA . TYR A 1 400 ? 6.220 -2.953 19.003 1.00 90.12 400 TYR A CA 1
ATOM 3325 C C . TYR A 1 400 ? 7.320 -2.361 18.113 1.00 90.12 400 TYR A C 1
ATOM 3327 O O . TYR A 1 400 ? 8.383 -2.953 17.996 1.00 90.12 400 TYR A O 1
ATOM 3335 N N . ILE A 1 401 ? 7.131 -1.165 17.540 1.00 83.00 401 ILE A N 1
ATOM 3336 C CA . ILE A 1 401 ? 8.126 -0.535 16.643 1.00 83.00 401 ILE A CA 1
ATOM 3337 C C . ILE A 1 401 ? 9.366 0.041 17.339 1.00 83.00 401 ILE A C 1
ATOM 3339 O O . ILE A 1 401 ? 10.341 0.383 16.658 1.00 83.00 401 ILE A O 1
ATOM 3343 N N . ILE A 1 402 ? 9.327 0.199 18.663 1.00 86.19 402 ILE A N 1
ATOM 3344 C CA . ILE A 1 402 ? 10.457 0.704 19.453 1.00 86.19 402 ILE A CA 1
ATOM 3345 C C . ILE A 1 402 ? 11.184 -0.400 20.218 1.00 86.19 402 ILE A C 1
ATOM 3347 O O . ILE A 1 402 ? 12.274 -0.130 20.714 1.00 86.19 402 ILE A O 1
ATOM 3351 N N . SER A 1 403 ? 10.633 -1.617 20.256 1.00 86.00 403 SER A N 1
ATOM 3352 C CA . SER A 1 403 ? 11.275 -2.779 20.869 1.00 86.00 403 SER A CA 1
ATOM 3353 C C . SER A 1 403 ? 12.638 -3.075 20.228 1.00 86.00 403 SER A C 1
ATOM 3355 O O . SER A 1 403 ? 12.839 -2.881 19.026 1.00 86.00 403 SER A O 1
ATOM 3357 N N . ASP A 1 404 ? 13.593 -3.538 21.032 1.00 77.12 404 ASP A N 1
ATOM 3358 C CA . ASP A 1 404 ? 14.951 -3.825 20.560 1.00 77.12 404 ASP A CA 1
ATOM 3359 C C . ASP A 1 404 ? 15.048 -5.170 19.817 1.00 77.12 404 ASP A C 1
ATOM 3361 O O . ASP A 1 404 ? 15.911 -5.333 18.957 1.00 77.12 404 ASP A O 1
ATOM 3365 N N . ASN A 1 405 ? 14.119 -6.102 20.069 1.00 80.88 405 ASN A N 1
ATOM 3366 C CA . ASN A 1 405 ? 14.112 -7.460 19.506 1.00 80.88 405 ASN A CA 1
ATOM 3367 C C . ASN A 1 405 ? 12.839 -7.739 18.689 1.00 80.88 405 ASN A C 1
ATOM 3369 O O . ASN A 1 405 ? 12.042 -8.620 19.014 1.00 80.88 405 ASN A O 1
ATOM 3373 N N . ILE A 1 406 ? 12.635 -6.968 17.621 1.00 87.06 406 ILE A N 1
ATOM 3374 C CA . ILE A 1 406 ? 11.453 -7.082 16.757 1.00 87.06 406 ILE A CA 1
ATOM 3375 C C . ILE A 1 406 ? 11.612 -8.249 15.775 1.00 87.06 406 ILE A C 1
ATOM 3377 O O . ILE A 1 406 ? 12.498 -8.235 14.919 1.00 87.06 406 ILE A O 1
ATOM 3381 N N . ASP A 1 407 ? 10.696 -9.220 15.823 1.00 91.00 407 ASP A N 1
ATOM 3382 C CA . ASP A 1 407 ? 10.525 -10.182 14.729 1.00 91.00 407 ASP A CA 1
ATOM 3383 C C . ASP A 1 407 ? 9.743 -9.534 13.586 1.00 91.00 407 ASP A C 1
ATOM 3385 O O . ASP A 1 407 ? 8.515 -9.479 13.618 1.00 91.00 407 ASP A O 1
ATOM 3389 N N . LEU A 1 408 ? 10.461 -9.069 12.561 1.00 91.62 408 LEU A N 1
ATOM 3390 C CA . LEU A 1 408 ? 9.895 -8.341 11.423 1.00 91.62 408 LEU A CA 1
ATOM 3391 C C . LEU A 1 408 ? 8.816 -9.115 10.641 1.00 91.62 408 LEU A C 1
ATOM 3393 O O . LEU A 1 408 ? 8.080 -8.485 9.880 1.00 91.62 408 LEU A O 1
ATOM 3397 N N . ASN A 1 409 ? 8.708 -10.440 10.810 1.00 94.25 409 ASN A N 1
ATOM 3398 C CA . ASN A 1 409 ? 7.682 -11.261 10.156 1.00 94.25 409 ASN A CA 1
ATOM 3399 C C . ASN A 1 409 ? 6.348 -11.275 10.911 1.00 94.25 409 ASN A C 1
ATOM 3401 O O . ASN A 1 409 ? 5.342 -11.705 10.349 1.00 94.25 409 ASN A O 1
ATOM 3405 N N . LYS A 1 410 ? 6.326 -10.809 12.163 1.00 95.50 410 LYS A N 1
ATOM 3406 C CA . LYS A 1 410 ? 5.116 -10.738 12.979 1.00 95.50 410 LYS A CA 1
ATOM 3407 C C . LYS A 1 410 ? 4.468 -9.375 12.835 1.00 95.50 410 LYS A C 1
ATOM 3409 O O . LYS A 1 410 ? 5.086 -8.357 13.095 1.00 95.50 410 LYS A O 1
ATOM 3414 N N . HIS A 1 411 ? 3.205 -9.350 12.452 1.00 96.88 411 HIS A N 1
ATOM 3415 C CA . HIS A 1 411 ? 2.436 -8.148 12.175 1.00 96.88 411 HIS A CA 1
ATOM 3416 C C . HIS A 1 411 ? 1.377 -7.946 13.258 1.00 96.88 411 HIS A C 1
ATOM 3418 O O . HIS A 1 411 ? 0.346 -8.620 13.211 1.00 96.88 411 HIS A O 1
ATOM 3424 N N . PRO A 1 412 ? 1.609 -7.049 14.237 1.00 96.50 412 PRO A N 1
ATOM 3425 C CA . PRO A 1 412 ? 0.647 -6.807 15.301 1.00 96.50 412 PRO A CA 1
ATOM 3426 C C . PRO A 1 412 ? -0.702 -6.345 14.760 1.00 96.50 412 PRO A C 1
ATOM 3428 O O . PRO A 1 412 ? -0.765 -5.516 13.844 1.00 96.50 412 PRO A O 1
ATOM 3431 N N . TYR A 1 413 ? -1.780 -6.834 15.358 1.00 97.62 413 TYR A N 1
ATOM 3432 C CA . TYR A 1 413 ? -3.122 -6.394 15.012 1.00 97.62 413 TYR A CA 1
ATOM 3433 C C . TYR A 1 413 ? -4.059 -6.399 16.216 1.00 97.62 413 TYR A C 1
ATOM 3435 O O . TYR A 1 413 ? -3.824 -7.067 17.224 1.00 97.62 413 TYR A O 1
ATOM 3443 N N . ILE A 1 414 ? -5.152 -5.651 16.098 1.00 95.94 414 ILE A N 1
ATOM 3444 C CA . ILE A 1 414 ? -6.236 -5.669 17.073 1.00 95.94 414 ILE A CA 1
ATOM 3445 C C . ILE A 1 414 ? -7.585 -5.454 16.393 1.00 95.94 414 ILE A C 1
ATOM 3447 O O . ILE A 1 414 ? -7.727 -4.565 15.557 1.00 95.94 414 ILE A O 1
ATOM 3451 N N . ILE A 1 415 ? -8.577 -6.253 16.777 1.00 95.62 415 ILE A N 1
ATOM 3452 C CA . ILE A 1 415 ? -9.985 -6.071 16.416 1.00 95.62 415 ILE A CA 1
ATOM 3453 C C . ILE A 1 415 ? -10.653 -5.395 17.614 1.00 95.62 415 ILE A C 1
ATOM 3455 O O . ILE A 1 415 ? -10.651 -5.940 18.716 1.00 95.62 415 ILE A O 1
ATOM 3459 N N . VAL A 1 416 ? -11.136 -4.166 17.430 1.00 91.94 416 VAL A N 1
ATOM 3460 C CA . VAL A 1 416 ? -11.653 -3.323 18.529 1.00 91.94 416 VAL A CA 1
ATOM 3461 C C . VAL A 1 416 ? -13.177 -3.341 18.637 1.00 91.94 416 VAL A C 1
ATOM 3463 O O . VAL A 1 416 ? -13.719 -2.900 19.643 1.00 91.94 416 VAL A O 1
ATOM 3466 N N . GLY A 1 417 ? -13.855 -3.849 17.612 1.00 90.44 417 GLY A N 1
ATOM 3467 C CA . GLY A 1 417 ? -15.305 -4.001 17.532 1.00 90.44 417 GLY A CA 1
ATOM 3468 C C . GLY A 1 417 ? -15.655 -4.974 16.409 1.00 90.44 417 GLY A C 1
ATOM 3469 O O . GLY A 1 417 ? -14.756 -5.490 15.744 1.00 90.44 417 GLY A O 1
ATOM 3470 N N . ARG A 1 418 ? -16.943 -5.205 16.143 1.00 93.94 418 ARG A N 1
ATOM 3471 C CA . ARG A 1 418 ? -17.384 -6.213 15.161 1.00 93.94 418 ARG A CA 1
ATOM 3472 C C . ARG A 1 418 ? -16.934 -5.902 13.741 1.00 93.94 418 ARG A C 1
ATOM 3474 O O . ARG A 1 418 ? -16.807 -6.799 12.913 1.00 93.94 418 ARG A O 1
ATOM 3481 N N . LYS A 1 419 ? -16.744 -4.619 13.429 1.00 94.69 419 LYS A N 1
ATOM 3482 C CA . LYS A 1 419 ? -16.435 -4.151 12.069 1.00 94.69 419 LYS A CA 1
ATOM 3483 C C . LYS A 1 419 ? -15.067 -3.517 11.928 1.00 94.69 419 LYS A C 1
ATOM 3485 O O . LYS A 1 419 ? -14.673 -3.239 10.802 1.00 94.69 419 LYS A O 1
ATOM 3490 N N . THR A 1 420 ? -14.366 -3.243 13.024 1.00 94.94 420 THR A N 1
ATOM 3491 C CA . THR A 1 420 ? -13.197 -2.359 13.007 1.00 94.94 420 THR A CA 1
ATOM 3492 C C . THR A 1 420 ? -11.962 -3.058 13.546 1.00 94.94 420 THR A C 1
ATOM 3494 O O . THR A 1 420 ? -11.965 -3.585 14.658 1.00 94.94 420 THR A O 1
ATOM 3497 N N . ALA A 1 421 ? -10.877 -2.979 12.782 1.00 96.25 421 ALA A N 1
ATOM 3498 C CA . ALA A 1 421 ? -9.579 -3.503 13.157 1.00 96.25 421 ALA A CA 1
ATOM 3499 C C . ALA A 1 421 ? -8.446 -2.533 12.816 1.00 96.25 421 ALA A C 1
ATOM 3501 O O . ALA A 1 421 ? -8.568 -1.634 11.977 1.00 96.25 421 ALA A O 1
ATOM 3502 N N . PHE A 1 422 ? -7.310 -2.762 13.463 1.00 96.25 422 PHE A N 1
ATOM 3503 C CA . PHE A 1 422 ? -6.050 -2.104 13.180 1.00 96.25 422 PHE A CA 1
ATOM 3504 C C . PHE A 1 422 ? -4.983 -3.141 12.888 1.00 96.25 422 PHE A C 1
ATOM 3506 O O . PHE A 1 422 ? -4.817 -4.089 13.651 1.00 96.25 422 PHE A O 1
ATOM 3513 N N . LEU A 1 423 ? -4.236 -2.933 11.808 1.00 97.38 423 LEU A N 1
ATOM 3514 C CA . LEU A 1 423 ? -3.173 -3.835 11.380 1.00 97.38 423 LEU A CA 1
ATOM 3515 C C . LEU A 1 423 ? -1.872 -3.067 11.172 1.00 97.38 423 LEU A C 1
ATOM 3517 O O . LEU A 1 423 ? -1.782 -2.167 10.329 1.00 97.38 423 LEU A O 1
ATOM 3521 N N . ARG A 1 424 ? -0.827 -3.451 11.902 1.00 95.25 424 ARG A N 1
ATOM 3522 C CA . ARG A 1 424 ? 0.529 -2.960 11.674 1.00 95.25 424 ARG A CA 1
ATOM 3523 C C . ARG A 1 424 ? 1.143 -3.696 10.493 1.00 95.25 424 ARG A C 1
ATOM 3525 O O . ARG A 1 424 ? 1.770 -4.739 10.626 1.00 95.25 424 ARG A O 1
ATOM 3532 N N . THR A 1 425 ? 1.010 -3.105 9.316 1.00 95.25 425 THR A N 1
ATOM 3533 C CA . THR A 1 425 ? 1.595 -3.642 8.083 1.00 95.25 425 THR A CA 1
ATOM 3534 C C . THR A 1 425 ? 3.073 -3.304 7.921 1.00 95.25 425 THR A C 1
ATOM 3536 O O . THR A 1 425 ? 3.787 -4.047 7.265 1.00 95.25 425 THR A O 1
ATOM 3539 N N . SER A 1 426 ? 3.574 -2.229 8.534 1.00 93.00 426 SER A N 1
ATOM 3540 C CA . SER A 1 426 ? 5.006 -1.905 8.560 1.00 93.00 426 SER A CA 1
ATOM 3541 C C . SER A 1 426 ? 5.617 -2.268 9.914 1.00 93.00 426 SER A C 1
ATOM 3543 O O . SER A 1 426 ? 5.284 -1.645 10.927 1.00 93.00 426 SER A O 1
ATOM 3545 N N . THR A 1 427 ? 6.501 -3.263 9.917 1.00 92.44 427 THR A N 1
ATOM 3546 C CA . THR A 1 427 ? 7.232 -3.763 11.095 1.00 92.44 427 THR A CA 1
ATOM 3547 C C . THR A 1 427 ? 8.623 -3.145 11.208 1.00 92.44 427 THR A C 1
ATOM 3549 O O . THR A 1 427 ? 9.213 -3.146 12.282 1.00 92.44 427 THR A O 1
ATOM 3552 N N . GLU A 1 428 ? 9.121 -2.528 10.132 1.00 88.38 428 GLU A N 1
ATOM 3553 C CA . GLU A 1 428 ? 10.350 -1.740 10.142 1.00 88.38 428 GLU A CA 1
ATOM 3554 C C . GLU A 1 428 ? 10.052 -0.233 10.184 1.00 88.38 428 GLU A C 1
ATOM 3556 O O . GLU A 1 428 ? 9.372 0.324 9.315 1.00 88.38 428 GLU A O 1
ATOM 3561 N N . LEU A 1 429 ? 10.610 0.453 11.186 1.00 84.44 429 LEU A N 1
ATOM 3562 C CA . LEU A 1 429 ? 10.555 1.908 11.292 1.00 84.44 429 LEU A CA 1
ATOM 3563 C C . LEU A 1 429 ? 11.582 2.557 10.353 1.00 84.44 429 LEU A C 1
ATOM 3565 O O . LEU A 1 429 ? 12.782 2.545 10.642 1.00 84.44 429 LEU A O 1
ATOM 3569 N N . ARG A 1 430 ? 11.099 3.164 9.260 1.00 75.62 430 ARG A N 1
ATOM 3570 C CA . ARG A 1 430 ? 11.946 3.882 8.287 1.00 75.62 430 ARG A CA 1
ATOM 3571 C C . ARG A 1 430 ? 11.655 5.374 8.200 1.00 75.62 430 ARG A C 1
ATOM 3573 O O . ARG A 1 430 ? 12.572 6.172 8.052 1.00 75.62 430 ARG A O 1
ATOM 3580 N N . ILE A 1 431 ? 10.382 5.743 8.257 1.00 77.75 431 ILE A N 1
ATOM 3581 C CA . ILE A 1 431 ? 9.921 7.129 8.182 1.00 77.75 431 ILE A CA 1
ATOM 3582 C C . ILE A 1 431 ? 8.815 7.330 9.200 1.00 77.75 431 ILE A C 1
ATOM 3584 O O . ILE A 1 431 ? 8.119 6.389 9.560 1.00 77.75 431 ILE A O 1
ATOM 3588 N N . TYR A 1 432 ? 8.578 8.571 9.603 1.00 80.56 432 TYR A N 1
ATOM 3589 C CA . TYR A 1 432 ? 7.523 8.890 10.561 1.00 80.56 432 TYR A CA 1
ATOM 3590 C C . TYR A 1 432 ? 6.144 8.318 10.144 1.00 80.56 432 TYR A C 1
ATOM 3592 O O . TYR A 1 432 ? 5.371 7.852 10.971 1.00 80.56 432 TYR A O 1
ATOM 3600 N N . TYR A 1 433 ? 5.849 8.223 8.843 1.00 78.94 433 TYR A N 1
ATOM 3601 C CA . TYR A 1 433 ? 4.596 7.633 8.357 1.00 78.94 433 TYR A CA 1
ATOM 3602 C C . TYR A 1 433 ? 4.406 6.133 8.684 1.00 78.94 433 TYR A C 1
ATOM 3604 O O . TYR A 1 433 ? 3.264 5.665 8.658 1.00 78.94 433 TYR A O 1
ATOM 3612 N N . SER A 1 434 ? 5.465 5.378 9.006 1.00 79.56 434 SER A N 1
ATOM 3613 C CA . SER A 1 434 ? 5.375 3.952 9.368 1.00 79.56 434 SER A CA 1
ATOM 3614 C C . SER A 1 434 ? 5.016 3.710 10.840 1.00 79.56 434 SER A C 1
ATOM 3616 O O . SER A 1 434 ? 4.839 2.559 11.234 1.00 79.56 434 SER A O 1
ATOM 3618 N N . ILE A 1 435 ? 4.875 4.761 11.662 1.00 87.44 435 ILE A N 1
ATOM 3619 C CA . ILE A 1 435 ? 4.582 4.570 13.090 1.00 87.44 435 ILE A CA 1
ATOM 3620 C C . ILE A 1 435 ? 3.164 4.079 13.351 1.00 87.44 435 ILE A C 1
ATOM 3622 O O . ILE A 1 435 ? 2.963 3.335 14.296 1.00 87.44 435 ILE A O 1
ATOM 3626 N N . SER A 1 436 ? 2.185 4.445 12.520 1.00 89.94 436 SER A N 1
ATOM 3627 C CA . SER A 1 436 ? 0.787 4.072 12.770 1.00 89.94 436 SER A CA 1
ATOM 3628 C C . SER A 1 436 ? 0.365 2.822 12.003 1.00 89.94 436 SER A C 1
ATOM 3630 O O . SER A 1 436 ? 0.731 2.713 10.824 1.00 89.94 436 SER A O 1
ATOM 3632 N N . PRO A 1 437 ? -0.470 1.952 12.594 1.00 93.75 437 PRO A N 1
ATOM 3633 C CA . PRO A 1 437 ? -1.121 0.871 11.863 1.00 93.75 437 PRO A CA 1
ATOM 3634 C C . PRO A 1 437 ? -2.127 1.405 10.830 1.00 93.75 437 PRO A C 1
ATOM 3636 O O . PRO A 1 437 ? -2.429 2.603 10.774 1.00 93.75 437 PRO A O 1
ATOM 3639 N N . LEU A 1 438 ? -2.609 0.514 9.967 1.00 95.38 438 LEU A N 1
ATOM 3640 C CA . LEU A 1 438 ? -3.743 0.775 9.088 1.00 95.38 438 LEU A CA 1
ATOM 3641 C C . LEU A 1 438 ? -5.044 0.617 9.862 1.00 95.38 438 LEU A C 1
ATOM 3643 O O . LEU A 1 438 ? -5.215 -0.369 10.570 1.00 95.38 438 LEU A O 1
ATOM 3647 N N . PHE A 1 439 ? -5.959 1.557 9.669 1.00 94.94 439 PHE A N 1
ATOM 3648 C CA . PHE A 1 439 ? -7.359 1.415 10.037 1.00 94.94 439 PHE A CA 1
ATOM 3649 C C . PHE A 1 439 ? -8.080 0.604 8.960 1.00 94.94 439 PHE A C 1
ATOM 3651 O O . PHE A 1 439 ? -7.967 0.930 7.773 1.00 94.94 439 PHE A O 1
ATOM 3658 N N . ILE A 1 440 ? -8.824 -0.418 9.372 1.00 96.88 440 ILE A N 1
ATOM 3659 C CA . ILE A 1 440 ? -9.600 -1.293 8.494 1.00 96.88 440 ILE A CA 1
ATOM 3660 C C . ILE A 1 440 ? -11.019 -1.385 9.056 1.00 96.88 440 ILE A C 1
ATOM 3662 O O . ILE A 1 440 ? -11.204 -1.702 10.230 1.00 96.88 440 ILE A O 1
ATOM 3666 N N . ARG A 1 441 ? -12.020 -1.118 8.215 1.00 95.31 441 ARG A N 1
ATOM 3667 C CA . ARG A 1 441 ? -13.438 -1.254 8.564 1.00 95.31 441 ARG A CA 1
ATOM 3668 C C . ARG A 1 441 ? -14.171 -2.108 7.543 1.00 95.31 441 ARG A C 1
ATOM 3670 O O . ARG A 1 441 ? -14.150 -1.786 6.359 1.00 95.31 441 ARG A O 1
ATOM 3677 N N . LEU A 1 442 ? -14.871 -3.136 8.005 1.00 96.81 442 LEU A N 1
ATOM 3678 C CA . LEU A 1 442 ? -15.793 -3.932 7.203 1.00 96.81 442 LEU A CA 1
ATOM 3679 C C . LEU A 1 442 ? -17.099 -3.148 6.997 1.00 96.81 442 LEU A C 1
ATOM 3681 O O . LEU A 1 442 ? -17.859 -2.918 7.936 1.00 96.81 442 LEU A O 1
ATOM 3685 N N . ALA A 1 443 ? -17.350 -2.714 5.764 1.00 95.31 443 ALA A N 1
ATOM 3686 C CA . ALA A 1 443 ? -18.542 -1.963 5.374 1.00 95.31 443 ALA A CA 1
ATOM 3687 C C . ALA A 1 443 ? -19.696 -2.875 4.921 1.00 95.31 443 ALA A C 1
ATOM 3689 O O . ALA A 1 443 ? -20.862 -2.523 5.087 1.00 95.31 443 ALA A O 1
ATOM 3690 N N . PHE A 1 444 ? -19.382 -4.049 4.370 1.00 96.38 444 PHE A N 1
ATOM 3691 C CA . PHE A 1 444 ? -20.358 -5.052 3.940 1.00 96.38 444 PHE A CA 1
ATOM 3692 C C . PHE A 1 444 ? -19.741 -6.460 4.021 1.00 96.38 444 PHE A C 1
ATOM 3694 O O . PHE A 1 444 ? -18.549 -6.588 3.741 1.00 96.38 444 PHE A O 1
ATOM 3701 N N . PRO A 1 445 ? -20.523 -7.506 4.349 1.00 95.50 445 PRO A N 1
ATOM 3702 C CA . PRO A 1 445 ? -21.942 -7.467 4.705 1.00 95.50 445 PRO A CA 1
ATOM 3703 C C . PRO A 1 445 ? -22.176 -7.007 6.147 1.00 95.50 445 PRO A C 1
ATOM 3705 O O . PRO A 1 445 ? -21.295 -7.068 7.005 1.00 95.50 445 PRO A O 1
ATOM 3708 N N . GLU A 1 446 ? -23.391 -6.540 6.435 1.00 91.44 446 GLU A N 1
ATOM 3709 C CA . GLU A 1 446 ? -23.768 -6.076 7.780 1.00 91.44 446 GLU A CA 1
ATOM 3710 C C . GLU A 1 446 ? -23.785 -7.216 8.809 1.00 91.44 446 GLU A C 1
ATOM 3712 O O . GLU A 1 446 ? -23.487 -6.980 9.975 1.00 91.44 446 GLU A O 1
ATOM 3717 N N . SER A 1 447 ? -24.024 -8.456 8.379 1.00 92.88 447 SER A N 1
ATOM 3718 C CA . SER A 1 447 ? -24.151 -9.628 9.254 1.00 92.88 447 SER A CA 1
ATOM 3719 C C . SER A 1 447 ? -22.837 -10.309 9.651 1.00 92.88 447 SER A C 1
ATOM 3721 O O . SER A 1 447 ? -22.838 -11.066 10.614 1.00 92.88 447 SER A O 1
ATOM 3723 N N . ARG A 1 448 ? -21.729 -10.085 8.930 1.00 95.06 448 ARG A N 1
ATOM 3724 C CA . ARG A 1 448 ? -20.434 -10.742 9.217 1.00 95.06 448 ARG A CA 1
ATOM 3725 C C . ARG A 1 448 ? -19.512 -9.851 10.027 1.00 95.06 448 ARG A C 1
ATOM 3727 O O . ARG A 1 448 ? -19.556 -8.642 9.865 1.00 95.06 448 ARG A O 1
ATOM 3734 N N . GLU A 1 449 ? -18.643 -10.417 10.840 1.00 96.19 449 GLU A N 1
ATOM 3735 C CA . GLU A 1 449 ? -17.641 -9.645 11.579 1.00 96.19 449 GLU A CA 1
ATOM 3736 C C . GLU A 1 449 ? -16.308 -9.622 10.822 1.00 96.19 449 GLU A C 1
ATOM 37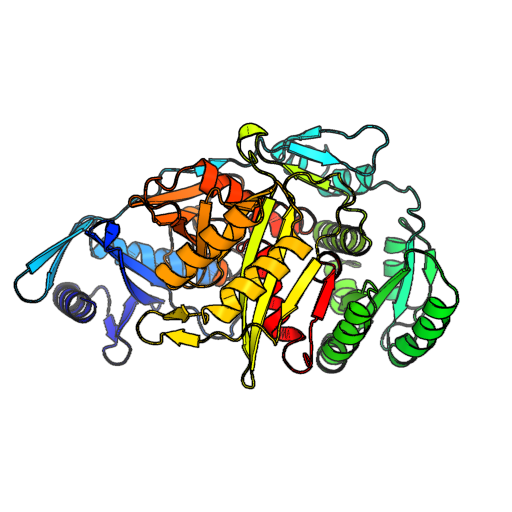38 O O . GLU A 1 449 ? -16.087 -10.437 9.923 1.00 96.19 449 GLU A O 1
ATOM 3743 N N . ILE A 1 450 ? -15.459 -8.641 11.136 1.00 96.50 450 ILE A N 1
ATOM 3744 C CA . ILE A 1 450 ? -14.072 -8.646 10.669 1.00 96.50 450 ILE A CA 1
ATOM 3745 C C . ILE A 1 450 ? -13.301 -9.723 11.431 1.00 96.50 450 ILE A C 1
ATOM 3747 O O . ILE A 1 450 ? -13.421 -9.824 12.651 1.00 96.50 450 ILE A O 1
ATOM 3751 N N . ASP A 1 451 ? -12.515 -10.518 10.716 1.00 96.12 451 ASP A N 1
ATOM 3752 C CA . ASP A 1 451 ? -11.771 -11.645 11.278 1.00 96.12 451 ASP A CA 1
ATOM 3753 C C . ASP A 1 451 ? -10.278 -11.595 10.907 1.00 96.12 451 ASP A C 1
ATOM 3755 O O . ASP A 1 451 ? -9.804 -10.675 10.237 1.00 96.12 451 ASP A O 1
ATOM 3759 N N . GLU A 1 452 ? -9.504 -12.571 11.389 1.00 96.38 452 GLU A N 1
ATOM 3760 C CA . GLU A 1 452 ? -8.066 -12.649 11.117 1.00 96.38 452 GLU A CA 1
ATOM 3761 C C . GLU A 1 452 ? -7.762 -12.841 9.621 1.00 96.38 452 GLU A C 1
ATOM 3763 O O . GLU A 1 452 ? -6.830 -12.224 9.097 1.00 96.38 452 GLU A O 1
ATOM 3768 N N . ASN A 1 453 ? -8.576 -13.626 8.908 1.00 95.62 453 ASN A N 1
ATOM 3769 C CA . ASN A 1 453 ? -8.374 -13.917 7.487 1.00 95.62 453 ASN A CA 1
ATOM 3770 C C . ASN A 1 453 ? -8.504 -12.648 6.638 1.00 95.62 453 ASN A C 1
ATOM 3772 O O . ASN A 1 453 ? -7.726 -12.450 5.701 1.00 95.62 453 ASN A O 1
ATOM 3776 N N . ASP A 1 454 ? -9.414 -11.744 7.006 1.00 96.50 454 ASP A N 1
ATOM 3777 C CA . ASP A 1 454 ? -9.536 -10.424 6.376 1.00 96.50 454 ASP A CA 1
ATOM 3778 C C . ASP A 1 454 ? -8.237 -9.619 6.493 1.00 96.50 454 ASP A C 1
ATOM 3780 O O . ASP A 1 454 ? -7.771 -8.994 5.533 1.00 96.50 454 ASP A O 1
ATOM 3784 N N . LEU A 1 455 ? -7.610 -9.657 7.669 1.00 97.94 455 LEU A N 1
ATOM 3785 C CA . LEU A 1 455 ? -6.357 -8.954 7.923 1.00 97.94 455 LEU A CA 1
ATOM 3786 C C . LEU A 1 455 ? -5.188 -9.598 7.171 1.00 97.94 455 LEU A C 1
ATOM 3788 O O . LEU A 1 455 ? -4.331 -8.869 6.666 1.00 97.94 455 LEU A O 1
ATOM 3792 N N . ILE A 1 456 ? -5.173 -10.927 7.022 1.00 97.19 456 ILE A N 1
ATOM 3793 C CA . ILE A 1 456 ? -4.180 -11.645 6.208 1.00 97.19 456 ILE A CA 1
ATOM 3794 C C . ILE A 1 456 ? -4.320 -11.259 4.729 1.00 97.19 456 ILE A C 1
ATOM 3796 O O . ILE A 1 456 ? -3.310 -10.921 4.105 1.00 97.19 456 ILE A O 1
ATOM 3800 N N . LYS A 1 457 ? -5.542 -11.212 4.172 1.00 95.12 457 LYS A N 1
ATOM 3801 C CA . LYS A 1 457 ? -5.796 -10.738 2.792 1.00 95.12 457 LYS A CA 1
ATOM 3802 C C . LYS A 1 457 ? -5.255 -9.323 2.577 1.00 95.12 457 LYS A C 1
ATOM 3804 O O . LYS A 1 457 ? -4.564 -9.044 1.593 1.00 95.12 457 LYS A O 1
ATOM 3809 N N . ILE A 1 458 ? -5.523 -8.420 3.521 1.00 96.69 458 ILE A N 1
ATOM 3810 C CA . ILE A 1 458 ? -5.055 -7.031 3.446 1.00 96.69 458 ILE A CA 1
ATOM 3811 C C . ILE A 1 458 ? -3.530 -6.952 3.576 1.00 96.69 458 ILE A C 1
ATOM 3813 O O . ILE A 1 458 ? -2.893 -6.212 2.822 1.00 96.69 458 ILE A O 1
ATOM 3817 N N . LEU A 1 459 ? -2.924 -7.719 4.487 1.00 97.62 459 LEU A N 1
ATOM 3818 C CA . LEU A 1 459 ? -1.470 -7.795 4.636 1.00 97.62 459 LEU A CA 1
ATOM 3819 C C . LEU A 1 459 ? -0.810 -8.329 3.361 1.00 97.62 459 LEU A C 1
ATOM 3821 O O . LEU A 1 459 ? 0.219 -7.798 2.932 1.00 97.62 459 LEU A O 1
ATOM 3825 N N . TRP A 1 460 ? -1.421 -9.326 2.720 1.00 95.81 460 TRP A N 1
ATOM 3826 C CA . TRP A 1 460 ? -0.949 -9.871 1.455 1.00 95.81 460 TRP A CA 1
ATOM 3827 C C . TRP A 1 460 ? -0.899 -8.797 0.367 1.00 95.81 460 TRP A C 1
ATOM 3829 O O . TRP A 1 460 ? 0.142 -8.641 -0.264 1.00 95.81 460 TRP A O 1
ATOM 3839 N N . LEU A 1 461 ? -1.923 -7.949 0.229 1.00 94.94 461 LEU A N 1
ATOM 3840 C CA . LEU A 1 461 ? -1.897 -6.830 -0.729 1.00 94.94 461 LEU A CA 1
ATOM 3841 C C . LEU A 1 461 ? -0.767 -5.823 -0.479 1.00 94.94 461 LEU A C 1
ATOM 3843 O O . LEU A 1 461 ? -0.364 -5.093 -1.386 1.00 94.94 461 LEU A O 1
ATOM 3847 N N . VAL A 1 462 ? -0.251 -5.737 0.749 1.00 95.94 462 VAL A N 1
ATOM 3848 C CA . VAL A 1 462 ? 0.935 -4.924 1.051 1.00 95.94 462 VAL A CA 1
ATOM 3849 C C . VAL A 1 462 ? 2.210 -5.639 0.609 1.00 95.94 462 VAL A C 1
ATOM 3851 O O . VAL A 1 462 ? 3.117 -4.982 0.083 1.00 95.94 462 VAL A O 1
ATOM 3854 N N . ARG A 1 463 ? 2.281 -6.952 0.863 1.00 95.19 463 ARG A N 1
ATOM 3855 C CA . ARG A 1 463 ? 3.468 -7.811 0.751 1.00 95.19 463 ARG A CA 1
ATOM 3856 C C . ARG A 1 463 ? 3.657 -8.465 -0.619 1.00 95.19 463 ARG A C 1
ATOM 3858 O O . ARG A 1 463 ? 4.794 -8.785 -0.947 1.00 95.19 463 ARG A O 1
ATOM 3865 N N . LYS A 1 464 ? 2.613 -8.561 -1.452 1.00 91.56 464 LYS A N 1
ATOM 3866 C CA . LYS A 1 464 ? 2.702 -9.015 -2.855 1.00 91.56 464 LYS A CA 1
ATOM 3867 C C . LYS A 1 464 ? 3.691 -8.187 -3.681 1.00 91.56 464 LYS A C 1
ATOM 3869 O O . LYS A 1 464 ? 4.248 -8.665 -4.660 1.00 91.56 464 LYS A O 1
ATOM 3874 N N . ARG A 1 465 ? 4.030 -6.983 -3.202 1.00 92.56 465 ARG A N 1
ATOM 3875 C CA . ARG A 1 465 ? 5.139 -6.146 -3.684 1.00 92.56 465 ARG A CA 1
ATOM 3876 C C . ARG A 1 465 ? 6.518 -6.670 -3.284 1.00 92.56 465 ARG A C 1
ATOM 3878 O O . ARG A 1 465 ? 7.403 -5.902 -2.904 1.00 92.56 465 ARG A O 1
ATOM 3885 N N . ILE A 1 466 ? 6.717 -7.980 -3.379 1.00 91.56 466 ILE A N 1
ATOM 3886 C CA . ILE A 1 466 ? 7.987 -8.652 -3.092 1.00 91.56 466 ILE A CA 1
ATOM 3887 C C . ILE A 1 466 ? 9.113 -8.164 -4.019 1.00 91.56 466 ILE A C 1
ATOM 3889 O O . ILE A 1 466 ? 10.285 -8.234 -3.658 1.00 91.56 466 ILE A O 1
ATOM 3893 N N . TYR A 1 467 ? 8.762 -7.556 -5.157 1.00 91.06 467 TYR A N 1
ATOM 3894 C CA . TYR A 1 467 ? 9.684 -6.848 -6.042 1.00 91.06 467 TYR A CA 1
ATOM 3895 C C . TYR A 1 467 ? 10.348 -5.607 -5.392 1.00 91.06 467 TYR A C 1
ATOM 3897 O O . TYR A 1 467 ? 11.379 -5.144 -5.870 1.00 91.06 467 TYR A O 1
ATOM 3905 N N . ARG A 1 468 ? 9.829 -5.091 -4.263 1.00 90.50 468 ARG A N 1
ATOM 3906 C CA . ARG A 1 468 ? 10.471 -4.075 -3.395 1.00 90.50 468 ARG A CA 1
ATOM 3907 C C . ARG A 1 468 ? 11.177 -4.737 -2.202 1.00 90.50 468 ARG A C 1
ATOM 3909 O O . ARG A 1 468 ? 11.023 -4.303 -1.060 1.00 90.50 468 ARG A O 1
ATOM 3916 N N . ILE A 1 469 ? 11.931 -5.808 -2.438 1.00 88.56 469 ILE A N 1
ATOM 3917 C CA . ILE A 1 469 ? 12.438 -6.715 -1.396 1.00 88.56 469 ILE A CA 1
ATOM 3918 C C . ILE A 1 469 ? 13.249 -6.051 -0.268 1.00 88.56 469 ILE A C 1
ATOM 3920 O O . ILE A 1 469 ? 13.197 -6.489 0.883 1.00 88.56 469 ILE A O 1
ATOM 3924 N N . GLN A 1 470 ? 14.004 -4.990 -0.560 1.00 87.56 470 GLN A N 1
ATOM 3925 C CA . GLN A 1 470 ? 14.752 -4.241 0.455 1.00 87.56 470 GLN A CA 1
ATOM 3926 C C . GLN A 1 470 ? 13.813 -3.509 1.421 1.00 87.56 470 GLN A C 1
ATOM 3928 O O . GLN A 1 470 ? 14.179 -3.281 2.566 1.00 87.56 470 GLN A O 1
ATOM 3933 N N . GLU A 1 471 ? 12.621 -3.130 0.961 1.00 88.62 471 GLU A N 1
ATOM 3934 C CA . GLU A 1 471 ? 11.664 -2.305 1.702 1.00 88.62 471 GLU A CA 1
ATOM 3935 C C . GLU A 1 471 ? 10.486 -3.116 2.235 1.00 88.62 471 GLU A C 1
ATOM 3937 O O . GLU A 1 471 ? 9.584 -2.535 2.835 1.00 88.62 471 GLU A O 1
ATOM 3942 N N . ILE A 1 472 ? 10.485 -4.437 2.027 1.00 91.50 472 ILE A N 1
ATOM 3943 C CA . ILE A 1 472 ? 9.326 -5.307 2.243 1.00 91.50 472 ILE A CA 1
ATOM 3944 C C . ILE A 1 472 ? 8.703 -5.135 3.634 1.00 91.50 472 ILE A C 1
ATOM 3946 O O . ILE A 1 472 ? 7.483 -5.116 3.733 1.00 91.50 472 ILE A O 1
ATOM 3950 N N . TYR A 1 473 ? 9.504 -4.905 4.681 1.00 92.12 473 TYR A N 1
ATOM 3951 C CA . TYR A 1 473 ? 9.030 -4.695 6.056 1.00 92.12 473 TYR A CA 1
ATOM 3952 C C . TYR A 1 473 ? 8.603 -3.253 6.373 1.00 92.12 473 TYR A C 1
ATOM 3954 O O . TYR A 1 473 ? 7.849 -3.022 7.320 1.00 92.12 473 TYR A O 1
ATOM 3962 N N . ALA A 1 474 ? 9.039 -2.279 5.574 1.00 91.06 474 ALA A N 1
ATOM 3963 C CA . ALA A 1 474 ? 8.668 -0.868 5.693 1.00 91.06 474 ALA A CA 1
ATOM 3964 C C . ALA A 1 474 ? 7.407 -0.514 4.880 1.00 91.06 474 ALA A C 1
ATOM 3966 O O . ALA A 1 474 ? 6.809 0.549 5.072 1.00 91.06 474 ALA A O 1
ATOM 3967 N N . LEU A 1 475 ? 6.989 -1.393 3.964 1.00 92.38 475 LEU A N 1
ATOM 3968 C CA . LEU A 1 475 ? 5.780 -1.224 3.168 1.00 92.38 475 LEU A CA 1
ATOM 3969 C C . LEU A 1 475 ? 4.532 -1.161 4.059 1.00 92.38 475 LEU A C 1
ATOM 3971 O O . LEU A 1 475 ? 4.277 -2.073 4.844 1.00 92.38 475 LEU A O 1
ATOM 3975 N N . LYS A 1 476 ? 3.738 -0.094 3.891 1.00 92.50 476 LYS A N 1
ATOM 3976 C CA . LYS A 1 476 ? 2.553 0.185 4.720 1.00 92.50 476 LYS A CA 1
ATOM 3977 C C . LYS A 1 476 ? 1.217 0.013 3.998 1.00 92.50 476 LYS A C 1
ATOM 3979 O O . LYS A 1 476 ? 0.333 -0.656 4.510 1.00 92.50 476 LYS A O 1
ATOM 3984 N N . LEU A 1 477 ? 1.023 0.660 2.850 1.00 94.31 477 LEU A N 1
ATOM 3985 C CA . LEU A 1 477 ? -0.278 0.668 2.163 1.00 94.31 477 LEU A CA 1
ATOM 3986 C C . LEU A 1 477 ? -0.456 -0.569 1.276 1.00 94.31 477 LEU A C 1
ATOM 3988 O O . LEU A 1 477 ? 0.533 -0.953 0.654 1.00 94.31 477 LEU A O 1
ATOM 3992 N N . PRO A 1 478 ? -1.668 -1.135 1.139 1.00 95.69 478 PRO A N 1
ATOM 3993 C CA . PRO A 1 478 ? -1.975 -2.092 0.076 1.00 95.69 478 PRO A CA 1
ATOM 3994 C C . PRO A 1 478 ? -1.588 -1.523 -1.293 1.00 95.69 478 PRO A C 1
ATOM 3996 O O . PRO A 1 478 ? -1.751 -0.318 -1.515 1.00 95.69 478 PRO A O 1
ATOM 3999 N N . GLU A 1 479 ? -1.065 -2.357 -2.195 1.00 94.81 479 GLU A N 1
ATOM 4000 C CA . GLU A 1 479 ? -0.589 -1.928 -3.517 1.00 94.81 479 GLU A CA 1
ATOM 4001 C C . GLU A 1 479 ? -1.625 -1.080 -4.277 1.00 94.81 479 GLU A C 1
ATOM 4003 O O . GLU A 1 479 ? -1.276 0.050 -4.627 1.00 94.81 479 GLU A O 1
ATOM 4008 N N . PRO A 1 480 ? -2.907 -1.482 -4.411 1.00 94.12 480 PRO A N 1
ATOM 4009 C CA . PRO A 1 480 ? -3.886 -0.658 -5.118 1.00 94.12 480 PRO A CA 1
ATOM 4010 C C . PRO A 1 480 ? -4.060 0.755 -4.539 1.00 94.12 480 PRO A C 1
ATOM 4012 O O . PRO A 1 480 ? -4.138 1.739 -5.272 1.00 94.12 480 PRO A O 1
ATOM 4015 N N . ILE A 1 481 ? -4.056 0.886 -3.208 1.00 94.12 481 ILE A N 1
ATOM 4016 C CA . ILE A 1 481 ? -4.181 2.184 -2.525 1.00 94.12 481 ILE A CA 1
ATOM 4017 C C . ILE A 1 481 ? -2.919 3.029 -2.734 1.00 94.12 481 ILE A C 1
ATOM 4019 O O . ILE A 1 481 ? -2.993 4.247 -2.914 1.00 94.12 481 ILE A O 1
ATOM 4023 N N . TYR A 1 482 ? -1.744 2.394 -2.700 1.00 92.62 482 TYR A N 1
ATOM 4024 C CA . TYR A 1 482 ? -0.471 3.057 -2.973 1.00 92.62 482 TYR A CA 1
ATOM 4025 C C . TYR A 1 482 ? -0.427 3.627 -4.398 1.00 92.62 482 TYR A C 1
ATOM 4027 O O . TYR A 1 482 ? -0.046 4.787 -4.572 1.00 92.62 482 TYR A O 1
ATOM 4035 N N . ILE A 1 483 ? -0.879 2.851 -5.386 1.00 91.81 483 ILE A N 1
ATOM 4036 C CA . ILE A 1 483 ? -0.922 3.251 -6.796 1.00 91.81 483 ILE A CA 1
ATOM 4037 C C . ILE A 1 483 ? -1.814 4.479 -6.984 1.00 91.81 483 ILE A C 1
ATOM 4039 O O . ILE A 1 483 ? -1.338 5.501 -7.479 1.00 91.81 483 ILE A O 1
ATOM 4043 N N . PHE A 1 484 ? -3.056 4.461 -6.489 1.00 90.44 484 PHE A N 1
ATOM 4044 C CA . PHE A 1 484 ? -3.937 5.631 -6.588 1.00 90.44 484 PHE A CA 1
ATOM 4045 C C . PHE A 1 484 ? -3.379 6.867 -5.877 1.00 90.44 484 PHE A C 1
ATOM 4047 O O . PHE A 1 484 ? -3.448 7.978 -6.408 1.00 90.44 484 PHE A O 1
ATOM 4054 N N . LYS A 1 485 ? -2.745 6.696 -4.710 1.00 87.12 485 LYS A N 1
ATOM 4055 C CA . LYS A 1 485 ? -2.086 7.800 -3.996 1.00 87.12 485 LYS A CA 1
ATOM 4056 C C . LYS A 1 485 ? -0.949 8.432 -4.813 1.00 87.12 485 LYS A C 1
ATOM 4058 O O . LYS A 1 485 ? -0.734 9.640 -4.701 1.00 87.12 485 LYS A O 1
ATOM 4063 N N . ASN A 1 486 ? -0.224 7.646 -5.608 1.00 83.19 486 ASN A N 1
ATOM 4064 C CA . ASN A 1 486 ? 0.848 8.134 -6.477 1.00 83.19 486 ASN A CA 1
ATOM 4065 C C . ASN A 1 486 ? 0.325 8.733 -7.786 1.00 83.19 486 ASN A C 1
ATOM 4067 O O . ASN A 1 486 ? 0.831 9.771 -8.214 1.00 83.19 486 ASN A O 1
ATOM 4071 N N . LEU A 1 487 ? -0.719 8.152 -8.383 1.00 81.94 487 LEU A N 1
ATOM 4072 C CA . LEU A 1 487 ? -1.378 8.707 -9.569 1.00 81.94 487 LEU A CA 1
ATOM 4073 C C . LEU A 1 487 ? -1.880 10.132 -9.313 1.00 81.94 487 LEU A C 1
ATOM 4075 O O . LEU A 1 487 ? -1.652 11.015 -10.142 1.00 81.94 487 LEU A O 1
ATOM 4079 N N . ARG A 1 488 ? -2.422 10.385 -8.108 1.00 74.94 488 ARG A N 1
ATOM 4080 C CA . ARG A 1 488 ? -2.783 11.734 -7.634 1.00 74.94 488 ARG A CA 1
ATOM 4081 C C . ARG A 1 488 ? -1.614 12.739 -7.641 1.00 74.94 488 ARG A C 1
ATOM 4083 O O . ARG A 1 488 ? -1.836 13.936 -7.580 1.00 74.94 488 ARG A O 1
ATOM 4090 N N . LYS A 1 489 ? -0.353 12.315 -7.702 1.00 73.00 489 LYS A N 1
ATOM 4091 C CA . LYS A 1 489 ? 0.796 13.242 -7.745 1.00 73.00 489 LYS A CA 1
ATOM 4092 C C . LYS A 1 489 ? 1.303 13.522 -9.157 1.00 73.00 489 LYS A C 1
ATOM 4094 O O . LYS A 1 489 ? 1.914 14.569 -9.380 1.00 73.00 489 LYS A O 1
ATOM 4099 N N . ILE A 1 490 ? 1.110 12.575 -10.075 1.00 68.38 490 ILE A N 1
ATOM 4100 C CA . ILE A 1 490 ? 1.775 12.571 -11.384 1.00 68.38 490 ILE A CA 1
ATOM 4101 C C . ILE A 1 490 ? 0.795 12.930 -12.510 1.00 68.38 490 ILE A C 1
ATOM 4103 O O . ILE A 1 490 ? 1.113 13.801 -13.310 1.00 68.38 490 ILE A O 1
ATOM 4107 N N . TYR A 1 491 ? -0.400 12.331 -12.552 1.00 65.62 491 TYR A N 1
ATOM 4108 C CA . TYR A 1 491 ? -1.254 12.325 -13.756 1.00 65.62 491 TYR A CA 1
ATOM 4109 C C . TYR A 1 491 ? -2.397 13.350 -13.745 1.00 65.62 491 TYR A C 1
ATOM 4111 O O . TYR A 1 491 ? -3.038 13.568 -14.769 1.00 65.62 491 TYR A O 1
ATOM 4119 N N . LEU A 1 492 ? -2.654 14.010 -12.612 1.00 58.91 492 LEU A N 1
ATOM 4120 C CA . LEU A 1 492 ? -3.904 14.749 -12.379 1.00 58.91 492 LEU A CA 1
ATOM 4121 C C . LEU A 1 492 ? -4.189 15.923 -13.326 1.00 58.91 492 LEU A C 1
ATOM 4123 O O . LEU A 1 492 ? -5.348 16.280 -13.501 1.00 58.91 492 LEU A O 1
ATOM 4127 N N . ALA A 1 493 ? -3.170 16.543 -13.920 1.00 54.59 493 ALA A N 1
ATOM 4128 C CA . ALA A 1 493 ? -3.351 17.764 -14.709 1.00 54.59 493 ALA A CA 1
ATOM 4129 C C . ALA A 1 493 ? -3.738 17.525 -16.182 1.00 54.59 493 ALA A C 1
ATOM 4131 O O . ALA A 1 493 ? -3.952 18.502 -16.894 1.00 54.59 493 ALA A O 1
ATOM 4132 N N . ARG A 1 494 ? -3.777 16.270 -16.661 1.00 57.38 494 ARG A N 1
ATOM 4133 C CA . ARG A 1 494 ? -3.888 15.951 -18.102 1.00 57.38 494 ARG A CA 1
ATOM 4134 C C . ARG A 1 494 ? -4.933 14.886 -18.456 1.00 57.38 494 ARG A C 1
ATOM 4136 O O . ARG A 1 494 ? -4.906 14.349 -19.557 1.00 57.38 494 ARG A O 1
ATOM 4143 N N . ILE A 1 495 ? -5.840 14.551 -17.538 1.00 57.91 495 ILE A N 1
ATOM 4144 C CA . ILE A 1 495 ? -6.892 13.560 -17.810 1.00 57.91 495 ILE A CA 1
ATOM 4145 C C . ILE A 1 495 ? -8.095 14.271 -18.436 1.00 57.91 495 ILE A C 1
ATOM 4147 O O . ILE A 1 495 ? -8.924 14.831 -17.724 1.00 57.91 495 ILE A O 1
ATOM 4151 N N . GLU A 1 496 ? -8.180 14.246 -19.768 1.00 54.34 496 GLU A N 1
ATOM 4152 C CA . GLU A 1 496 ? -9.328 14.772 -20.530 1.00 54.34 496 GLU A CA 1
ATOM 4153 C C . GLU A 1 496 ? -10.428 13.707 -20.758 1.00 54.34 496 GLU A C 1
ATOM 4155 O O . GLU A 1 496 ? -11.566 14.051 -21.067 1.00 54.34 496 GLU A O 1
ATOM 4160 N N . GLY A 1 497 ? -10.125 12.416 -20.545 1.00 60.03 497 GLY A N 1
ATOM 4161 C CA . GLY A 1 497 ? -10.989 11.271 -20.881 1.00 60.03 497 GLY A CA 1
ATOM 4162 C C . GLY A 1 497 ? -10.795 10.034 -19.989 1.00 60.03 497 GLY A C 1
ATOM 4163 O O . GLY A 1 497 ? -10.293 10.133 -18.869 1.00 60.03 497 GLY A O 1
ATOM 4164 N N . ARG A 1 498 ? -11.164 8.845 -20.498 1.00 61.72 498 ARG A N 1
ATOM 4165 C CA . ARG A 1 498 ? -10.815 7.557 -19.866 1.00 61.72 498 ARG A CA 1
ATOM 4166 C C . ARG A 1 498 ? -9.315 7.318 -20.008 1.00 61.72 498 ARG A C 1
ATOM 4168 O O . ARG A 1 498 ? -8.819 7.199 -21.125 1.00 61.72 498 ARG A O 1
ATOM 4175 N N . LEU A 1 499 ? -8.619 7.155 -18.888 1.00 76.50 499 LEU A N 1
ATOM 4176 C CA . LEU A 1 499 ? -7.209 6.769 -18.876 1.00 76.50 499 LEU A CA 1
ATOM 4177 C C . LEU A 1 499 ? -7.091 5.310 -18.427 1.00 76.50 499 LEU A C 1
ATOM 4179 O O . LEU A 1 499 ? -7.589 4.956 -17.362 1.00 76.50 499 LEU A O 1
ATOM 4183 N N . THR A 1 500 ? -6.466 4.464 -19.249 1.00 84.50 500 THR A N 1
ATOM 4184 C CA . THR A 1 500 ? -6.195 3.052 -18.926 1.00 84.50 500 THR A CA 1
ATOM 4185 C C . THR A 1 500 ? -4.691 2.831 -18.935 1.00 84.50 500 THR A C 1
ATOM 4187 O O . THR A 1 500 ? -4.065 2.961 -19.986 1.00 84.50 500 THR A O 1
ATOM 4190 N N . LEU A 1 501 ? -4.122 2.520 -17.773 1.00 85.69 501 LEU A N 1
ATOM 4191 C CA . LEU A 1 501 ? -2.684 2.345 -17.579 1.00 85.69 501 LEU A CA 1
ATOM 4192 C C . LEU A 1 501 ? -2.405 0.935 -17.050 1.00 85.69 501 LEU A C 1
ATOM 4194 O O . LEU A 1 501 ? -3.001 0.570 -16.034 1.00 85.69 501 LEU A O 1
ATOM 4198 N N . PRO A 1 502 ? -1.487 0.171 -17.661 1.00 87.00 502 PRO A N 1
ATOM 4199 C CA . PRO A 1 502 ? -1.062 -1.103 -17.098 1.00 87.00 502 PRO A CA 1
ATOM 4200 C C . PRO A 1 502 ? -0.432 -0.904 -15.717 1.00 87.00 502 PRO A C 1
ATOM 4202 O O . PRO A 1 502 ? 0.442 -0.048 -15.547 1.00 87.00 502 PRO A O 1
ATOM 4205 N N . LEU A 1 503 ? -0.859 -1.702 -14.735 1.00 88.00 503 LEU A N 1
ATOM 4206 C CA . LEU A 1 503 ? -0.383 -1.625 -13.353 1.00 88.00 503 LEU A CA 1
ATOM 4207 C C . LEU A 1 503 ? 1.137 -1.752 -13.283 1.00 88.00 503 LEU A C 1
ATOM 4209 O O . LEU A 1 503 ? 1.774 -0.985 -12.567 1.00 88.00 503 LEU A O 1
ATOM 4213 N N . ASP A 1 504 ? 1.709 -2.667 -14.066 1.00 85.94 504 ASP A N 1
ATOM 4214 C CA . ASP A 1 504 ? 3.144 -2.942 -14.067 1.00 85.94 504 ASP A CA 1
ATOM 4215 C C . ASP A 1 504 ? 3.977 -1.687 -14.385 1.00 85.94 504 ASP A C 1
ATOM 4217 O O . ASP A 1 504 ? 5.081 -1.541 -13.870 1.00 85.94 504 ASP A O 1
ATOM 4221 N N . LEU A 1 505 ? 3.440 -0.727 -15.152 1.00 85.38 505 LEU A N 1
ATOM 4222 C CA . LEU A 1 505 ? 4.120 0.537 -15.461 1.00 85.38 505 LEU A CA 1
ATOM 4223 C C . LEU A 1 505 ? 4.074 1.543 -14.305 1.00 85.38 505 LEU A C 1
ATOM 4225 O O . LEU A 1 505 ? 4.924 2.431 -14.221 1.00 85.38 505 LEU A O 1
ATOM 4229 N N . LEU A 1 506 ? 3.094 1.412 -13.413 1.00 84.50 506 LEU A N 1
ATOM 4230 C CA . LEU A 1 506 ? 2.847 2.315 -12.285 1.00 84.50 506 LEU A CA 1
ATOM 4231 C C . LEU A 1 506 ? 3.605 1.924 -11.008 1.00 84.50 506 LEU A C 1
ATOM 4233 O O . LEU A 1 506 ? 3.524 2.641 -10.005 1.00 84.50 506 LEU A O 1
ATOM 4237 N N . ILE A 1 507 ? 4.305 0.788 -11.052 1.00 81.75 507 ILE A N 1
ATOM 4238 C CA . ILE A 1 507 ? 5.053 0.174 -9.951 1.00 81.75 507 ILE A CA 1
ATOM 4239 C C . ILE A 1 507 ? 6.328 0.935 -9.566 1.00 81.75 507 ILE A C 1
ATOM 4241 O O . ILE A 1 507 ? 7.045 1.452 -10.456 1.00 81.75 507 ILE A O 1
#

pLDDT: mean 86.55, std 10.43, range [45.38, 98.31]

Foldseek 3Di:
DVVQVLVVVVVLCVVDVQWDADVVVRWIAGPNWIKDWDWDDDVLQRDIDIFIATDDDPPDFDDLVVLLVNLVRRVVVVVSCPQWDWTDDPPDIDIDGDDDFDAWDFQQQWWKWFQQDPDTDIDGPVCLQPPPPPGNLVVLDVSLFLPQQQEEEAEEEPPDDCPDPLNVLVLVLCVSHHHYDDHHHPVCVVVVVVVVVVVVDDLYEYEYEEAPVVCVPCVLVVLVVCQLVLHAYHYDYSCCSVPPCPPPVPSLVSLLRVLLSCLLSPNNRMFIGGPPVLLVFFWEWEWEWQDDPVATKIKIWTDGPPPPPPDFTKIKIFRQFHWDAPPVQRAIDTDLVSLLVVLVVVCVRPPAQGEYEYEYQTHHDLVSVVSSQVSNVVRRYHYDWYKYKDLPPSWHADCQASDPD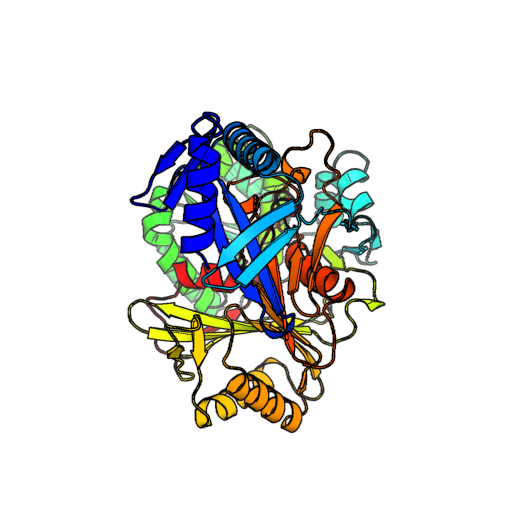HPLSIWTKDDPGQFWIWIQLANYRDGSSSRTTMIMGTSDDPPHGDDPSNNVVQSSQQQSVCSSVSCNNVGHGRLVSVLSVVCSVRPPPDPPGMRMGGSSSSD